Protein AF-A0AAW6E6S8-F1 (afdb_monomer_lite)

Organism: NCBI:txid1160721

Foldseek 3Di:
DVVVVVVVCPVVVVVVVVVVVVVVLVVVVVPDPVSVVVVVVVVVLVVVVVVVVVPDPDDDDPPLVVVCCSPVVVVVVVVVVVVVVVVVCVVVVVVCVVVVDDDPPDPVPPVVVCVVVVVVVVVVVVVVSVVVVVVVVVVVVDDDDDPVVVVVVVPPFDFLLNVQVVCCVQQNPVLDDPQFDFFWDAADRGHGFQAEAEFQDQALQNLVLCLVVVGQEYEYAHRLPSDDDPDQDCSRSRNSQNVSNHIYGYHYSSQQQGDVGLQVLLCVLLVWAFDAALDDDPNTGGWGKTFDPDFDPVVSLVSLCVSLVFPDKDKDDDGDDFTIETEGAAPCLVSLVSCLVVVGQEYEYAPHDPVSCVVCVVSNYMYMHSHRCSSGRSVRVVVLVVCCVVPVSHHYDYRPPRDDPDDDD

Structure (mmCIF, N/CA/C/O backbone):
data_AF-A0AAW6E6S8-F1
#
_entry.id   AF-A0AAW6E6S8-F1
#
loop_
_atom_site.group_PDB
_atom_site.id
_atom_site.type_symbol
_atom_site.label_atom_id
_atom_site.label_alt_id
_atom_site.label_comp_id
_atom_site.label_asym_id
_atom_site.label_entity_id
_atom_site.label_seq_id
_atom_site.pdbx_PDB_ins_code
_atom_site.Cartn_x
_atom_site.Cartn_y
_atom_site.Cartn_z
_atom_site.occupancy
_atom_site.B_iso_or_equiv
_atom_site.auth_seq_id
_atom_site.auth_comp_id
_atom_site.auth_asym_id
_atom_site.auth_atom_id
_atom_site.pdbx_PDB_model_num
ATOM 1 N N . MET A 1 1 ? 9.461 46.692 -12.588 1.00 38.41 1 MET A N 1
ATOM 2 C CA . MET A 1 1 ? 9.759 45.950 -13.843 1.00 38.41 1 MET A CA 1
ATOM 3 C C . MET A 1 1 ? 9.637 46.789 -15.121 1.00 38.41 1 MET A C 1
ATOM 5 O O . MET A 1 1 ? 10.613 46.850 -15.856 1.00 38.41 1 MET A O 1
ATOM 9 N N . LYS A 1 2 ? 8.518 47.486 -15.397 1.00 34.72 2 LYS A N 1
ATOM 10 C CA . LYS A 1 2 ? 8.392 48.359 -16.593 1.00 34.72 2 LYS A CA 1
ATOM 11 C C . LYS A 1 2 ? 9.357 49.568 -16.599 1.00 34.72 2 LYS A C 1
ATOM 13 O O . LYS A 1 2 ? 9.852 49.933 -17.655 1.00 34.72 2 LYS A O 1
ATOM 18 N N . PHE A 1 3 ? 9.709 50.096 -15.423 1.00 32.66 3 PHE A N 1
ATOM 19 C CA . PHE A 1 3 ? 10.674 51.197 -15.240 1.00 32.66 3 PHE A CA 1
ATOM 20 C C . PHE A 1 3 ? 12.126 50.828 -15.612 1.00 32.66 3 PHE A C 1
ATOM 22 O O . PHE A 1 3 ? 12.855 51.644 -16.159 1.00 32.66 3 PHE A O 1
ATOM 29 N N . LEU A 1 4 ? 12.532 49.572 -15.393 1.00 37.94 4 LEU A N 1
ATOM 30 C CA . LEU A 1 4 ? 13.893 49.094 -15.687 1.00 37.94 4 LEU A CA 1
ATOM 31 C C . LEU A 1 4 ? 14.081 48.713 -17.165 1.00 37.94 4 LEU A C 1
ATOM 33 O O . LEU A 1 4 ? 15.164 48.894 -17.712 1.00 37.94 4 LEU A O 1
ATOM 37 N N . LYS A 1 5 ? 13.014 48.264 -17.846 1.00 41.66 5 LYS A N 1
ATOM 38 C CA . LYS A 1 5 ? 13.025 48.047 -19.305 1.00 41.66 5 LYS A CA 1
ATOM 39 C C . LYS A 1 5 ? 13.131 49.357 -20.102 1.00 41.66 5 LYS A C 1
ATOM 41 O O . LYS A 1 5 ? 13.679 49.335 -21.196 1.00 41.66 5 LYS A O 1
ATOM 46 N N . ALA A 1 6 ? 12.661 50.480 -19.553 1.00 40.22 6 ALA A N 1
ATOM 47 C CA . ALA A 1 6 ? 12.713 51.790 -20.209 1.00 40.22 6 ALA A CA 1
ATOM 48 C C . ALA A 1 6 ? 14.122 52.421 -20.250 1.00 40.22 6 ALA A C 1
ATOM 50 O O . ALA A 1 6 ? 14.358 53.315 -21.053 1.00 40.22 6 ALA A O 1
ATOM 51 N N . LEU A 1 7 ? 15.064 51.945 -19.426 1.00 38.94 7 LEU A N 1
ATOM 52 C CA . LEU A 1 7 ? 16.427 52.486 -19.342 1.00 38.94 7 LEU A CA 1
ATOM 53 C C . LEU A 1 7 ? 17.465 51.743 -20.214 1.00 38.94 7 LEU A C 1
ATOM 55 O O . LEU A 1 7 ? 18.630 52.127 -20.223 1.00 38.94 7 LEU A O 1
ATOM 59 N N . GLY A 1 8 ? 17.096 50.674 -20.935 1.00 38.06 8 GLY A N 1
ATOM 60 C CA . GLY A 1 8 ? 18.028 49.965 -21.834 1.00 38.06 8 GLY A CA 1
ATOM 61 C C . GLY A 1 8 ? 19.202 49.233 -21.147 1.00 38.06 8 GLY A C 1
ATOM 62 O O . GLY A 1 8 ? 20.184 48.890 -21.802 1.00 38.06 8 GLY A O 1
ATOM 63 N N . ILE A 1 9 ? 19.106 48.944 -19.843 1.00 44.66 9 ILE A N 1
ATOM 64 C CA . ILE A 1 9 ? 20.197 48.433 -18.972 1.00 44.66 9 ILE A CA 1
ATOM 65 C C . ILE A 1 9 ? 20.408 46.899 -19.110 1.00 44.66 9 ILE A C 1
ATOM 67 O O . ILE A 1 9 ? 20.858 46.223 -18.197 1.00 44.66 9 ILE A O 1
ATOM 71 N N . GLY A 1 10 ? 20.062 46.286 -20.244 1.00 44.72 10 GLY A N 1
ATOM 72 C CA . GLY A 1 10 ? 20.314 44.848 -20.460 1.00 44.72 10 GLY A CA 1
ATOM 73 C C . GLY A 1 10 ? 21.673 44.590 -21.107 1.00 44.72 10 GLY A C 1
ATOM 74 O O . GLY A 1 10 ? 22.517 43.875 -20.583 1.00 44.72 10 GLY A O 1
ATOM 75 N N . ILE A 1 11 ? 21.885 45.227 -22.257 1.00 43.56 11 ILE A N 1
ATOM 76 C CA . ILE A 1 11 ? 23.071 45.034 -23.102 1.00 43.56 11 ILE A CA 1
ATOM 77 C C . ILE A 1 11 ? 24.112 46.128 -22.828 1.00 43.56 11 ILE A C 1
ATOM 79 O O . ILE A 1 11 ? 25.312 45.872 -22.874 1.00 43.56 11 ILE A O 1
ATOM 83 N N . ALA A 1 12 ? 23.663 47.335 -22.466 1.00 36.81 12 ALA A N 1
ATOM 84 C CA . ALA A 1 12 ? 24.538 48.477 -22.208 1.00 36.81 12 ALA A CA 1
ATOM 85 C C . ALA A 1 12 ? 25.454 48.273 -20.988 1.00 36.81 12 ALA A C 1
ATOM 87 O O . ALA A 1 12 ? 26.575 48.765 -20.991 1.00 36.81 12 ALA A O 1
ATOM 88 N N . THR A 1 13 ? 25.006 47.526 -19.977 1.00 43.66 13 THR A N 1
ATOM 89 C CA . THR A 1 13 ? 25.727 47.257 -18.718 1.00 43.66 13 THR A CA 1
ATOM 90 C C . THR A 1 13 ? 26.785 46.170 -18.872 1.00 43.66 13 THR A C 1
ATOM 92 O O . THR A 1 13 ? 27.872 46.286 -18.321 1.00 43.66 13 THR A O 1
ATOM 95 N N . GLN A 1 14 ? 26.511 45.131 -19.666 1.00 45.56 14 GLN A N 1
ATOM 96 C CA . GLN A 1 14 ? 27.528 44.133 -20.014 1.00 45.56 14 GLN A CA 1
ATOM 97 C C . GLN A 1 14 ? 28.584 44.735 -20.943 1.00 45.56 14 GLN A C 1
ATOM 99 O O . GLN A 1 14 ? 29.777 44.567 -20.702 1.00 45.56 14 GLN A O 1
ATOM 104 N N . LEU A 1 15 ? 28.160 45.515 -21.944 1.00 41.28 15 LEU A N 1
ATOM 105 C CA . LEU A 1 15 ? 29.085 46.177 -22.859 1.00 41.28 15 LEU A CA 1
ATOM 106 C C . LEU A 1 15 ? 29.953 47.217 -22.131 1.00 41.28 15 LEU A C 1
ATOM 108 O O . LEU A 1 15 ? 31.149 47.297 -22.394 1.00 41.28 15 LEU A O 1
ATOM 112 N N . SER A 1 16 ? 29.397 47.965 -21.172 1.00 44.25 16 SER A N 1
ATOM 113 C CA . SER A 1 16 ? 30.157 48.948 -20.394 1.00 44.25 16 SER A CA 1
ATOM 114 C C . SER A 1 16 ? 31.145 48.308 -19.418 1.00 44.25 16 SER A C 1
ATOM 116 O O . SER A 1 16 ? 32.259 48.809 -19.299 1.00 44.25 16 SER A O 1
ATOM 118 N N . VAL A 1 17 ? 30.816 47.171 -18.794 1.00 48.09 17 VAL A N 1
ATOM 119 C CA . VAL A 1 17 ? 31.753 46.425 -17.931 1.00 48.09 17 VAL A CA 1
ATOM 120 C C . VAL A 1 17 ? 32.895 45.808 -18.743 1.00 48.09 17 VAL A C 1
ATOM 122 O O . VAL A 1 17 ? 34.052 45.866 -18.320 1.00 48.09 17 VAL A O 1
ATOM 125 N N . THR A 1 18 ? 32.611 45.268 -19.932 1.00 48.88 18 THR A N 1
ATOM 126 C CA . THR A 1 18 ? 33.648 44.733 -20.828 1.00 48.88 18 THR A CA 1
ATOM 127 C C . THR A 1 18 ? 34.546 45.843 -21.373 1.00 48.88 18 THR A C 1
ATOM 129 O O . THR A 1 18 ? 35.766 45.708 -21.335 1.00 48.88 18 THR A O 1
ATOM 132 N N . ILE A 1 19 ? 33.977 46.973 -21.806 1.00 47.78 19 ILE A N 1
ATOM 133 C CA . ILE A 1 19 ? 34.750 48.129 -22.283 1.00 47.78 19 ILE A CA 1
ATOM 134 C C . ILE A 1 19 ? 35.606 48.717 -21.153 1.00 47.78 19 ILE A C 1
ATOM 136 O O . ILE A 1 19 ? 36.784 48.990 -21.366 1.00 47.78 19 ILE A O 1
ATOM 140 N N . LEU A 1 20 ? 35.065 48.847 -19.937 1.00 46.47 20 LEU A N 1
ATOM 141 C CA . LEU A 1 20 ? 35.810 49.351 -18.780 1.00 46.47 20 LEU A CA 1
ATOM 142 C C . LEU A 1 20 ? 36.958 48.410 -18.385 1.00 46.47 20 LEU A C 1
ATOM 144 O O . LEU A 1 20 ? 38.052 48.874 -18.072 1.00 46.47 20 LEU A O 1
ATOM 148 N N . SER A 1 21 ? 36.739 47.096 -18.474 1.00 50.31 21 SER A N 1
ATOM 149 C CA . SER A 1 21 ? 37.761 46.078 -18.210 1.00 50.31 21 SER A CA 1
ATOM 150 C C . SER A 1 21 ? 38.881 46.108 -19.253 1.00 50.31 21 SER A C 1
ATOM 152 O O . SER A 1 21 ? 40.050 46.003 -18.893 1.00 50.31 21 SER A O 1
ATOM 154 N N . VAL A 1 22 ? 38.552 46.328 -20.531 1.00 51.09 22 VAL A N 1
ATOM 155 C CA . VAL A 1 22 ? 39.537 46.492 -21.614 1.00 51.09 22 VAL A CA 1
ATOM 156 C C . VAL A 1 22 ? 40.323 47.799 -21.462 1.00 51.09 22 VAL A C 1
ATOM 158 O O . VAL A 1 22 ? 41.541 47.790 -21.621 1.00 51.09 22 VAL A O 1
ATOM 161 N N . ILE A 1 23 ? 39.670 48.907 -21.096 1.00 50.66 23 ILE A N 1
ATOM 162 C CA . ILE A 1 23 ? 40.339 50.195 -20.839 1.00 50.66 23 ILE A CA 1
ATOM 163 C C . ILE A 1 23 ? 41.293 50.086 -19.641 1.00 50.66 23 ILE A C 1
ATOM 165 O O . ILE A 1 23 ? 42.424 50.561 -19.723 1.00 50.66 23 ILE A O 1
ATOM 169 N N . LEU A 1 24 ? 40.880 49.420 -18.557 1.00 51.12 24 LEU A N 1
ATOM 170 C CA . LEU A 1 24 ? 41.729 49.176 -17.386 1.00 51.12 24 LEU A CA 1
ATOM 171 C C . LEU A 1 24 ? 42.925 48.273 -17.720 1.00 51.12 24 LEU A C 1
ATOM 173 O O . LEU A 1 24 ? 44.038 48.563 -17.288 1.00 51.12 24 LEU A O 1
ATOM 177 N N . LEU A 1 25 ? 42.727 47.234 -18.539 1.00 50.59 25 LEU A N 1
ATOM 178 C CA . LEU A 1 25 ? 43.804 46.368 -19.034 1.00 50.59 25 LEU A CA 1
ATOM 179 C C . LEU A 1 25 ? 44.810 47.135 -19.902 1.00 50.59 25 LEU A C 1
ATOM 181 O O . LEU A 1 25 ? 46.016 47.000 -19.702 1.00 50.59 25 LEU A O 1
ATOM 185 N N . LEU A 1 26 ? 44.333 47.976 -20.824 1.00 48.44 26 LEU A N 1
ATOM 186 C CA . LEU A 1 26 ? 45.185 48.802 -21.685 1.00 48.44 26 LEU A CA 1
ATOM 187 C C . LEU A 1 26 ? 45.944 49.876 -20.888 1.00 48.44 26 LEU A C 1
ATOM 189 O O . LEU A 1 26 ? 47.128 50.085 -21.139 1.00 48.44 26 LEU A O 1
ATOM 193 N N . ALA A 1 27 ? 45.313 50.496 -19.886 1.00 49.50 27 ALA A N 1
ATOM 194 C CA . ALA A 1 27 ? 45.967 51.451 -18.989 1.00 49.50 27 ALA A CA 1
ATOM 195 C C . ALA A 1 27 ? 47.062 50.797 -18.121 1.00 49.50 27 ALA A C 1
ATOM 197 O O . ALA A 1 27 ? 48.077 51.428 -17.821 1.00 49.50 27 ALA A O 1
ATOM 198 N N . PHE A 1 28 ? 46.905 49.518 -17.764 1.00 46.47 28 PHE A N 1
ATOM 199 C CA . PHE A 1 28 ? 47.907 48.750 -17.015 1.00 46.47 28 PHE A CA 1
ATOM 200 C C . PHE A 1 28 ? 49.123 48.356 -17.877 1.00 46.47 28 PHE A C 1
ATOM 202 O O . PHE A 1 28 ? 50.246 48.267 -17.377 1.00 46.47 28 PHE A O 1
ATOM 209 N N . CYS A 1 29 ? 48.929 48.189 -19.192 1.00 45.34 29 CYS A N 1
ATOM 210 C CA . CYS A 1 29 ? 49.996 47.876 -20.153 1.00 45.34 29 CYS A CA 1
ATOM 211 C C . CYS A 1 29 ? 51.023 49.007 -20.314 1.00 45.34 29 CYS A C 1
ATOM 213 O O . CYS A 1 29 ? 52.169 48.745 -20.668 1.00 45.34 29 CYS A O 1
ATOM 215 N N . SER A 1 30 ? 50.646 50.250 -20.008 1.00 44.91 30 SER A N 1
ATOM 216 C CA . SER A 1 30 ? 51.549 51.409 -20.029 1.00 44.91 30 SER A CA 1
ATOM 217 C C . SER A 1 30 ? 52.580 51.429 -18.891 1.00 44.91 30 SER A C 1
ATOM 219 O O . SER A 1 30 ? 53.437 52.310 -18.885 1.00 44.91 30 SER A O 1
ATOM 221 N N . VAL A 1 31 ? 52.506 50.502 -17.922 1.00 42.50 31 VAL A N 1
ATOM 222 C CA . VAL A 1 31 ? 53.242 50.619 -16.647 1.00 42.50 31 VAL A CA 1
ATOM 223 C C . VAL A 1 31 ? 54.098 49.388 -16.290 1.00 42.50 31 VAL A C 1
ATOM 225 O O . VAL A 1 31 ? 54.861 49.452 -15.330 1.00 42.50 31 VAL A O 1
ATOM 228 N N . SER A 1 32 ? 54.037 48.268 -17.030 1.00 44.03 32 SER A N 1
ATOM 229 C CA . SER A 1 32 ? 54.835 47.070 -16.695 1.00 44.03 32 SER A CA 1
ATOM 230 C C . SER A 1 32 ? 55.087 46.108 -17.876 1.00 44.03 32 SER A C 1
ATOM 232 O O . SER A 1 32 ? 54.132 45.720 -18.555 1.00 44.03 32 SER A O 1
ATOM 234 N N . PRO A 1 33 ? 56.331 45.612 -18.071 1.00 46.34 33 PRO A N 1
ATOM 235 C CA . PRO A 1 33 ? 56.666 44.600 -19.084 1.00 46.34 33 PRO A CA 1
ATOM 236 C C . PRO A 1 33 ? 55.940 43.248 -18.923 1.00 46.34 33 PRO A C 1
ATOM 238 O O . PRO A 1 33 ? 55.877 42.470 -19.872 1.00 46.34 33 PRO A O 1
ATOM 241 N N . GLY A 1 34 ? 55.363 42.953 -17.749 1.00 47.44 34 GLY A N 1
ATOM 242 C CA . GLY A 1 34 ? 54.640 41.699 -17.484 1.00 47.44 34 GLY A CA 1
ATOM 243 C C . GLY A 1 34 ? 53.256 41.597 -18.146 1.00 47.44 34 GLY A C 1
ATOM 244 O O . GLY A 1 34 ? 52.708 40.496 -18.259 1.00 47.44 34 GLY A O 1
ATOM 245 N N . GLY A 1 35 ? 52.701 42.719 -18.627 1.00 46.22 35 GLY A N 1
ATOM 246 C CA . GLY A 1 35 ? 51.351 42.794 -19.201 1.00 46.22 35 GLY A CA 1
ATOM 247 C C . GLY A 1 35 ? 51.156 41.981 -20.487 1.00 46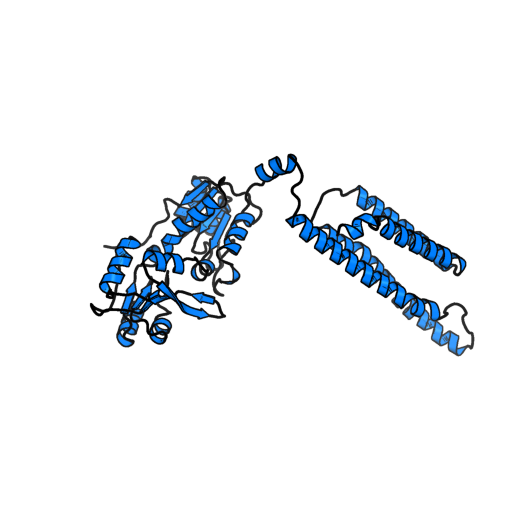.22 35 GLY A C 1
ATOM 248 O O . GLY A 1 35 ? 50.060 41.491 -20.746 1.00 46.22 35 GLY A O 1
ATOM 249 N N . ALA A 1 36 ? 52.221 41.742 -21.258 1.00 44.12 36 ALA A N 1
ATOM 250 C CA . ALA A 1 36 ? 52.139 41.000 -22.519 1.00 44.12 36 ALA A CA 1
ATOM 251 C C . ALA A 1 36 ? 51.740 39.520 -22.333 1.00 44.12 36 ALA A C 1
ATOM 253 O O . ALA A 1 36 ? 51.009 38.969 -23.157 1.00 44.12 36 ALA A O 1
ATOM 254 N N . SER A 1 37 ? 52.153 38.881 -21.230 1.00 49.00 37 SER A N 1
ATOM 255 C CA . SER A 1 37 ? 51.770 37.488 -20.929 1.00 49.00 37 SER A CA 1
ATOM 256 C C . SER A 1 37 ? 50.295 37.359 -20.517 1.00 49.00 37 SER A C 1
ATOM 258 O O . SER A 1 37 ? 49.628 36.370 -20.837 1.00 49.00 37 SER A O 1
ATOM 260 N N . VAL A 1 38 ? 49.758 38.399 -19.871 1.00 49.34 38 VAL A N 1
ATOM 261 C CA . VAL A 1 38 ? 48.351 38.499 -19.459 1.00 49.34 38 VAL A CA 1
ATOM 262 C C . VAL A 1 38 ? 47.446 38.701 -20.678 1.00 49.34 38 VAL A C 1
ATOM 264 O O . VAL A 1 38 ? 46.384 38.089 -20.766 1.00 49.34 38 VAL A O 1
ATOM 267 N N . ILE A 1 39 ? 47.893 39.475 -21.674 1.00 48.28 39 ILE A N 1
ATOM 268 C CA . ILE A 1 39 ? 47.180 39.612 -22.954 1.00 48.28 39 ILE A CA 1
ATOM 269 C C . ILE A 1 39 ? 47.127 38.270 -23.687 1.00 48.28 39 ILE A C 1
ATOM 271 O O . ILE A 1 39 ? 46.058 37.861 -24.133 1.00 48.28 39 ILE A O 1
ATOM 275 N N . LEU A 1 40 ? 48.256 37.562 -23.802 1.00 47.44 40 LEU A N 1
ATOM 276 C CA . LEU A 1 40 ? 48.305 36.319 -24.575 1.00 47.44 40 LEU A CA 1
ATOM 277 C C . LEU A 1 40 ? 47.418 35.226 -23.955 1.00 47.44 40 LEU A C 1
ATOM 279 O O . LEU A 1 40 ? 46.683 34.546 -24.667 1.00 47.44 40 LEU A O 1
ATOM 283 N N . SER A 1 41 ? 47.422 35.109 -22.626 1.00 51.03 41 SER A N 1
ATOM 284 C CA . SER A 1 41 ? 46.555 34.175 -21.896 1.00 51.03 41 SER A CA 1
ATOM 285 C C . SER A 1 41 ? 45.073 34.564 -21.968 1.00 51.03 41 SER A C 1
ATOM 287 O O . SER A 1 41 ? 44.230 33.697 -22.201 1.00 51.03 41 SER A O 1
ATOM 289 N N . GLY A 1 42 ? 44.747 35.858 -21.871 1.00 50.38 42 GLY A N 1
ATOM 290 C CA . GLY A 1 42 ? 43.381 36.362 -22.033 1.00 50.38 42 GLY A CA 1
ATOM 291 C C . GLY A 1 42 ? 42.817 36.152 -23.444 1.00 50.38 42 GLY A C 1
ATOM 292 O O . GLY A 1 42 ? 41.668 35.743 -23.595 1.00 50.38 42 GLY A O 1
ATOM 293 N N . VAL A 1 43 ? 43.631 36.355 -24.485 1.00 49.47 43 VAL A N 1
ATOM 294 C CA . VAL A 1 43 ? 43.241 36.133 -25.890 1.00 49.47 43 VAL A CA 1
ATOM 295 C C . VAL A 1 43 ? 43.029 34.645 -26.182 1.00 49.47 43 VAL A C 1
ATOM 297 O O . VAL A 1 43 ? 42.064 34.290 -26.858 1.00 49.47 43 VAL A O 1
ATOM 300 N N . VAL A 1 44 ? 43.870 33.761 -25.635 1.00 50.44 44 VAL A N 1
ATOM 301 C CA . VAL A 1 44 ? 43.699 32.302 -25.766 1.00 50.44 44 VAL A CA 1
ATOM 302 C C . VAL A 1 44 ? 42.439 31.823 -25.036 1.00 50.44 44 VAL A C 1
ATOM 304 O O . VAL A 1 44 ? 41.674 31.039 -25.598 1.00 50.44 44 VAL A O 1
ATOM 307 N N . ALA A 1 45 ? 42.165 32.337 -23.832 1.00 49.69 45 ALA A N 1
ATOM 308 C CA . ALA A 1 45 ? 40.943 32.029 -23.090 1.00 49.69 45 ALA A CA 1
ATOM 309 C C . ALA A 1 45 ? 39.679 32.525 -23.819 1.00 49.69 45 ALA A C 1
ATOM 311 O O . ALA A 1 45 ? 38.692 31.795 -23.911 1.00 49.69 45 ALA A O 1
ATOM 312 N N . LEU A 1 46 ? 39.723 33.726 -24.409 1.00 46.78 46 LEU A N 1
ATOM 313 C CA . LEU A 1 46 ? 38.622 34.285 -25.197 1.00 46.78 46 LEU A CA 1
ATOM 314 C C . LEU A 1 46 ? 38.393 33.507 -26.506 1.00 46.78 46 LEU A C 1
ATOM 316 O O . LEU A 1 46 ? 37.250 33.254 -26.882 1.00 46.78 46 LEU A O 1
ATOM 320 N N . GLY A 1 47 ? 39.463 33.074 -27.178 1.00 47.06 47 GLY A N 1
ATOM 321 C CA . GLY A 1 47 ? 39.383 32.220 -28.365 1.00 47.06 47 GLY A CA 1
ATOM 322 C C . GLY A 1 47 ? 38.789 30.840 -28.061 1.00 47.06 47 GLY A C 1
ATOM 323 O O . GLY A 1 47 ? 37.923 30.365 -28.799 1.00 47.06 47 GLY A O 1
ATOM 324 N N . ALA A 1 48 ? 39.184 30.228 -26.939 1.00 51.00 48 ALA A N 1
ATOM 325 C CA . ALA A 1 48 ? 38.603 28.976 -26.456 1.00 51.00 48 ALA A CA 1
ATOM 326 C C . ALA A 1 48 ? 37.118 29.143 -26.094 1.00 51.00 48 ALA A C 1
ATOM 328 O O . ALA A 1 48 ? 36.300 28.306 -26.474 1.00 51.00 48 ALA A O 1
ATOM 329 N N . TYR A 1 49 ? 36.757 30.255 -25.446 1.00 46.16 49 TYR A N 1
ATOM 330 C CA . TYR A 1 49 ? 35.377 30.613 -25.112 1.00 46.16 49 TYR A CA 1
ATOM 331 C C . TYR A 1 49 ? 34.488 30.749 -26.357 1.00 46.16 49 TYR A C 1
ATOM 333 O O . TYR A 1 49 ? 33.428 30.129 -26.430 1.00 46.16 49 TYR A O 1
ATOM 341 N N . ILE A 1 50 ? 34.939 31.495 -27.371 1.00 46.94 50 ILE A N 1
ATOM 342 C CA . ILE A 1 50 ? 34.206 31.679 -28.633 1.00 46.94 50 ILE A CA 1
ATOM 343 C C . ILE A 1 50 ? 34.053 30.335 -29.364 1.00 46.94 50 ILE A C 1
ATOM 345 O O . ILE A 1 50 ? 32.956 29.990 -29.804 1.00 46.94 50 ILE A O 1
ATOM 349 N N . GLY A 1 51 ? 35.120 29.532 -29.436 1.00 48.84 51 GLY A N 1
ATOM 350 C CA . GLY A 1 51 ? 35.079 28.202 -30.050 1.00 48.84 51 GLY A CA 1
ATOM 351 C C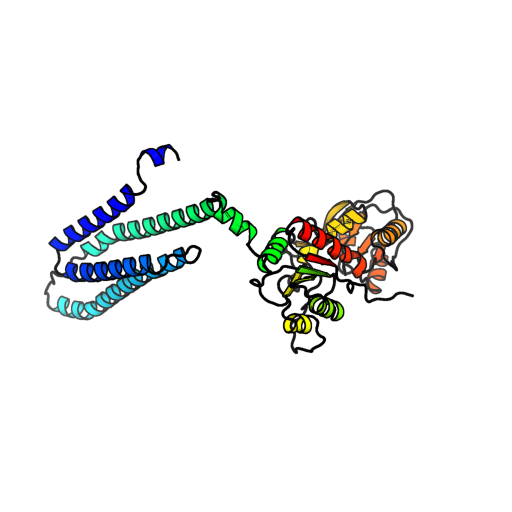 . GLY A 1 51 ? 34.109 27.239 -29.356 1.00 48.84 51 GLY A C 1
ATOM 352 O O . GLY A 1 51 ? 33.417 26.472 -30.025 1.00 48.84 51 GLY A O 1
ATOM 353 N N . PHE A 1 52 ? 34.005 27.303 -28.026 1.00 46.84 52 PHE A N 1
ATOM 354 C CA . PHE A 1 52 ? 33.084 26.471 -27.247 1.00 46.84 52 PHE A CA 1
ATOM 355 C C . PHE A 1 52 ? 31.627 26.948 -27.363 1.00 46.84 52 PHE A C 1
ATOM 357 O O . PHE A 1 52 ? 30.723 26.128 -27.535 1.00 46.84 52 PHE A O 1
ATOM 364 N N . TYR A 1 53 ? 31.407 28.270 -27.353 1.00 43.94 53 TYR A N 1
ATOM 365 C CA . TYR A 1 53 ? 30.093 28.909 -27.487 1.00 43.94 53 TYR A CA 1
ATOM 366 C C . TYR A 1 53 ? 29.399 28.551 -28.809 1.00 43.94 53 TYR A C 1
ATOM 368 O O . TYR A 1 53 ? 28.198 28.280 -28.830 1.00 43.94 53 TYR A O 1
ATOM 376 N N . PHE A 1 54 ? 30.150 28.487 -29.914 1.00 44.91 54 PHE A N 1
ATOM 377 C CA . PHE A 1 54 ? 29.586 28.147 -31.224 1.00 44.91 54 PHE A CA 1
ATOM 378 C C . PHE A 1 54 ? 29.437 26.637 -31.474 1.00 44.91 54 PHE A C 1
ATOM 380 O O . PHE A 1 54 ? 28.631 26.250 -32.321 1.00 44.91 54 PHE A O 1
ATOM 387 N N . LYS A 1 55 ? 30.157 25.773 -30.742 1.00 40.38 55 LYS A N 1
ATOM 388 C CA . LYS A 1 55 ? 30.161 24.318 -30.985 1.00 40.38 55 LYS A CA 1
ATOM 389 C C . LYS A 1 55 ? 29.061 23.549 -30.238 1.00 40.38 55 LYS A C 1
ATOM 391 O O . LYS A 1 55 ? 28.685 22.470 -30.686 1.00 40.38 55 LYS A O 1
ATOM 396 N N . PHE A 1 56 ? 28.493 24.094 -29.158 1.00 45.25 56 PHE A N 1
ATOM 397 C CA . PHE A 1 56 ? 27.471 23.407 -28.353 1.00 45.25 56 PHE A CA 1
ATOM 398 C C . PHE A 1 56 ? 26.198 24.238 -28.179 1.00 45.25 56 PHE A C 1
ATOM 400 O O . PHE A 1 56 ? 25.983 24.921 -27.180 1.00 45.25 56 PHE A O 1
ATOM 407 N N . LYS A 1 57 ? 25.304 24.136 -29.165 1.00 40.72 57 LYS A N 1
ATOM 408 C CA . LYS A 1 57 ? 23.993 24.790 -29.160 1.00 40.72 57 LYS A CA 1
ATOM 409 C C . LYS A 1 57 ? 22.875 23.771 -28.879 1.00 40.72 57 LYS A C 1
ATOM 411 O O . LYS A 1 57 ? 22.208 23.365 -29.819 1.00 40.72 57 LYS A O 1
ATOM 416 N N . LYS A 1 58 ? 22.649 23.364 -27.615 1.00 36.75 58 LYS A N 1
ATOM 417 C CA . LYS A 1 58 ? 21.360 22.806 -27.112 1.00 36.75 58 LYS A CA 1
ATOM 418 C C . LYS A 1 58 ? 21.188 23.003 -25.588 1.00 36.75 58 LYS A C 1
ATOM 420 O O . LYS A 1 58 ? 22.186 23.248 -24.909 1.00 36.75 58 LYS A O 1
ATOM 425 N N . PRO A 1 59 ? 19.947 23.027 -25.053 1.00 50.12 59 PRO A N 1
ATOM 426 C CA . PRO A 1 59 ? 19.666 23.744 -23.817 1.00 50.12 59 PRO A CA 1
ATOM 427 C C . PRO A 1 59 ? 19.443 22.847 -22.587 1.00 50.12 59 PRO A C 1
ATOM 429 O O . PRO A 1 59 ? 18.789 21.816 -22.656 1.00 50.12 59 PRO A O 1
ATOM 432 N N . ASN A 1 60 ? 19.905 23.406 -21.468 1.00 50.44 60 ASN A N 1
ATOM 433 C CA . ASN A 1 60 ? 19.395 23.298 -20.102 1.00 50.44 60 ASN A CA 1
ATOM 434 C C . ASN A 1 60 ? 20.002 22.248 -19.156 1.00 50.44 60 ASN A C 1
ATOM 436 O O . ASN A 1 60 ? 20.346 21.130 -19.510 1.00 50.44 60 ASN A O 1
ATOM 440 N N . VAL A 1 61 ? 20.177 22.733 -17.923 1.00 46.00 61 VAL A N 1
ATOM 441 C CA . VAL A 1 61 ? 20.721 22.132 -16.693 1.00 46.00 61 VAL A CA 1
ATOM 442 C C . VAL A 1 61 ? 22.248 21.973 -16.594 1.00 46.00 61 VAL A C 1
ATOM 444 O O . VAL A 1 61 ? 22.808 22.304 -15.555 1.00 46.00 61 VAL A O 1
ATOM 447 N N . GLY A 1 62 ? 22.975 21.653 -17.670 1.00 43.84 62 GLY A N 1
ATOM 448 C CA . GLY A 1 62 ? 24.451 21.598 -17.606 1.00 43.84 62 GLY A CA 1
ATOM 449 C C . GLY A 1 62 ? 25.143 22.966 -17.456 1.00 43.84 62 GLY A C 1
ATOM 450 O O . GLY A 1 62 ? 26.240 23.075 -16.921 1.00 43.84 62 GLY A O 1
ATOM 451 N N . LYS A 1 63 ? 24.514 24.056 -17.900 1.00 49.59 63 LYS A N 1
ATOM 452 C CA . LYS A 1 63 ? 25.224 25.322 -18.159 1.00 49.59 63 LYS A CA 1
ATOM 453 C C . LYS A 1 63 ? 25.891 25.935 -16.917 1.00 49.59 63 LYS A C 1
ATOM 455 O O . LYS A 1 63 ? 27.045 26.334 -17.016 1.00 49.59 63 LYS A O 1
ATOM 460 N N . ALA A 1 64 ? 25.242 25.960 -15.752 1.00 46.84 64 ALA A N 1
ATOM 461 C CA . ALA A 1 64 ? 25.798 26.615 -14.559 1.00 46.84 64 ALA A CA 1
ATOM 462 C C . ALA A 1 64 ? 27.037 25.897 -13.985 1.00 46.84 64 ALA A C 1
ATOM 464 O O . ALA A 1 64 ? 28.003 26.549 -13.592 1.00 46.84 64 ALA A O 1
ATOM 465 N N . PHE A 1 65 ? 27.052 24.559 -14.005 1.00 44.38 65 PHE A N 1
ATOM 466 C CA . PHE A 1 65 ? 28.185 23.767 -13.510 1.00 44.38 65 PHE A CA 1
ATOM 467 C C . PHE A 1 65 ? 29.407 23.887 -14.438 1.00 44.38 65 PHE A C 1
ATOM 469 O O . PHE A 1 65 ? 30.548 23.969 -13.979 1.00 44.38 65 PHE A O 1
ATOM 476 N N . TYR A 1 66 ? 29.170 24.001 -15.750 1.00 49.41 66 TYR A N 1
ATOM 477 C CA . TYR A 1 66 ? 30.223 24.247 -16.740 1.00 49.41 66 TYR A CA 1
ATOM 478 C C . TYR A 1 66 ? 30.825 25.657 -16.622 1.00 49.41 66 TYR A C 1
ATOM 480 O O . TYR A 1 66 ? 32.041 25.805 -16.747 1.00 49.41 66 TYR A O 1
ATOM 488 N N . TRP A 1 67 ? 30.012 26.675 -16.316 1.00 48.66 67 TRP A N 1
ATOM 489 C CA . TRP A 1 67 ? 30.481 28.046 -16.075 1.00 48.66 67 TRP A CA 1
ATOM 490 C C . TRP A 1 67 ? 31.373 28.158 -14.835 1.00 48.66 67 TRP A C 1
ATOM 492 O O . TRP A 1 67 ? 32.433 28.783 -14.899 1.00 48.66 67 TRP A O 1
ATOM 502 N N . LEU A 1 68 ? 30.985 27.507 -13.732 1.00 46.81 68 LEU A N 1
ATOM 503 C CA . LEU A 1 68 ? 31.789 27.485 -12.508 1.00 46.81 68 LEU A CA 1
ATOM 504 C C . LEU A 1 68 ? 33.130 26.775 -12.744 1.00 46.81 68 LEU A C 1
ATOM 506 O O . LEU A 1 68 ? 34.177 27.263 -12.335 1.00 46.81 68 LEU A O 1
ATOM 510 N N . SER A 1 69 ? 33.115 25.663 -13.479 1.00 50.97 69 SER A N 1
ATOM 511 C CA . SER A 1 69 ? 34.321 24.869 -13.732 1.00 50.97 69 SER A CA 1
ATOM 512 C C . SER A 1 69 ? 35.324 25.602 -14.633 1.00 50.97 69 SER A C 1
ATOM 514 O O . SER A 1 69 ? 36.517 25.609 -14.348 1.00 50.97 69 SER A O 1
ATOM 516 N N . PHE A 1 70 ? 34.872 26.276 -15.696 1.00 50.38 70 PHE A N 1
ATOM 517 C CA . PHE A 1 70 ? 35.792 26.898 -16.659 1.00 50.38 70 PHE A CA 1
ATOM 518 C C . PHE A 1 70 ? 36.330 28.272 -16.246 1.00 50.38 70 PHE A C 1
ATOM 520 O O . PHE A 1 70 ? 37.422 28.626 -16.681 1.00 50.38 70 PHE A O 1
ATOM 527 N N . ALA A 1 71 ? 35.619 29.042 -15.418 1.00 53.47 71 ALA A N 1
ATOM 528 C CA . ALA A 1 71 ? 36.113 30.338 -14.940 1.00 53.47 71 ALA A CA 1
ATOM 529 C C . ALA A 1 71 ? 36.899 30.222 -13.621 1.00 53.47 71 ALA A C 1
ATOM 531 O O . ALA A 1 71 ? 37.884 30.932 -13.419 1.00 53.47 71 ALA A O 1
ATOM 532 N N . PHE A 1 72 ? 36.492 29.312 -12.730 1.00 52.12 72 PHE A N 1
ATOM 533 C CA . PHE A 1 72 ? 37.056 29.215 -11.383 1.00 52.12 72 PHE A CA 1
ATOM 534 C C . PHE A 1 72 ? 38.348 28.391 -11.346 1.00 52.12 72 PHE A C 1
ATOM 536 O O . PHE A 1 72 ? 39.292 28.763 -10.654 1.00 52.12 72 PHE A O 1
ATOM 543 N N . ILE A 1 73 ? 38.443 27.316 -12.140 1.00 50.28 73 ILE A N 1
ATOM 544 C CA . ILE A 1 73 ? 39.636 26.453 -12.168 1.00 50.28 73 ILE A CA 1
ATOM 545 C C . ILE A 1 73 ? 40.883 27.213 -12.662 1.00 50.28 73 ILE A C 1
ATOM 547 O O . ILE A 1 73 ? 41.903 27.151 -11.975 1.00 50.28 73 ILE A O 1
ATOM 551 N N . PRO A 1 74 ? 40.849 27.991 -13.765 1.00 52.47 74 PRO A N 1
ATOM 552 C CA . PRO A 1 74 ? 42.018 28.761 -14.193 1.00 52.47 74 PRO A CA 1
ATOM 553 C C . PRO A 1 74 ? 42.421 29.845 -13.191 1.00 52.47 74 PRO A C 1
ATOM 555 O O . PRO A 1 74 ? 43.612 30.089 -13.017 1.00 52.47 74 PRO A O 1
ATOM 558 N N . LEU A 1 75 ? 41.452 30.463 -12.505 1.00 52.97 75 LEU A N 1
ATOM 559 C CA . LEU A 1 75 ? 41.716 31.478 -11.485 1.00 52.97 75 LEU A CA 1
ATOM 560 C C . LEU A 1 75 ? 42.421 30.868 -10.266 1.00 52.97 75 LEU A C 1
ATOM 562 O O . LEU A 1 75 ? 43.440 31.393 -9.829 1.00 52.97 75 LEU A O 1
ATOM 566 N N . VAL A 1 76 ? 41.942 29.720 -9.775 1.00 50.91 76 VAL A N 1
ATOM 567 C CA . VAL A 1 76 ? 42.564 28.984 -8.661 1.00 50.91 76 VAL A CA 1
ATOM 568 C C . VAL A 1 76 ? 43.964 28.494 -9.037 1.00 50.91 76 VAL A C 1
ATOM 570 O O . VAL A 1 76 ? 44.899 28.663 -8.256 1.00 50.91 76 VAL A O 1
ATOM 573 N N . ILE A 1 77 ? 44.143 27.955 -10.248 1.00 53.47 77 ILE A N 1
ATOM 574 C CA . ILE A 1 77 ? 45.464 27.551 -10.753 1.00 53.47 77 ILE A CA 1
ATOM 575 C C . ILE A 1 77 ? 46.403 28.762 -10.829 1.00 53.47 77 ILE A C 1
ATOM 577 O O . ILE A 1 77 ? 47.545 28.673 -10.384 1.00 53.47 77 ILE A O 1
ATOM 581 N N . HIS A 1 78 ? 45.932 29.907 -11.330 1.00 61.31 78 HIS A N 1
ATOM 582 C CA . HIS A 1 78 ? 46.731 31.129 -11.403 1.00 61.31 78 HIS A CA 1
ATOM 583 C C . HIS A 1 78 ? 47.153 31.626 -10.013 1.00 61.31 78 HIS A C 1
ATOM 585 O O . HIS A 1 78 ? 48.321 31.958 -9.810 1.00 61.31 78 HIS A O 1
ATOM 591 N N . THR A 1 79 ? 46.244 31.609 -9.032 1.00 52.94 79 THR A N 1
ATOM 592 C CA . THR A 1 79 ? 46.554 31.963 -7.640 1.00 52.94 79 THR A CA 1
ATOM 593 C C . THR A 1 79 ? 47.589 31.015 -7.030 1.00 52.94 79 THR A C 1
ATOM 595 O O . THR A 1 79 ? 48.549 31.485 -6.425 1.00 52.94 79 THR A O 1
ATOM 598 N N . ILE A 1 80 ? 47.456 29.699 -7.230 1.00 53.12 80 ILE A N 1
ATOM 599 C CA . ILE A 1 80 ? 48.422 28.705 -6.731 1.00 53.12 80 ILE A CA 1
ATOM 600 C C . ILE A 1 80 ? 49.802 28.915 -7.365 1.00 53.12 80 ILE A C 1
ATOM 602 O O . ILE A 1 80 ? 50.807 28.910 -6.656 1.00 53.12 80 ILE A O 1
ATOM 606 N N . VAL A 1 81 ? 49.868 29.150 -8.679 1.00 52.12 81 VAL A N 1
ATOM 607 C CA . VAL A 1 81 ? 51.133 29.412 -9.384 1.00 52.12 81 VAL A CA 1
ATOM 608 C C . VAL A 1 81 ? 51.800 30.685 -8.860 1.00 52.12 81 VAL A C 1
ATOM 610 O O . VAL A 1 81 ? 52.999 30.667 -8.600 1.00 52.12 81 VAL A O 1
ATOM 613 N N . MET A 1 82 ? 51.043 31.762 -8.629 1.00 54.62 82 MET A N 1
ATOM 614 C CA . MET A 1 82 ? 51.590 33.005 -8.069 1.00 54.62 82 MET A CA 1
ATOM 615 C C . MET A 1 82 ? 52.122 32.822 -6.642 1.00 54.62 82 MET A C 1
ATOM 617 O O . MET A 1 82 ? 53.198 33.327 -6.327 1.00 54.62 82 MET A O 1
ATOM 621 N N . VAL A 1 83 ? 51.428 32.051 -5.798 1.00 50.88 83 VAL A N 1
ATOM 622 C CA . VAL A 1 83 ? 51.886 31.728 -4.434 1.00 50.88 83 VAL A CA 1
ATOM 623 C C . VAL A 1 83 ? 53.150 30.863 -4.455 1.00 50.88 83 VAL A C 1
ATOM 625 O O . VAL A 1 83 ? 54.085 31.121 -3.702 1.00 50.88 83 VAL A O 1
ATOM 628 N N . LEU A 1 84 ? 53.228 29.865 -5.337 1.00 47.56 84 LEU A N 1
ATOM 629 C CA . LEU A 1 84 ? 54.413 29.010 -5.455 1.00 47.56 84 LEU A CA 1
ATOM 630 C C . LEU A 1 84 ? 55.628 29.769 -6.004 1.00 47.56 84 LEU A C 1
ATOM 632 O O . LEU A 1 84 ? 56.734 29.569 -5.509 1.00 47.56 84 LEU A O 1
ATOM 636 N N . VAL A 1 85 ? 55.431 30.663 -6.978 1.00 51.84 85 VAL A N 1
ATOM 637 C CA . VAL A 1 85 ? 56.490 31.554 -7.485 1.00 51.84 85 VAL A CA 1
ATOM 638 C C . VAL A 1 85 ? 56.967 32.501 -6.382 1.00 51.84 85 VAL A C 1
ATOM 640 O O . VAL A 1 85 ? 58.171 32.668 -6.216 1.00 51.84 85 VAL A O 1
ATOM 643 N N . TYR A 1 86 ? 56.054 33.043 -5.571 1.00 52.12 86 TYR A N 1
ATOM 644 C CA . TYR A 1 86 ? 56.394 33.871 -4.412 1.00 52.12 86 TYR A CA 1
ATOM 645 C C . TYR A 1 86 ? 57.271 33.115 -3.395 1.00 52.12 86 TYR A C 1
ATOM 647 O O . TYR A 1 86 ? 58.339 33.601 -3.026 1.00 52.12 86 TYR A O 1
ATOM 655 N N . ILE A 1 87 ? 56.880 31.891 -3.016 1.00 48.47 87 ILE A N 1
ATOM 656 C CA . ILE A 1 87 ? 57.643 31.034 -2.087 1.00 48.47 87 ILE A CA 1
ATOM 657 C C . ILE A 1 87 ? 59.010 30.643 -2.674 1.00 48.47 87 ILE A C 1
ATOM 659 O O . ILE A 1 87 ? 60.000 30.541 -1.950 1.00 48.47 87 ILE A O 1
ATOM 663 N N . HIS A 1 88 ? 59.093 30.417 -3.989 1.00 46.66 88 HIS A N 1
ATOM 664 C CA . HIS A 1 88 ? 60.353 30.061 -4.643 1.00 46.66 88 HIS A CA 1
ATOM 665 C C . HIS A 1 88 ? 61.321 31.250 -4.719 1.00 46.66 88 HIS A C 1
ATOM 667 O O . HIS A 1 88 ? 62.516 31.074 -4.495 1.00 46.66 88 HIS A O 1
ATOM 673 N N . CYS A 1 89 ? 60.807 32.460 -4.964 1.00 51.53 89 CYS A N 1
ATOM 674 C CA . CYS A 1 89 ? 61.598 33.689 -4.961 1.00 51.53 89 CYS A CA 1
ATOM 675 C C . CYS A 1 89 ? 62.074 34.094 -3.554 1.00 51.53 89 CYS A C 1
ATOM 677 O O . CYS A 1 89 ? 63.116 34.731 -3.434 1.00 51.53 89 CYS A O 1
ATOM 679 N N . GLU A 1 90 ? 61.380 33.691 -2.485 1.00 46.88 90 GLU A N 1
ATOM 680 C CA . GLU A 1 90 ? 61.777 33.974 -1.095 1.00 46.88 90 GLU A CA 1
ATOM 681 C C . GLU A 1 90 ? 63.157 33.396 -0.719 1.00 46.88 90 GLU A C 1
ATOM 683 O O . GLU A 1 90 ? 63.865 33.982 0.105 1.00 46.88 90 GLU A O 1
ATOM 688 N N . LYS A 1 91 ? 63.592 32.300 -1.363 1.00 47.38 91 LYS A N 1
ATOM 689 C CA . LYS A 1 91 ? 64.928 31.722 -1.132 1.00 47.38 91 LYS A CA 1
ATOM 690 C C . LYS A 1 91 ? 66.072 32.648 -1.564 1.00 47.38 91 LYS A C 1
ATOM 692 O O . LYS A 1 91 ? 67.107 32.641 -0.906 1.00 47.38 91 LYS A O 1
ATOM 697 N N . ASP A 1 92 ? 65.863 33.485 -2.581 1.00 52.53 92 ASP A N 1
ATOM 698 C CA . ASP A 1 92 ? 66.854 34.469 -3.049 1.00 52.53 92 ASP A CA 1
ATOM 699 C C . ASP A 1 92 ? 66.742 35.825 -2.320 1.00 52.53 92 ASP A C 1
ATOM 701 O O . ASP A 1 92 ? 67.688 36.615 -2.298 1.00 52.53 92 ASP A O 1
ATOM 705 N N . VAL A 1 93 ? 65.606 36.105 -1.668 1.00 50.88 93 VAL A N 1
ATOM 706 C CA . VAL A 1 93 ? 65.365 37.369 -0.946 1.00 50.88 93 VAL A CA 1
ATOM 707 C C . VAL A 1 93 ? 66.177 37.448 0.351 1.00 50.88 93 VAL A C 1
ATOM 709 O O . VAL A 1 93 ? 66.721 38.508 0.667 1.00 50.88 93 VAL A O 1
ATOM 712 N N . ALA A 1 94 ? 66.318 36.337 1.082 1.00 50.47 94 ALA A N 1
ATOM 713 C CA . ALA A 1 94 ? 67.113 36.291 2.313 1.00 50.47 94 ALA A CA 1
ATOM 714 C C . ALA A 1 94 ? 68.611 36.554 2.052 1.00 50.47 94 ALA A C 1
ATOM 716 O O . ALA A 1 94 ? 69.263 37.275 2.813 1.00 50.47 94 ALA A O 1
ATOM 717 N N . GLU A 1 95 ? 69.146 36.033 0.944 1.00 52.34 95 GLU A N 1
ATOM 718 C CA . GLU A 1 95 ? 70.534 36.265 0.538 1.00 52.34 95 GLU A CA 1
ATOM 719 C C . GLU A 1 95 ? 70.742 37.695 0.006 1.00 52.34 95 GLU A C 1
ATOM 721 O O . GLU A 1 95 ? 71.738 38.339 0.344 1.00 52.34 95 GLU A O 1
ATOM 726 N N . ALA A 1 96 ? 69.780 38.252 -0.737 1.00 49.75 96 ALA A N 1
ATOM 727 C CA . ALA A 1 96 ? 69.842 39.625 -1.244 1.00 49.75 96 ALA A CA 1
ATOM 728 C C . ALA A 1 96 ? 69.733 40.698 -0.139 1.00 49.75 96 ALA A C 1
ATOM 730 O O . ALA A 1 96 ? 70.461 41.695 -0.178 1.00 49.75 96 ALA A O 1
ATOM 731 N N . LEU A 1 97 ? 68.892 40.483 0.883 1.00 50.44 97 LEU A N 1
ATOM 732 C CA . LEU A 1 97 ? 68.778 41.376 2.048 1.00 50.44 97 LEU A CA 1
ATOM 733 C C . LEU A 1 97 ? 70.077 41.427 2.863 1.00 50.44 97 LEU A C 1
ATOM 735 O O . LEU A 1 97 ? 70.457 42.494 3.344 1.00 50.44 97 LEU A O 1
ATOM 739 N N . SER A 1 98 ? 70.804 40.306 2.952 1.00 53.81 98 SER A N 1
ATOM 740 C CA . SER A 1 98 ? 72.102 40.239 3.639 1.00 53.81 98 SER A CA 1
ATOM 741 C C . SER A 1 98 ? 73.209 41.057 2.953 1.00 53.81 98 SER A C 1
ATOM 743 O O . SER A 1 98 ? 74.185 41.437 3.598 1.00 53.81 98 SER A O 1
ATOM 745 N N . ARG A 1 99 ? 73.046 41.375 1.657 1.00 54.56 99 ARG A N 1
ATOM 746 C CA . ARG A 1 99 ? 74.006 42.143 0.841 1.00 54.56 99 ARG A CA 1
ATOM 747 C C . ARG A 1 99 ? 73.620 43.618 0.655 1.00 54.56 99 ARG A C 1
ATOM 749 O O . ARG A 1 99 ? 74.325 44.345 -0.039 1.00 54.56 99 ARG A O 1
ATOM 756 N N . GLY A 1 100 ? 72.525 44.078 1.270 1.00 48.31 100 GLY A N 1
ATOM 757 C CA . GLY A 1 100 ? 72.115 45.490 1.272 1.00 48.31 100 GLY A CA 1
ATOM 758 C C . GLY A 1 100 ? 71.593 46.033 -0.066 1.00 48.31 100 GLY A C 1
ATOM 759 O O . GLY A 1 100 ? 71.398 47.241 -0.203 1.00 48.31 100 GLY A O 1
ATOM 760 N N . THR A 1 101 ? 71.348 45.180 -1.061 1.00 53.91 101 THR A N 1
ATOM 761 C CA . THR A 1 101 ? 70.811 45.593 -2.364 1.00 53.91 101 THR A CA 1
ATOM 762 C C . THR A 1 101 ? 69.284 45.570 -2.352 1.00 53.91 101 THR A C 1
ATOM 764 O O . THR A 1 101 ? 68.679 44.511 -2.202 1.00 53.91 101 THR A O 1
ATOM 767 N N . TRP A 1 102 ? 68.653 46.731 -2.545 1.00 49.06 102 TRP A N 1
ATOM 768 C CA . TRP A 1 102 ? 67.202 46.850 -2.715 1.00 49.06 102 TRP A CA 1
ATOM 769 C C . TRP A 1 102 ? 66.808 46.534 -4.165 1.00 49.06 102 TRP A C 1
ATOM 771 O O . TRP A 1 102 ? 67.304 47.172 -5.094 1.00 49.06 102 TRP A O 1
ATOM 781 N N . PHE A 1 103 ? 65.903 45.574 -4.375 1.00 46.91 103 PHE A N 1
ATOM 782 C CA . PHE A 1 103 ? 65.334 45.291 -5.698 1.00 46.91 103 PHE A CA 1
ATOM 783 C C . PHE A 1 103 ? 64.170 46.253 -6.021 1.00 46.91 103 PHE A C 1
ATOM 785 O O . PHE A 1 103 ? 63.239 46.346 -5.223 1.00 46.91 103 PHE A O 1
ATOM 792 N N . PRO A 1 104 ? 64.126 46.897 -7.208 1.00 45.00 104 PRO A N 1
ATOM 793 C CA . PRO A 1 104 ? 62.996 47.741 -7.626 1.00 45.00 104 PRO A CA 1
ATOM 794 C C . PRO A 1 104 ? 61.749 46.972 -8.106 1.00 45.00 104 PRO A C 1
ATOM 796 O O . PRO A 1 104 ? 60.767 47.594 -8.502 1.00 45.00 104 PRO A O 1
ATOM 799 N N . ALA A 1 105 ? 61.771 45.635 -8.136 1.00 45.62 105 ALA A N 1
ATOM 800 C CA . ALA A 1 105 ? 60.759 44.838 -8.842 1.00 45.62 105 ALA A CA 1
ATOM 801 C C . ALA A 1 105 ? 59.565 44.369 -7.987 1.00 45.62 105 ALA A C 1
ATOM 803 O O . ALA A 1 105 ? 58.627 43.794 -8.529 1.00 45.62 105 ALA A O 1
ATOM 804 N N . LEU A 1 106 ? 59.554 44.628 -6.678 1.00 45.78 106 LEU A N 1
ATOM 805 C CA . LEU A 1 106 ? 58.453 44.240 -5.789 1.00 45.78 106 LEU A CA 1
ATOM 806 C C . LEU A 1 106 ? 57.991 45.436 -4.959 1.00 45.78 106 LEU A C 1
ATOM 808 O O . LEU A 1 106 ? 58.168 45.510 -3.747 1.00 45.78 106 LEU A O 1
ATOM 812 N N . ASN A 1 107 ? 57.353 46.389 -5.637 1.00 45.03 107 ASN A N 1
ATOM 813 C CA . ASN A 1 107 ? 56.438 47.293 -4.957 1.00 45.03 107 ASN A CA 1
ATOM 814 C C . ASN A 1 107 ? 55.296 46.423 -4.406 1.00 45.03 107 ASN A C 1
ATOM 816 O O . ASN A 1 107 ? 54.608 45.769 -5.178 1.00 45.03 107 ASN A O 1
ATOM 820 N N . TYR A 1 108 ? 55.106 46.389 -3.087 1.00 45.88 108 TYR A N 1
ATOM 821 C CA . TYR A 1 108 ? 54.061 45.619 -2.385 1.00 45.88 108 TYR A CA 1
ATOM 822 C C . TYR A 1 108 ? 52.639 46.190 -2.606 1.00 45.88 108 TYR A C 1
ATOM 824 O O . TYR A 1 108 ? 51.635 45.598 -2.213 1.00 45.88 108 TYR A O 1
ATOM 832 N N . MET A 1 109 ? 52.541 47.360 -3.244 1.00 42.41 109 MET A N 1
ATOM 833 C CA . MET A 1 109 ? 51.288 48.081 -3.481 1.00 42.41 109 MET A CA 1
ATOM 834 C C . MET A 1 109 ? 50.307 47.452 -4.491 1.00 42.41 109 MET A C 1
ATOM 836 O O . MET A 1 109 ? 49.109 47.561 -4.240 1.00 42.41 109 MET A O 1
ATOM 840 N N . PRO A 1 110 ? 50.709 46.785 -5.595 1.00 53.31 110 PRO A N 1
ATOM 841 C CA . PRO A 1 110 ? 49.767 46.298 -6.598 1.00 53.31 110 PRO A CA 1
ATOM 842 C C . PRO A 1 110 ? 48.845 45.204 -6.059 1.00 53.31 110 PRO A C 1
ATOM 844 O O . PRO A 1 110 ? 47.655 45.235 -6.337 1.00 53.31 110 PRO A O 1
ATOM 847 N N . PHE A 1 111 ? 49.342 44.273 -5.236 1.00 44.47 111 PHE A N 1
ATOM 848 C CA . PHE A 1 111 ? 48.520 43.156 -4.752 1.00 44.47 111 PHE A CA 1
ATOM 849 C C . PHE A 1 111 ? 47.466 43.607 -3.729 1.00 44.47 111 PHE A C 1
ATOM 851 O O . PHE A 1 111 ? 46.291 43.258 -3.843 1.00 44.47 111 PHE A O 1
ATOM 858 N N . VAL A 1 112 ? 47.854 44.465 -2.778 1.00 44.94 112 VAL A N 1
ATOM 859 C CA . VAL A 1 112 ? 46.920 45.048 -1.799 1.00 44.94 112 VAL A CA 1
ATOM 860 C C . VAL A 1 112 ? 45.919 45.987 -2.486 1.00 44.94 112 VAL A C 1
ATOM 862 O O . VAL A 1 112 ? 44.744 45.993 -2.124 1.00 44.94 112 VAL A O 1
ATOM 865 N N . ALA A 1 113 ? 46.337 46.713 -3.530 1.00 50.38 113 ALA A N 1
ATOM 866 C CA . ALA A 1 113 ? 45.440 47.544 -4.337 1.00 50.38 113 ALA A CA 1
ATOM 867 C C . ALA A 1 113 ? 44.487 46.731 -5.240 1.00 50.38 113 ALA A C 1
ATOM 869 O O . ALA A 1 113 ? 43.416 47.225 -5.589 1.00 50.38 113 ALA A O 1
ATOM 870 N N . MET A 1 114 ? 44.839 45.492 -5.606 1.00 48.22 114 MET A N 1
ATOM 871 C CA . MET A 1 114 ? 44.019 44.611 -6.454 1.00 48.22 114 MET A CA 1
ATOM 872 C C . MET A 1 114 ? 42.965 43.808 -5.680 1.00 48.22 114 MET A C 1
ATOM 874 O O . MET A 1 114 ? 41.951 43.422 -6.264 1.00 48.22 114 MET A O 1
ATOM 878 N N . MET A 1 115 ? 43.158 43.575 -4.379 1.00 51.12 115 MET A N 1
ATOM 879 C CA . MET A 1 115 ? 42.225 42.803 -3.545 1.00 51.12 115 MET A CA 1
ATOM 880 C C . MET A 1 115 ? 40.777 43.327 -3.568 1.00 51.12 115 MET A C 1
ATOM 882 O O . MET A 1 115 ? 39.869 42.517 -3.760 1.00 51.12 115 MET A O 1
ATOM 886 N N . PRO A 1 116 ? 40.510 44.645 -3.460 1.00 50.41 116 PRO A N 1
ATOM 887 C CA . PRO A 1 116 ? 39.145 45.162 -3.551 1.00 50.41 116 PRO A CA 1
ATOM 888 C C . PRO A 1 116 ? 38.498 44.876 -4.912 1.00 50.41 116 PRO A C 1
ATOM 890 O O . PRO A 1 116 ? 37.334 44.491 -4.972 1.00 50.41 116 PRO A O 1
ATOM 893 N N . ALA A 1 117 ? 39.258 45.002 -6.005 1.00 51.56 117 ALA A N 1
ATOM 894 C CA . ALA A 1 117 ? 38.758 44.744 -7.353 1.00 51.56 117 ALA A CA 1
ATOM 895 C C . ALA A 1 117 ? 38.445 43.254 -7.572 1.00 51.56 117 ALA A C 1
ATOM 897 O O . ALA A 1 117 ? 37.404 42.923 -8.135 1.00 51.56 117 ALA A O 1
ATOM 898 N N . LEU A 1 118 ? 39.294 42.353 -7.071 1.00 53.28 118 LEU A N 1
ATOM 899 C CA . LEU A 1 118 ? 39.068 40.907 -7.151 1.00 53.28 118 LEU A CA 1
ATOM 900 C C . LEU A 1 118 ? 37.849 40.464 -6.333 1.00 53.28 118 LEU A C 1
ATOM 902 O O . LEU A 1 118 ? 37.057 39.654 -6.812 1.00 53.28 118 LEU A O 1
ATOM 906 N N . VAL A 1 119 ? 37.650 41.036 -5.142 1.00 55.41 119 VAL A N 1
ATOM 907 C CA . VAL A 1 119 ? 36.459 40.771 -4.320 1.00 55.41 119 VAL A CA 1
ATOM 908 C C . VAL A 1 119 ? 35.197 41.277 -5.018 1.00 55.41 119 VAL A C 1
ATOM 910 O O . VAL A 1 119 ? 34.211 40.548 -5.085 1.00 55.41 119 VAL A O 1
ATOM 913 N N . ILE A 1 120 ? 35.227 42.477 -5.607 1.00 54.53 120 ILE A N 1
ATOM 914 C CA . ILE A 1 120 ? 34.090 43.012 -6.371 1.00 54.53 120 ILE A CA 1
ATOM 915 C C . ILE A 1 120 ? 33.764 42.109 -7.564 1.00 54.53 120 ILE A C 1
ATOM 917 O O . ILE A 1 120 ? 32.593 41.806 -7.787 1.00 54.53 120 ILE A O 1
ATOM 921 N N . ILE A 1 121 ? 34.768 41.633 -8.306 1.00 54.56 121 ILE A N 1
ATOM 922 C CA . ILE A 1 121 ? 34.559 40.728 -9.446 1.00 54.56 121 ILE A CA 1
ATOM 923 C C . ILE A 1 121 ? 33.964 39.396 -8.980 1.00 54.56 121 ILE A C 1
ATOM 925 O O . ILE A 1 121 ? 32.994 38.928 -9.579 1.00 54.56 121 ILE A O 1
ATOM 929 N N . ALA A 1 122 ? 34.481 38.806 -7.900 1.00 52.59 122 ALA A N 1
ATOM 930 C CA . ALA A 1 122 ? 33.968 37.550 -7.356 1.00 52.59 122 ALA A CA 1
ATOM 931 C C . ALA A 1 122 ? 32.513 37.687 -6.875 1.00 52.59 122 ALA A C 1
ATOM 933 O O . ALA A 1 122 ? 31.661 36.879 -7.245 1.00 52.59 122 ALA A O 1
ATOM 934 N N . VAL A 1 123 ? 32.209 38.747 -6.121 1.00 53.47 123 VAL A N 1
ATOM 935 C CA . VAL A 1 123 ? 30.858 39.027 -5.613 1.00 53.47 123 VAL A CA 1
ATOM 936 C C . VAL A 1 123 ? 29.895 39.326 -6.759 1.00 53.47 123 VAL A C 1
ATOM 938 O O . VAL A 1 123 ? 28.795 38.783 -6.786 1.00 53.47 123 VAL A O 1
ATOM 941 N N . THR A 1 124 ? 30.307 40.124 -7.746 1.00 51.91 124 THR A N 1
ATOM 942 C CA . THR A 1 124 ? 29.460 40.447 -8.904 1.00 51.91 124 THR A CA 1
ATOM 943 C C . THR A 1 124 ? 29.178 39.198 -9.731 1.00 51.91 124 THR A C 1
ATOM 945 O O . THR A 1 124 ? 28.029 38.941 -10.064 1.00 51.91 124 THR A O 1
ATOM 948 N N . THR A 1 125 ? 30.190 38.365 -9.986 1.00 57.12 125 THR A N 1
ATOM 949 C CA . THR A 1 125 ? 30.021 37.108 -10.733 1.00 57.12 125 THR A CA 1
ATOM 950 C C . THR A 1 125 ? 29.095 36.141 -9.996 1.00 57.12 125 THR A C 1
ATOM 952 O O . THR A 1 125 ? 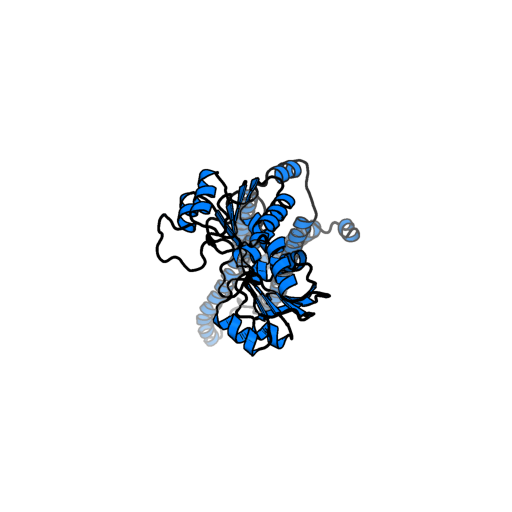28.220 35.538 -10.615 1.00 57.12 125 THR A O 1
ATOM 955 N N . PHE A 1 126 ? 29.235 36.032 -8.671 1.00 55.91 126 PHE A N 1
ATOM 956 C CA . PHE A 1 126 ? 28.358 35.207 -7.843 1.00 55.91 126 PHE A CA 1
ATOM 957 C C . PHE A 1 126 ? 26.912 35.714 -7.869 1.00 55.91 126 PHE A C 1
ATOM 959 O O . PHE A 1 126 ? 25.989 34.939 -8.107 1.00 55.91 126 PHE A O 1
ATOM 966 N N . ILE A 1 127 ? 26.710 37.022 -7.691 1.00 55.44 127 ILE A N 1
ATOM 967 C CA . ILE A 1 127 ? 25.386 37.645 -7.700 1.00 55.44 127 ILE A CA 1
ATOM 968 C C . ILE A 1 127 ? 24.731 37.510 -9.080 1.00 55.44 127 ILE A C 1
ATOM 970 O O . ILE A 1 127 ? 23.578 37.097 -9.163 1.00 55.44 127 ILE A O 1
ATOM 974 N N . THR A 1 128 ? 25.444 37.803 -10.171 1.00 56.03 128 THR A N 1
ATOM 975 C CA . THR A 1 128 ? 24.907 37.680 -11.535 1.00 56.03 128 THR A CA 1
ATOM 976 C C . THR A 1 128 ? 24.595 36.226 -11.885 1.00 56.03 128 THR A C 1
ATOM 978 O O . THR A 1 128 ? 23.509 35.955 -12.390 1.00 56.03 128 THR A O 1
ATOM 981 N N . GLY A 1 129 ? 25.473 35.280 -11.534 1.00 55.28 129 GLY A N 1
ATOM 982 C CA . GLY A 1 129 ? 25.210 33.851 -11.717 1.00 55.28 129 GLY A CA 1
ATOM 983 C C . GLY A 1 129 ? 24.001 33.365 -10.911 1.00 55.28 129 GLY A C 1
ATOM 984 O O . GLY A 1 129 ? 23.194 32.585 -11.413 1.00 55.28 129 GLY A O 1
ATOM 985 N N . PHE A 1 130 ? 23.820 33.877 -9.691 1.00 54.06 130 PHE A N 1
ATOM 986 C CA . PHE A 1 130 ? 22.659 33.569 -8.856 1.00 54.06 130 PHE A CA 1
ATOM 987 C C . PHE A 1 130 ? 21.360 34.174 -9.413 1.00 54.06 130 PHE A C 1
ATOM 989 O O . PHE A 1 130 ? 20.331 33.500 -9.438 1.00 54.06 130 PHE A O 1
ATOM 996 N N . TYR A 1 131 ? 21.399 35.409 -9.923 1.00 54.78 131 TYR A N 1
ATOM 997 C CA . TYR A 1 131 ? 20.250 36.038 -10.579 1.00 54.78 131 TYR A CA 1
ATOM 998 C C . TYR A 1 131 ? 19.854 35.328 -11.874 1.00 54.78 131 TYR A C 1
ATOM 1000 O O . TYR A 1 131 ? 18.663 35.157 -12.114 1.00 54.78 131 TYR A O 1
ATOM 1008 N N . GLU A 1 132 ? 20.809 34.874 -12.687 1.00 55.06 132 GLU A N 1
ATOM 1009 C CA . GLU A 1 132 ? 20.510 34.087 -13.889 1.00 55.06 132 GLU A CA 1
ATOM 1010 C C . GLU A 1 132 ? 19.941 32.705 -13.546 1.00 55.06 132 GLU A C 1
ATOM 1012 O O . GLU A 1 132 ? 19.041 32.226 -14.235 1.00 55.06 132 GLU A O 1
ATOM 1017 N N . LEU A 1 133 ? 20.394 32.085 -12.451 1.00 51.44 133 LEU A N 1
ATOM 1018 C CA . LEU A 1 133 ? 19.825 30.832 -11.948 1.00 51.44 133 LEU A CA 1
ATOM 1019 C C . LEU A 1 133 ? 18.375 31.023 -11.474 1.00 51.44 133 LEU A C 1
ATOM 1021 O O . LEU A 1 133 ? 17.509 30.203 -11.781 1.00 51.44 133 LEU A O 1
ATOM 1025 N N . LEU A 1 134 ? 18.097 32.117 -10.758 1.00 50.38 134 LEU A N 1
ATOM 1026 C CA . LEU A 1 134 ? 16.745 32.478 -10.332 1.00 50.38 134 LEU A CA 1
ATOM 1027 C C . LEU A 1 134 ? 15.848 32.827 -11.525 1.00 50.38 134 LEU A C 1
ATOM 1029 O O . LEU A 1 134 ? 14.720 32.348 -11.582 1.00 50.38 134 LEU A O 1
ATOM 1033 N N . ASP A 1 135 ? 16.337 33.599 -12.497 1.00 50.75 135 ASP A N 1
ATOM 1034 C CA . ASP A 1 135 ? 15.582 33.962 -13.702 1.00 50.75 135 ASP A CA 1
ATOM 1035 C C . ASP A 1 135 ? 15.303 32.734 -14.583 1.00 50.75 135 ASP A C 1
ATOM 1037 O O . ASP A 1 135 ? 14.202 32.603 -15.112 1.00 50.75 135 ASP A O 1
ATOM 1041 N N . ALA A 1 136 ? 16.235 31.777 -14.669 1.00 53.47 136 ALA A N 1
ATOM 1042 C CA . ALA A 1 136 ? 16.003 30.489 -15.321 1.00 53.47 136 ALA A CA 1
ATOM 1043 C C . ALA A 1 136 ? 14.917 29.677 -14.599 1.00 53.47 136 ALA A C 1
ATOM 1045 O O . ALA A 1 136 ? 13.995 29.194 -15.247 1.00 53.47 136 ALA A O 1
ATOM 1046 N N . LYS A 1 137 ? 14.965 29.595 -13.263 1.00 43.41 137 LYS A N 1
ATOM 1047 C CA . LYS A 1 137 ? 13.972 28.874 -12.444 1.00 43.41 137 LYS A CA 1
ATOM 1048 C C . LYS A 1 137 ? 12.585 29.540 -12.458 1.00 43.41 137 LYS A C 1
ATOM 1050 O O . LYS A 1 137 ? 11.574 28.866 -12.283 1.00 43.41 137 LYS A O 1
ATOM 1055 N N . ILE A 1 138 ? 12.529 30.858 -12.667 1.00 49.47 138 ILE A N 1
ATOM 1056 C CA . ILE A 1 138 ? 11.288 31.644 -12.771 1.00 49.47 138 ILE A CA 1
ATOM 1057 C C . ILE A 1 138 ? 10.710 31.602 -14.197 1.00 49.47 138 ILE A C 1
ATOM 1059 O O . ILE A 1 138 ? 9.491 31.528 -14.341 1.00 49.47 138 ILE A O 1
ATOM 1063 N N . LYS A 1 139 ? 11.542 31.612 -15.249 1.00 47.09 139 LYS A N 1
ATOM 1064 C CA . LYS A 1 139 ? 11.097 31.478 -16.652 1.00 47.09 139 LYS A CA 1
ATOM 1065 C C . LYS A 1 139 ? 10.649 30.064 -17.009 1.00 47.09 139 LYS A C 1
ATOM 1067 O O . LYS A 1 139 ? 9.697 29.935 -17.772 1.00 47.09 139 LYS A O 1
ATOM 1072 N N . ASP A 1 140 ? 11.254 29.042 -16.402 1.00 49.62 140 ASP A N 1
ATOM 1073 C CA . ASP A 1 140 ? 10.804 27.642 -16.487 1.00 49.62 140 ASP A CA 1
ATOM 1074 C C . ASP A 1 140 ? 9.379 27.457 -15.922 1.00 49.62 140 ASP A C 1
ATOM 1076 O O . ASP A 1 140 ? 8.660 26.548 -16.314 1.00 49.62 140 ASP A O 1
ATOM 1080 N N . ARG A 1 141 ? 8.919 28.378 -15.057 1.00 47.34 141 ARG A N 1
ATOM 1081 C CA . ARG A 1 141 ? 7.549 28.390 -14.517 1.00 47.34 141 ARG A CA 1
ATOM 1082 C C . ARG A 1 141 ? 6.533 29.225 -15.309 1.00 47.34 141 ARG A C 1
ATOM 1084 O O . ARG A 1 141 ? 5.353 29.100 -15.014 1.00 47.34 141 ARG A O 1
ATOM 1091 N N . ASN A 1 142 ? 6.934 30.105 -16.239 1.00 45.34 142 ASN A N 1
ATOM 1092 C CA . ASN A 1 142 ? 6.048 31.199 -16.692 1.00 45.34 142 ASN A CA 1
ATOM 1093 C C . ASN A 1 142 ? 6.067 31.566 -18.194 1.00 45.34 142 ASN A C 1
ATOM 1095 O O . ASN A 1 142 ? 5.596 32.650 -18.544 1.00 45.34 142 ASN A O 1
ATOM 1099 N N . THR A 1 143 ? 6.538 30.712 -19.109 1.00 40.97 143 THR A N 1
ATOM 1100 C CA . THR A 1 143 ? 6.405 31.002 -20.557 1.00 40.97 143 THR A CA 1
ATOM 1101 C C . THR A 1 143 ? 6.189 29.743 -21.405 1.00 40.97 143 THR A C 1
ATOM 1103 O O . THR A 1 143 ? 7.140 28.982 -21.556 1.00 40.97 143 THR A O 1
ATOM 1106 N N . PRO A 1 144 ? 4.996 29.542 -22.001 1.00 42.38 144 PRO A N 1
ATOM 1107 C CA . PRO A 1 144 ? 4.788 28.574 -23.080 1.00 42.38 144 PRO A CA 1
ATOM 1108 C C . PRO A 1 144 ? 5.148 29.216 -24.434 1.00 42.38 144 PRO A C 1
ATOM 1110 O O . PRO A 1 144 ? 4.671 30.319 -24.720 1.00 42.38 144 PRO A O 1
ATOM 1113 N N . ASP A 1 145 ? 5.976 28.570 -25.269 1.00 38.12 145 ASP A N 1
ATOM 1114 C CA . ASP A 1 145 ? 6.429 29.137 -26.550 1.00 38.12 145 ASP A CA 1
ATOM 1115 C C . ASP A 1 145 ? 5.985 28.309 -27.770 1.00 38.12 145 ASP A C 1
ATOM 1117 O O . ASP A 1 145 ? 6.650 27.395 -28.250 1.00 38.12 145 ASP A O 1
ATOM 1121 N N . SER A 1 146 ? 4.885 28.763 -28.372 1.00 43.44 146 SER A N 1
ATOM 1122 C CA . SER A 1 146 ? 4.488 28.506 -29.762 1.00 43.44 146 SER A CA 1
ATOM 1123 C C . SER A 1 146 ? 4.134 27.055 -30.136 1.00 43.44 146 SER A C 1
ATOM 1125 O O . SER A 1 146 ? 4.460 26.076 -29.483 1.00 43.44 146 SER A O 1
ATOM 1127 N N . THR A 1 147 ? 3.416 26.906 -31.244 1.00 47.56 147 THR A N 1
ATOM 1128 C CA . THR A 1 147 ? 2.836 25.671 -31.809 1.00 47.56 147 THR A CA 1
ATOM 1129 C C . THR A 1 147 ? 3.757 24.438 -31.934 1.00 47.56 147 THR A C 1
ATOM 1131 O O . THR A 1 147 ? 3.257 23.355 -32.241 1.00 47.56 147 THR A O 1
ATOM 1134 N N . SER A 1 148 ? 5.073 24.549 -31.701 1.00 44.47 148 SER A N 1
ATOM 1135 C CA . SER A 1 148 ? 5.964 23.393 -31.521 1.00 44.47 148 SER A CA 1
ATOM 1136 C C . SER A 1 148 ? 5.844 22.756 -30.142 1.00 44.47 148 SER A C 1
ATOM 1138 O O . SER A 1 148 ? 5.918 21.536 -30.062 1.00 44.47 148 SER A O 1
ATOM 1140 N N . ASP A 1 149 ? 5.621 23.546 -29.093 1.00 42.50 149 ASP A N 1
ATOM 1141 C CA . ASP A 1 149 ? 5.449 23.065 -27.722 1.00 42.50 149 ASP A CA 1
ATOM 1142 C C . ASP A 1 149 ? 4.101 22.375 -27.553 1.00 42.50 149 ASP A C 1
ATOM 1144 O O . ASP A 1 149 ? 4.056 21.316 -26.952 1.00 42.50 149 ASP A O 1
ATOM 1148 N N . ILE A 1 150 ? 3.052 22.831 -28.246 1.00 40.53 150 ILE A N 1
ATOM 1149 C CA . ILE A 1 150 ? 1.776 22.098 -28.320 1.00 40.53 150 ILE A CA 1
ATOM 1150 C C . ILE A 1 150 ? 1.994 20.694 -28.915 1.00 40.53 150 ILE A C 1
ATOM 1152 O O . ILE A 1 150 ? 1.452 19.718 -28.416 1.00 40.53 150 ILE A O 1
ATOM 1156 N N . LYS A 1 151 ? 2.852 20.547 -29.938 1.00 37.97 151 LYS A N 1
ATOM 1157 C CA . LYS A 1 151 ? 3.210 19.229 -30.505 1.00 37.97 151 LYS A CA 1
ATOM 1158 C C . LYS A 1 151 ? 4.177 18.414 -29.634 1.00 37.97 151 LYS A C 1
ATOM 1160 O O . LYS A 1 151 ? 4.219 17.194 -29.774 1.00 37.97 151 LYS A O 1
ATOM 1165 N N . LYS A 1 152 ? 4.968 19.066 -28.780 1.00 40.28 152 LYS A N 1
ATOM 1166 C CA . LYS A 1 152 ? 5.991 18.444 -27.925 1.00 40.28 152 LYS A CA 1
ATOM 1167 C C . LYS A 1 152 ? 5.438 18.031 -26.559 1.00 40.28 152 LYS A C 1
ATOM 1169 O O . LYS A 1 152 ? 5.824 16.987 -26.055 1.00 40.28 152 LYS A O 1
ATOM 1174 N N . GLU A 1 153 ? 4.490 18.789 -26.014 1.00 43.16 153 GLU A N 1
ATOM 1175 C CA . GLU A 1 153 ? 3.609 18.379 -24.914 1.00 43.16 153 GLU A CA 1
ATOM 1176 C C . GLU A 1 153 ? 2.739 17.196 -25.342 1.00 43.16 153 GLU A C 1
ATOM 1178 O O . GLU A 1 153 ? 2.608 16.243 -24.588 1.00 43.16 153 GLU A O 1
ATOM 1183 N N . LEU A 1 154 ? 2.270 17.180 -26.596 1.00 46.53 154 LEU A N 1
ATOM 1184 C CA . LEU A 1 154 ? 1.568 16.036 -27.197 1.00 46.53 154 LEU A CA 1
ATOM 1185 C C . LEU A 1 154 ? 2.461 14.800 -27.467 1.00 46.53 154 LEU A C 1
ATOM 1187 O O . LEU A 1 154 ? 1.959 13.805 -27.981 1.00 46.53 154 LEU A O 1
ATOM 1191 N N . THR A 1 155 ? 3.772 14.841 -27.183 1.00 53.25 155 THR A N 1
ATOM 1192 C CA . THR A 1 155 ? 4.705 13.713 -27.423 1.00 53.25 155 THR A CA 1
ATOM 1193 C C . THR A 1 155 ? 5.732 13.481 -26.308 1.00 53.25 155 THR A C 1
ATOM 1195 O O . THR A 1 155 ? 6.686 12.724 -26.509 1.00 53.25 155 THR A O 1
ATOM 1198 N N . LYS A 1 156 ? 5.575 14.086 -25.119 1.00 69.88 156 LYS A N 1
ATOM 1199 C CA . LYS A 1 156 ? 6.388 13.677 -23.965 1.00 69.88 156 LYS A CA 1
ATOM 1200 C C . LYS A 1 156 ? 5.833 12.345 -23.462 1.00 69.88 156 LYS A C 1
ATOM 1202 O O . LYS A 1 156 ? 4.835 12.318 -22.752 1.00 69.88 156 LYS A O 1
ATOM 1207 N N . MET A 1 157 ? 6.483 11.255 -23.859 1.00 85.56 157 MET A N 1
ATOM 1208 C CA . MET A 1 157 ? 6.198 9.922 -23.333 1.00 85.56 157 MET A CA 1
ATOM 1209 C C . MET A 1 157 ? 6.335 9.947 -21.809 1.00 85.56 157 MET A C 1
ATOM 1211 O O . MET A 1 157 ? 7.335 10.448 -21.288 1.00 85.56 157 MET A O 1
ATOM 1215 N N . THR A 1 158 ? 5.325 9.439 -21.103 1.00 96.50 158 THR A N 1
ATOM 1216 C CA . THR A 1 158 ? 5.395 9.249 -19.654 1.00 96.50 158 THR A CA 1
ATOM 1217 C C . THR A 1 158 ? 6.522 8.277 -19.337 1.00 96.50 158 THR A C 1
ATOM 1219 O O . THR A 1 158 ? 6.695 7.276 -20.028 1.00 96.50 158 THR A O 1
ATOM 1222 N N . THR A 1 159 ? 7.301 8.572 -18.306 1.00 98.31 159 THR A N 1
ATOM 1223 C CA . THR A 1 159 ? 8.392 7.715 -17.833 1.00 98.31 159 THR A CA 1
ATOM 1224 C C . THR A 1 159 ? 8.096 7.154 -16.449 1.00 98.31 159 THR A C 1
ATOM 1226 O O . THR A 1 159 ? 7.228 7.661 -15.735 1.00 98.31 159 THR A O 1
ATOM 1229 N N . VAL A 1 160 ? 8.858 6.143 -16.027 1.00 98.69 160 VAL A N 1
ATOM 1230 C CA . VAL A 1 160 ? 8.816 5.634 -14.646 1.00 98.69 160 VAL A CA 1
ATOM 1231 C C . VAL A 1 160 ? 9.063 6.766 -13.644 1.00 98.69 160 VAL A C 1
ATOM 1233 O O . VAL A 1 160 ? 8.393 6.818 -12.619 1.00 98.69 160 VAL A O 1
ATOM 1236 N N . TYR A 1 161 ? 9.948 7.718 -13.959 1.00 98.56 161 TYR A N 1
ATOM 1237 C CA . TYR A 1 161 ? 10.186 8.900 -13.132 1.00 98.56 161 TYR A CA 1
ATOM 1238 C C . TYR A 1 161 ? 8.954 9.800 -12.994 1.00 98.56 161 TYR A C 1
ATOM 1240 O O . TYR A 1 161 ? 8.722 10.338 -11.914 1.00 98.56 161 TYR A O 1
ATOM 1248 N N . ASP A 1 162 ? 8.161 9.979 -14.054 1.00 98.44 162 ASP A N 1
ATOM 1249 C CA . ASP A 1 162 ? 6.944 10.794 -13.974 1.00 98.44 162 ASP A CA 1
ATOM 1250 C C . ASP A 1 162 ? 5.908 10.124 -13.048 1.00 98.44 162 ASP A C 1
ATOM 1252 O O . ASP A 1 162 ? 5.275 10.815 -12.250 1.00 98.44 162 ASP A O 1
ATOM 1256 N N . ILE A 1 163 ? 5.791 8.786 -13.087 1.00 98.56 163 ILE A N 1
ATOM 1257 C CA . ILE A 1 163 ? 4.954 8.024 -12.141 1.00 98.56 163 ILE A CA 1
ATOM 1258 C C . ILE A 1 163 ? 5.518 8.125 -10.722 1.00 98.56 163 ILE A C 1
ATOM 1260 O O . ILE A 1 163 ? 4.796 8.503 -9.812 1.00 98.56 163 ILE A O 1
ATOM 1264 N N . TYR A 1 164 ? 6.811 7.861 -10.528 1.00 98.69 164 TYR A N 1
ATOM 1265 C CA . TYR A 1 164 ? 7.487 7.989 -9.233 1.00 98.69 164 TYR A CA 1
ATOM 1266 C C . TYR A 1 164 ? 7.292 9.381 -8.614 1.00 98.69 164 TYR A C 1
ATOM 1268 O O . TYR A 1 164 ? 7.013 9.504 -7.428 1.00 98.69 164 TYR A O 1
ATOM 1276 N N . SER A 1 165 ? 7.407 10.441 -9.417 1.00 98.44 165 SER A N 1
ATOM 1277 C CA . SER A 1 165 ? 7.228 11.819 -8.944 1.00 98.44 165 SER A CA 1
ATOM 1278 C C . SER A 1 165 ? 5.778 12.102 -8.561 1.00 98.44 165 SER A C 1
ATOM 1280 O O . SER A 1 165 ? 5.529 12.786 -7.576 1.00 98.44 165 SER A O 1
ATOM 1282 N N . PHE A 1 166 ? 4.817 11.548 -9.307 1.00 98.38 166 PHE A N 1
ATOM 1283 C CA . PHE A 1 166 ? 3.407 11.615 -8.929 1.00 98.38 166 PHE A CA 1
ATOM 1284 C C . PHE A 1 166 ? 3.145 10.921 -7.587 1.00 98.38 166 PHE A C 1
ATOM 1286 O O . PHE A 1 166 ? 2.402 11.444 -6.762 1.00 98.38 166 PHE A O 1
ATOM 1293 N N . ILE A 1 167 ? 3.792 9.778 -7.349 1.00 98.19 167 ILE A N 1
ATOM 1294 C CA . ILE A 1 167 ? 3.722 9.080 -6.064 1.00 98.19 167 ILE A CA 1
ATOM 1295 C C . ILE A 1 167 ? 4.334 9.928 -4.951 1.00 98.19 167 ILE A C 1
ATOM 1297 O O . ILE A 1 167 ? 3.717 10.046 -3.906 1.00 98.19 167 ILE A O 1
ATOM 1301 N N . GLU A 1 168 ? 5.496 10.547 -5.166 1.00 97.94 168 GLU A N 1
ATOM 1302 C CA . GLU A 1 168 ? 6.124 11.425 -4.167 1.00 97.94 168 GLU A CA 1
ATOM 1303 C C . GLU A 1 168 ? 5.222 12.609 -3.772 1.00 97.94 168 GLU A C 1
ATOM 1305 O O . GLU A 1 168 ? 5.242 13.029 -2.617 1.00 97.94 168 GLU A O 1
ATOM 1310 N N . ASP A 1 169 ? 4.417 13.134 -4.701 1.00 97.56 169 ASP A N 1
ATOM 1311 C CA . ASP A 1 169 ? 3.440 14.189 -4.406 1.00 97.56 169 ASP A CA 1
ATOM 1312 C C . ASP A 1 169 ? 2.233 13.663 -3.602 1.00 97.56 169 ASP A C 1
ATOM 1314 O O . ASP A 1 169 ? 1.729 14.363 -2.724 1.00 97.56 169 ASP A O 1
ATOM 1318 N N . LEU A 1 170 ? 1.761 12.451 -3.914 1.00 96.69 170 LEU A N 1
ATOM 1319 C CA . LEU A 1 170 ? 0.585 11.821 -3.299 1.00 96.69 170 LEU A CA 1
ATOM 1320 C C . LEU A 1 170 ? 0.890 11.219 -1.918 1.00 96.69 170 LEU A C 1
ATOM 1322 O O . LEU A 1 170 ? 0.144 11.412 -0.967 1.00 96.69 170 LEU A O 1
ATOM 1326 N N . ALA A 1 171 ? 1.988 10.478 -1.829 1.00 97.19 171 ALA A N 1
ATOM 1327 C CA . ALA A 1 171 ? 2.452 9.732 -0.670 1.00 97.19 171 ALA A CA 1
ATOM 1328 C C . ALA A 1 171 ? 3.987 9.827 -0.592 1.00 97.19 171 ALA A C 1
ATOM 1330 O O . ALA A 1 171 ? 4.693 8.937 -1.081 1.00 97.19 171 ALA A O 1
ATOM 1331 N N . PRO A 1 172 ? 4.527 10.911 -0.000 1.00 97.31 172 PRO A N 1
ATOM 1332 C CA . PRO A 1 172 ? 5.961 11.178 0.004 1.00 97.31 172 PRO A CA 1
ATOM 1333 C C . PRO A 1 172 ? 6.780 10.011 0.556 1.00 97.31 172 PRO A C 1
ATOM 1335 O O . PRO A 1 172 ? 6.544 9.551 1.671 1.00 97.31 172 PRO A O 1
ATOM 1338 N N . TYR A 1 173 ? 7.820 9.588 -0.160 1.00 96.81 173 TYR A N 1
ATOM 1339 C CA . TYR A 1 173 ? 8.690 8.477 0.232 1.00 96.81 173 TYR A CA 1
ATOM 1340 C C . TYR A 1 173 ? 9.413 8.718 1.562 1.00 96.81 173 TYR A C 1
ATOM 1342 O O . TYR A 1 173 ? 9.876 7.767 2.184 1.00 96.81 173 TYR A O 1
ATOM 1350 N N . ARG A 1 174 ? 9.502 9.970 2.034 1.00 96.00 174 ARG A N 1
ATOM 1351 C CA . ARG A 1 174 ? 10.017 10.295 3.377 1.00 96.00 174 ARG A CA 1
ATOM 1352 C C . ARG A 1 174 ? 9.125 9.811 4.528 1.00 96.00 174 ARG A C 1
ATOM 1354 O O . ARG A 1 174 ? 9.582 9.854 5.662 1.00 96.00 174 ARG A O 1
ATOM 1361 N N . LEU A 1 175 ? 7.872 9.448 4.246 1.00 96.19 175 LEU A N 1
ATOM 1362 C CA . LEU A 1 175 ? 6.931 8.896 5.225 1.00 96.19 175 LEU A CA 1
ATOM 1363 C C . LEU A 1 175 ? 7.105 7.387 5.409 1.00 96.19 175 LEU A C 1
ATOM 1365 O O . LEU A 1 175 ? 6.451 6.817 6.267 1.00 96.19 175 LEU A O 1
ATOM 1369 N N . GLN A 1 176 ? 7.939 6.733 4.596 1.00 95.50 176 GLN A N 1
ATOM 1370 C CA . GLN A 1 176 ? 8.155 5.302 4.753 1.00 95.50 176 GLN A CA 1
ATOM 1371 C C . GLN A 1 176 ? 8.909 4.995 6.050 1.00 95.50 176 GLN A C 1
ATOM 1373 O O . GLN A 1 176 ? 9.797 5.748 6.463 1.00 95.50 176 GLN A O 1
ATOM 1378 N N . GLU A 1 177 ? 8.603 3.847 6.636 1.00 92.81 177 GLU A N 1
ATOM 1379 C CA . GLU A 1 177 ? 9.310 3.326 7.795 1.00 92.81 177 GLU A CA 1
ATOM 1380 C C . GLU A 1 177 ? 10.774 3.005 7.479 1.00 92.81 177 GLU A C 1
ATOM 1382 O O . GLU A 1 177 ? 11.144 2.662 6.355 1.00 92.81 177 GLU A O 1
ATOM 1387 N N . GLY A 1 178 ? 11.639 3.048 8.495 1.00 91.38 178 GLY A N 1
ATOM 1388 C CA . GLY A 1 178 ? 13.084 2.857 8.304 1.00 91.38 178 GLY A CA 1
ATOM 1389 C C . GLY A 1 178 ? 13.491 1.474 7.770 1.00 91.38 178 GLY A C 1
ATOM 1390 O O . GLY A 1 178 ? 14.614 1.307 7.290 1.00 91.38 178 GLY A O 1
ATOM 1391 N N . TYR A 1 179 ? 12.604 0.480 7.867 1.00 91.94 179 TYR A N 1
ATOM 1392 C CA . TYR A 1 179 ? 12.807 -0.870 7.335 1.00 91.94 179 TYR A CA 1
ATOM 1393 C C . TYR A 1 179 ? 12.174 -1.089 5.953 1.00 91.94 179 TYR A C 1
ATOM 1395 O O . TYR A 1 179 ? 12.358 -2.167 5.382 1.00 91.94 179 TYR A O 1
ATOM 1403 N N . ASP A 1 180 ? 11.395 -0.127 5.457 1.00 96.06 180 ASP A N 1
ATOM 1404 C CA . ASP A 1 180 ? 10.621 -0.258 4.229 1.00 96.06 180 ASP A CA 1
ATOM 1405 C C . ASP A 1 180 ? 11.503 -0.164 2.966 1.00 96.06 180 ASP A C 1
ATOM 1407 O O . ASP A 1 180 ? 12.679 0.203 3.018 1.00 96.06 180 ASP A O 1
ATOM 1411 N N . ASN A 1 181 ? 10.939 -0.537 1.816 1.00 97.94 181 ASN A N 1
ATOM 1412 C CA . ASN A 1 181 ? 11.578 -0.442 0.508 1.00 97.94 181 ASN A CA 1
ATOM 1413 C C . ASN A 1 181 ? 10.616 0.084 -0.573 1.00 97.94 181 ASN A C 1
ATOM 1415 O O . ASN A 1 181 ? 10.452 -0.520 -1.643 1.00 97.94 181 ASN A O 1
ATOM 1419 N N . SER A 1 182 ? 9.974 1.215 -0.284 1.00 97.94 182 SER A N 1
ATOM 1420 C CA . SER A 1 182 ? 9.111 1.926 -1.229 1.00 97.94 182 SER A CA 1
ATOM 1421 C C . SER A 1 182 ? 9.931 2.638 -2.316 1.00 97.94 182 SER A C 1
ATOM 1423 O O . SER A 1 182 ? 11.059 3.080 -2.093 1.00 97.94 182 SER A O 1
ATOM 1425 N N . GLY A 1 183 ? 9.366 2.770 -3.518 1.00 98.25 183 GLY A N 1
ATOM 1426 C CA . GLY A 1 183 ? 10.018 3.368 -4.685 1.00 98.25 183 GLY A CA 1
ATOM 1427 C C . GLY A 1 183 ? 10.359 2.344 -5.766 1.00 98.25 183 GLY A C 1
ATOM 1428 O O . GLY A 1 183 ? 9.618 1.390 -5.987 1.00 98.25 183 GLY A O 1
ATOM 1429 N N . LEU A 1 184 ? 11.458 2.561 -6.494 1.00 98.50 184 LEU A N 1
ATOM 1430 C CA . LEU A 1 184 ? 11.870 1.682 -7.592 1.00 98.50 184 LEU A CA 1
ATOM 1431 C C . LEU A 1 184 ? 12.473 0.380 -7.073 1.00 98.50 184 LEU A C 1
ATOM 1433 O O . LEU A 1 184 ? 13.550 0.375 -6.484 1.00 98.50 184 LEU A O 1
ATOM 1437 N N . ASN A 1 185 ? 11.794 -0.733 -7.343 1.00 98.25 185 ASN A N 1
ATOM 1438 C CA . ASN A 1 185 ? 12.279 -2.071 -7.013 1.00 98.25 185 ASN A CA 1
ATOM 1439 C C . ASN A 1 185 ? 12.934 -2.768 -8.215 1.00 98.25 185 ASN A C 1
ATOM 1441 O O . ASN A 1 185 ? 13.917 -3.487 -8.039 1.00 98.25 185 ASN A O 1
ATOM 1445 N N . VAL A 1 186 ? 12.418 -2.562 -9.433 1.00 98.62 186 VAL A N 1
ATOM 1446 C CA . VAL A 1 186 ? 12.940 -3.184 -10.665 1.00 98.62 186 VAL A CA 1
ATOM 1447 C C . VAL A 1 186 ? 12.910 -2.179 -11.815 1.00 98.62 186 VAL A C 1
ATOM 1449 O O . VAL A 1 186 ? 11.915 -1.483 -11.992 1.00 98.62 186 VAL A O 1
ATOM 1452 N N . GLY A 1 187 ? 13.965 -2.141 -12.632 1.00 97.56 187 GLY A N 1
ATOM 1453 C CA . GLY A 1 187 ? 14.004 -1.354 -13.869 1.00 97.56 187 GLY A CA 1
ATOM 1454 C C . GLY A 1 187 ? 14.766 -0.034 -13.747 1.00 97.56 187 GLY A C 1
ATOM 1455 O O . GLY A 1 187 ? 15.733 0.062 -12.990 1.00 97.56 187 GLY A O 1
ATOM 1456 N N . GLU A 1 188 ? 14.363 0.973 -14.523 1.00 96.62 188 GLU A N 1
ATOM 1457 C CA . GLU A 1 188 ? 15.045 2.269 -14.593 1.00 96.62 188 GLU A CA 1
ATOM 1458 C C . GLU A 1 188 ? 14.064 3.451 -14.624 1.00 96.62 188 GLU A C 1
ATOM 1460 O O . GLU A 1 188 ? 13.014 3.400 -15.258 1.00 96.62 188 GLU A O 1
ATOM 1465 N N . MET A 1 189 ? 14.432 4.561 -13.975 1.00 98.19 189 MET A N 1
ATOM 1466 C CA . MET A 1 189 ? 13.588 5.766 -13.902 1.00 98.19 189 MET A CA 1
ATOM 1467 C C . MET A 1 189 ? 13.322 6.407 -15.274 1.00 98.19 189 MET A C 1
ATOM 1469 O O . MET A 1 189 ? 12.294 7.049 -15.471 1.00 98.19 189 MET A O 1
ATOM 1473 N N . SER A 1 190 ? 14.245 6.247 -16.223 1.00 97.50 190 SER A N 1
ATOM 1474 C CA . SER A 1 190 ? 14.146 6.793 -17.580 1.00 97.50 190 SER A CA 1
ATOM 1475 C C . SER A 1 190 ? 13.260 5.986 -18.526 1.00 97.50 190 SER A C 1
ATOM 1477 O O . SER A 1 190 ? 12.993 6.471 -19.625 1.00 97.50 190 SER A O 1
ATOM 1479 N N . ALA A 1 191 ? 12.827 4.779 -18.147 1.00 97.50 191 ALA A N 1
ATOM 1480 C CA . ALA A 1 191 ? 12.047 3.922 -19.031 1.00 97.50 191 ALA A CA 1
ATOM 1481 C C . ALA A 1 191 ? 10.695 4.560 -19.367 1.00 97.50 191 ALA A C 1
ATOM 1483 O O . ALA A 1 191 ? 10.020 5.106 -18.491 1.00 97.50 191 ALA A O 1
ATOM 1484 N N . GLU A 1 192 ? 10.302 4.471 -20.637 1.00 97.56 192 GLU A N 1
ATOM 1485 C CA . GLU A 1 192 ? 8.983 4.894 -21.099 1.00 97.56 192 GLU A CA 1
ATOM 1486 C C . GLU A 1 192 ? 7.902 3.945 -20.566 1.00 97.56 192 GLU A C 1
ATOM 1488 O O . GLU A 1 192 ? 8.066 2.725 -20.547 1.00 97.56 192 GLU A O 1
ATOM 1493 N N . VAL A 1 193 ? 6.774 4.517 -20.157 1.00 98.12 193 VAL A N 1
ATOM 1494 C CA . VAL A 1 193 ? 5.611 3.816 -19.623 1.00 98.12 193 VAL A CA 1
ATOM 1495 C C . VAL A 1 193 ? 4.414 4.196 -20.480 1.00 98.12 193 VAL A C 1
ATOM 1497 O O . VAL A 1 193 ? 4.047 5.363 -20.569 1.00 98.12 193 VAL A O 1
ATOM 1500 N N . ARG A 1 194 ? 3.798 3.204 -21.119 1.00 98.00 194 ARG A N 1
ATOM 1501 C CA . ARG A 1 194 ? 2.519 3.332 -21.842 1.00 98.00 194 ARG A CA 1
ATOM 1502 C C . ARG A 1 194 ? 1.408 2.578 -21.118 1.00 98.00 194 ARG A C 1
ATOM 1504 O O . ARG A 1 194 ? 0.225 2.783 -21.388 1.00 98.00 194 ARG A O 1
ATOM 1511 N N . SER A 1 195 ? 1.786 1.685 -20.208 1.00 98.62 195 SER A N 1
ATOM 1512 C CA . SER A 1 195 ? 0.876 0.799 -19.507 1.00 98.62 195 SER A CA 1
ATOM 1513 C C . SER A 1 195 ? 1.362 0.472 -18.095 1.00 98.62 195 SER A C 1
ATOM 1515 O O . SER A 1 195 ? 2.545 0.201 -17.876 1.00 98.62 195 SER A O 1
ATOM 1517 N N . VAL A 1 196 ? 0.427 0.487 -17.144 1.00 98.88 196 VAL A N 1
ATOM 1518 C CA . VAL A 1 196 ? 0.661 0.189 -15.727 1.00 98.88 196 VAL A CA 1
ATOM 1519 C C . VAL A 1 196 ? -0.271 -0.933 -15.281 1.00 98.88 196 VAL A C 1
ATOM 1521 O O . VAL A 1 196 ? -1.490 -0.830 -15.438 1.00 98.88 196 VAL A O 1
ATOM 1524 N N . LEU A 1 197 ? 0.309 -1.996 -14.728 1.00 98.94 197 LEU A N 1
ATOM 1525 C CA . LEU A 1 197 ? -0.418 -3.060 -14.047 1.00 98.94 197 LEU A CA 1
ATOM 1526 C C . LEU A 1 197 ? -0.371 -2.807 -12.540 1.00 98.94 197 LEU A C 1
ATOM 1528 O O . LEU A 1 197 ? 0.709 -2.752 -11.959 1.00 98.94 197 LEU A O 1
ATOM 1532 N N . VAL A 1 198 ? -1.529 -2.656 -11.913 1.00 98.94 198 VAL A N 1
ATOM 1533 C CA . VAL A 1 198 ? -1.661 -2.416 -10.473 1.00 98.94 198 VAL A CA 1
ATOM 1534 C C . VAL A 1 198 ? -1.958 -3.728 -9.749 1.00 98.94 198 VAL A C 1
ATOM 1536 O O . VAL A 1 198 ? -2.778 -4.519 -10.218 1.00 98.94 198 VAL A O 1
ATOM 1539 N N . ALA A 1 199 ? -1.320 -3.962 -8.606 1.00 98.81 199 ALA A N 1
ATOM 1540 C CA . ALA A 1 199 ? -1.628 -5.079 -7.711 1.00 98.81 199 ALA A CA 1
ATOM 1541 C C . ALA A 1 199 ? -1.347 -4.698 -6.252 1.00 98.81 199 ALA A C 1
ATOM 1543 O O . ALA A 1 199 ? -0.564 -3.789 -6.000 1.00 98.81 199 ALA A O 1
ATOM 1544 N N . LEU A 1 200 ? -1.935 -5.405 -5.288 1.00 98.62 200 LEU A N 1
ATOM 1545 C CA . LEU A 1 200 ? -1.524 -5.282 -3.890 1.00 98.62 200 LEU A CA 1
ATOM 1546 C C . LEU A 1 200 ? -0.140 -5.926 -3.721 1.00 98.62 200 LEU A C 1
ATOM 1548 O O . LEU A 1 200 ? 0.833 -5.254 -3.380 1.00 98.62 200 LEU A O 1
ATOM 1552 N N . ASP A 1 201 ? -0.057 -7.203 -4.106 1.00 98.19 201 ASP A N 1
ATOM 1553 C CA . ASP A 1 201 ? 1.138 -8.042 -4.066 1.00 98.19 201 ASP A CA 1
ATOM 1554 C C . ASP A 1 201 ? 1.632 -8.402 -5.470 1.00 98.19 201 ASP A C 1
ATOM 1556 O O . ASP A 1 201 ? 0.887 -8.928 -6.302 1.00 98.19 201 ASP A O 1
ATOM 1560 N N . CYS A 1 202 ? 2.932 -8.237 -5.728 1.00 98.25 202 CYS A N 1
ATOM 1561 C CA . CYS A 1 202 ? 3.542 -8.756 -6.953 1.00 98.25 202 CYS A CA 1
ATOM 1562 C C . CYS A 1 202 ? 3.900 -10.237 -6.784 1.00 98.25 202 CYS A C 1
ATOM 1564 O O . CYS A 1 202 ? 5.049 -10.596 -6.527 1.00 98.25 202 CYS A O 1
ATOM 1566 N N . THR A 1 203 ? 2.918 -11.126 -6.923 1.00 98.12 203 THR A N 1
ATOM 1567 C CA . THR A 1 203 ? 3.193 -12.568 -6.978 1.00 98.12 203 THR A CA 1
ATOM 1568 C C . THR A 1 203 ? 3.897 -12.948 -8.285 1.00 98.12 203 THR A C 1
ATOM 1570 O O . THR A 1 203 ? 3.905 -12.206 -9.268 1.00 98.12 203 THR A O 1
ATOM 1573 N N . ALA A 1 204 ? 4.445 -14.165 -8.354 1.00 98.06 204 ALA A N 1
ATOM 1574 C CA . ALA A 1 204 ? 5.009 -14.676 -9.603 1.00 98.06 204 ALA A CA 1
ATOM 1575 C C . ALA A 1 204 ? 3.953 -14.772 -10.728 1.00 98.06 204 ALA A C 1
ATOM 1577 O O . ALA A 1 204 ? 4.297 -14.713 -11.907 1.00 98.06 204 ALA A O 1
ATOM 1578 N N . GLU A 1 205 ? 2.672 -14.934 -10.376 1.00 98.38 205 GLU A N 1
ATOM 1579 C CA . GLU A 1 205 ? 1.555 -14.916 -11.324 1.00 98.38 205 GLU A CA 1
ATOM 1580 C C . GLU A 1 205 ? 1.316 -13.499 -11.865 1.00 98.38 205 GLU A C 1
ATOM 1582 O O . GLU A 1 205 ? 1.284 -13.337 -13.083 1.00 98.38 205 GLU A O 1
ATOM 1587 N N . VAL A 1 206 ? 1.311 -12.481 -10.995 1.00 98.75 206 VAL A N 1
ATOM 1588 C CA . VAL A 1 206 ? 1.214 -11.057 -11.377 1.00 98.75 206 VAL A CA 1
ATOM 1589 C C . VAL A 1 206 ? 2.387 -10.635 -12.263 1.00 98.75 206 VAL A C 1
ATOM 1591 O O . VAL A 1 206 ? 2.191 -10.024 -13.313 1.00 98.75 206 VAL A O 1
ATOM 1594 N N . ALA A 1 207 ? 3.615 -11.020 -11.907 1.00 98.81 207 ALA A N 1
ATOM 1595 C CA . ALA A 1 207 ? 4.797 -10.714 -12.710 1.00 98.81 207 ALA A CA 1
ATOM 1596 C C . ALA A 1 207 ? 4.737 -11.356 -14.111 1.00 98.81 207 ALA A C 1
ATOM 1598 O O . ALA A 1 207 ? 5.080 -10.726 -15.116 1.00 98.81 207 ALA A O 1
ATOM 1599 N N . ARG A 1 208 ? 4.266 -12.610 -14.203 1.00 98.75 208 ARG A N 1
ATOM 1600 C CA . ARG A 1 208 ? 4.049 -13.286 -15.492 1.00 98.75 208 ARG A CA 1
ATOM 1601 C C . ARG A 1 208 ? 2.924 -12.640 -16.287 1.00 98.75 208 ARG A C 1
ATOM 1603 O O . ARG A 1 208 ? 3.080 -12.485 -17.494 1.00 98.75 208 ARG A O 1
ATOM 1610 N N . GLU A 1 209 ? 1.835 -12.254 -15.634 1.00 98.75 209 GLU A N 1
ATOM 1611 C CA . GLU A 1 209 ? 0.722 -11.543 -16.256 1.00 98.75 209 GLU A CA 1
ATOM 1612 C C . GLU A 1 209 ? 1.200 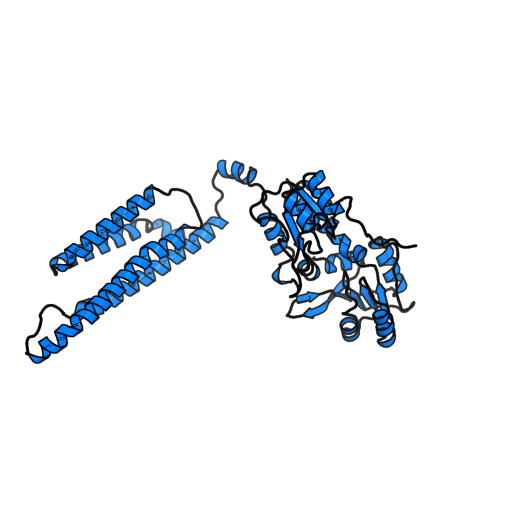-10.230 -16.891 1.00 98.75 209 GLU A C 1
ATOM 1614 O O . GLU A 1 209 ? 0.916 -9.985 -18.065 1.00 98.75 209 GLU A O 1
ATOM 1619 N N . ALA A 1 210 ? 1.994 -9.435 -16.165 1.00 98.81 210 ALA A N 1
ATOM 1620 C CA . ALA A 1 210 ? 2.596 -8.207 -16.682 1.00 98.81 210 ALA A CA 1
ATOM 1621 C C . ALA A 1 210 ? 3.421 -8.463 -17.951 1.00 98.81 210 ALA A C 1
ATOM 1623 O O . ALA A 1 210 ? 3.284 -7.748 -18.944 1.00 98.81 210 ALA A O 1
ATOM 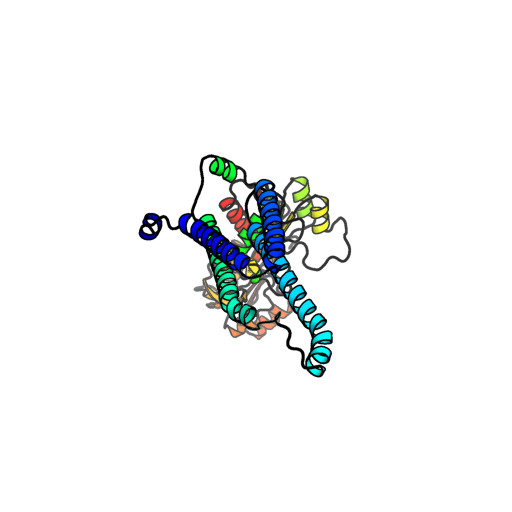1624 N N . CYS A 1 211 ? 4.237 -9.521 -17.952 1.00 98.56 211 CYS A N 1
ATOM 1625 C CA . CYS A 1 211 ? 5.042 -9.895 -19.114 1.00 98.56 211 CYS A CA 1
ATOM 1626 C C . CYS A 1 211 ? 4.183 -10.374 -20.294 1.00 98.56 211 CYS A C 1
ATOM 1628 O O . CYS A 1 211 ? 4.397 -9.950 -21.426 1.00 98.56 211 CYS A O 1
ATOM 1630 N N . GLN A 1 212 ? 3.201 -11.243 -20.043 1.00 98.56 212 GLN A N 1
ATOM 1631 C CA . GLN A 1 212 ? 2.348 -11.841 -21.076 1.00 98.56 212 GLN A CA 1
ATOM 1632 C C . GLN A 1 212 ? 1.421 -10.824 -21.743 1.00 98.56 212 GLN A C 1
ATOM 1634 O O . GLN A 1 212 ? 1.133 -10.938 -22.932 1.00 98.56 212 GLN A O 1
ATOM 1639 N N . ARG A 1 213 ? 0.942 -9.842 -20.975 1.00 98.50 213 ARG A N 1
ATOM 1640 C CA . ARG A 1 213 ? 0.010 -8.800 -21.434 1.00 98.50 213 ARG A CA 1
ATOM 1641 C C . ARG A 1 213 ? 0.712 -7.498 -21.830 1.00 98.50 213 ARG A C 1
ATOM 1643 O O . ARG A 1 213 ? 0.029 -6.507 -22.095 1.00 98.50 213 ARG A O 1
ATOM 1650 N N . ASP A 1 214 ? 2.043 -7.543 -21.870 1.00 97.88 214 ASP A N 1
ATOM 1651 C CA . ASP A 1 214 ? 2.963 -6.480 -22.264 1.00 97.88 214 ASP A CA 1
ATOM 1652 C C . ASP A 1 214 ? 2.761 -5.153 -21.516 1.00 97.88 214 ASP A C 1
ATOM 1654 O O . ASP A 1 214 ? 2.714 -4.086 -22.120 1.00 97.88 214 ASP A O 1
ATOM 1658 N N . PHE A 1 215 ? 2.645 -5.218 -20.188 1.00 98.75 215 PHE A N 1
ATOM 1659 C CA . PHE A 1 215 ? 2.685 -4.021 -19.347 1.00 98.75 215 PHE A CA 1
ATOM 1660 C C . PHE A 1 215 ? 4.116 -3.503 -19.210 1.00 98.75 215 PHE A C 1
ATOM 1662 O O . PHE A 1 215 ? 5.040 -4.309 -19.136 1.00 98.75 215 PHE A O 1
ATOM 1669 N N . ASP A 1 216 ? 4.320 -2.186 -19.175 1.00 98.69 216 ASP A N 1
ATOM 1670 C CA . ASP A 1 216 ? 5.660 -1.589 -19.056 1.00 98.69 216 ASP A CA 1
ATOM 1671 C C . ASP A 1 216 ? 6.095 -1.442 -17.582 1.00 98.69 216 ASP A C 1
ATOM 1673 O O . ASP A 1 216 ? 7.280 -1.578 -17.255 1.00 98.69 216 ASP A O 1
ATOM 1677 N N . LEU A 1 217 ? 5.132 -1.191 -16.688 1.00 98.88 217 LEU A N 1
ATOM 1678 C CA . LEU A 1 217 ? 5.332 -0.972 -15.255 1.00 98.88 217 LEU A CA 1
ATOM 1679 C C . LEU A 1 217 ? 4.330 -1.789 -14.429 1.00 98.88 217 LEU A C 1
ATOM 1681 O O . LEU A 1 217 ? 3.137 -1.789 -14.723 1.00 98.88 217 LEU A O 1
ATOM 1685 N N . VAL A 1 218 ? 4.804 -2.430 -13.361 1.00 98.94 218 VAL A N 1
ATOM 1686 C CA . VAL A 1 218 ? 3.965 -2.943 -12.271 1.00 98.94 218 VAL A CA 1
ATOM 1687 C C . VAL A 1 218 ? 4.031 -1.966 -11.098 1.00 98.94 218 VAL A C 1
ATOM 1689 O O . VAL A 1 218 ? 5.121 -1.615 -10.654 1.00 98.94 218 VAL A O 1
ATOM 1692 N N . LEU A 1 219 ? 2.883 -1.510 -10.607 1.00 98.88 219 LEU A N 1
ATOM 1693 C CA . LEU A 1 219 ? 2.785 -0.670 -9.416 1.00 98.88 219 LEU A CA 1
ATOM 1694 C C . LEU A 1 219 ? 2.125 -1.464 -8.294 1.00 98.88 219 LEU A C 1
ATOM 1696 O O . LEU A 1 219 ? 0.993 -1.922 -8.456 1.00 98.88 219 LEU A O 1
ATOM 1700 N N . THR A 1 220 ? 2.826 -1.617 -7.173 1.00 98.88 220 THR A N 1
ATOM 1701 C CA . THR A 1 220 ? 2.318 -2.362 -6.019 1.00 98.88 220 THR A CA 1
ATOM 1702 C C . THR A 1 220 ? 2.228 -1.549 -4.745 1.00 98.88 220 THR A C 1
ATOM 1704 O O . THR A 1 220 ? 2.903 -0.529 -4.601 1.00 98.88 220 THR A O 1
ATOM 1707 N N . HIS A 1 221 ? 1.402 -2.020 -3.813 1.00 98.69 221 HIS A N 1
ATOM 1708 C CA . HIS A 1 221 ? 1.480 -1.561 -2.435 1.00 98.69 221 HIS A CA 1
ATOM 1709 C C . HIS A 1 221 ? 2.715 -2.187 -1.786 1.00 98.69 221 HIS A C 1
ATOM 1711 O O . HIS A 1 221 ? 3.698 -1.497 -1.525 1.00 98.69 221 HIS A O 1
ATOM 1717 N N . HIS A 1 222 ? 2.735 -3.518 -1.672 1.00 98.44 222 HIS A N 1
ATOM 1718 C CA . HIS A 1 222 ? 3.843 -4.241 -1.060 1.00 98.44 222 HIS A CA 1
ATOM 1719 C C . HIS A 1 222 ? 5.097 -4.244 -1.943 1.00 98.44 222 HIS A C 1
ATOM 1721 O O . HIS A 1 222 ? 4.994 -4.511 -3.150 1.00 98.44 222 HIS A O 1
ATOM 1727 N N . PRO A 1 223 ? 6.298 -4.002 -1.376 1.00 98.44 223 PRO A N 1
ATOM 1728 C CA . PRO A 1 223 ? 7.540 -4.011 -2.135 1.00 98.44 223 PRO A CA 1
ATOM 1729 C C . PRO A 1 223 ? 7.797 -5.365 -2.792 1.00 98.44 223 PRO A C 1
ATOM 1731 O O . PRO A 1 223 ? 7.860 -6.398 -2.123 1.00 98.44 223 PRO A O 1
ATOM 1734 N N . VAL A 1 224 ? 8.031 -5.359 -4.108 1.00 98.31 224 VAL A N 1
ATOM 1735 C CA . VAL A 1 224 ? 8.410 -6.564 -4.871 1.00 98.31 224 VAL A CA 1
ATOM 1736 C C . VAL A 1 224 ? 9.698 -7.170 -4.312 1.00 98.31 224 VAL A C 1
ATOM 1738 O O . VAL A 1 224 ? 9.858 -8.388 -4.258 1.00 98.31 224 VAL A O 1
ATOM 1741 N N . ILE A 1 225 ? 10.618 -6.311 -3.866 1.00 98.06 225 ILE A N 1
ATOM 1742 C CA . ILE A 1 225 ? 11.814 -6.702 -3.123 1.00 98.06 225 ILE A CA 1
ATOM 1743 C C . ILE A 1 225 ? 11.692 -6.103 -1.726 1.00 98.06 225 ILE A C 1
ATOM 1745 O O . ILE A 1 225 ? 12.031 -4.947 -1.531 1.00 98.06 225 ILE A O 1
ATOM 1749 N N . PHE A 1 226 ? 11.243 -6.868 -0.734 1.00 96.38 226 PHE A N 1
ATOM 1750 C CA . PHE A 1 226 ? 11.206 -6.366 0.647 1.00 96.38 226 PHE A CA 1
ATOM 1751 C C . PHE A 1 226 ? 12.557 -6.514 1.364 1.00 96.38 226 PHE A C 1
ATOM 1753 O O . PHE A 1 226 ? 12.994 -5.647 2.113 1.00 96.38 226 PHE A O 1
ATOM 1760 N N . ARG A 1 227 ? 13.271 -7.618 1.112 1.00 95.25 227 ARG A N 1
ATOM 1761 C CA . ARG A 1 227 ? 14.620 -7.867 1.644 1.00 95.25 227 ARG A CA 1
ATOM 1762 C C . ARG A 1 227 ? 15.597 -8.082 0.502 1.00 95.25 227 ARG A C 1
ATOM 1764 O O . ARG A 1 227 ? 15.253 -8.702 -0.500 1.00 95.25 227 ARG A O 1
ATOM 1771 N N . GLY A 1 228 ? 16.838 -7.632 0.686 1.00 94.38 228 GLY A N 1
ATOM 1772 C CA . GLY A 1 228 ? 17.885 -7.763 -0.327 1.00 94.38 228 GLY A CA 1
ATOM 1773 C C . GLY A 1 228 ? 18.067 -9.206 -0.817 1.00 94.38 228 GLY A C 1
ATOM 1774 O O . GLY A 1 228 ? 18.340 -10.117 -0.027 1.00 94.38 228 GLY A O 1
ATOM 1775 N N . LEU A 1 229 ? 17.943 -9.402 -2.132 1.00 94.81 229 LEU A N 1
ATOM 1776 C CA . LEU A 1 229 ? 18.107 -10.700 -2.782 1.00 94.81 229 LEU A CA 1
ATOM 1777 C C . LEU A 1 229 ? 19.579 -11.132 -2.753 1.00 94.81 229 LEU A C 1
ATOM 1779 O O . LEU A 1 229 ? 20.465 -10.419 -3.219 1.00 94.81 229 LEU A O 1
ATOM 1783 N N . LYS A 1 230 ? 19.846 -12.337 -2.239 1.00 97.56 230 LYS A N 1
ATOM 1784 C CA . LYS A 1 230 ? 21.192 -12.947 -2.244 1.00 97.56 230 LYS A CA 1
ATOM 1785 C C . LYS A 1 230 ? 21.424 -13.876 -3.438 1.00 97.56 230 LYS A C 1
ATOM 1787 O O . LYS A 1 230 ? 22.551 -14.287 -3.701 1.00 97.56 230 LYS A O 1
ATOM 1792 N N . THR A 1 231 ? 20.360 -14.269 -4.129 1.00 97.06 231 THR A N 1
ATOM 1793 C CA . THR A 1 231 ? 20.377 -15.181 -5.278 1.00 97.06 231 THR A CA 1
ATOM 1794 C C . THR A 1 231 ? 19.188 -14.850 -6.170 1.00 97.06 231 THR A C 1
ATOM 1796 O O . THR A 1 231 ? 18.123 -14.516 -5.659 1.00 97.06 231 THR A O 1
ATOM 1799 N N . LEU A 1 232 ? 19.364 -14.949 -7.489 1.00 97.50 232 LEU A N 1
ATOM 1800 C CA . LEU A 1 232 ? 18.309 -14.692 -8.467 1.00 97.50 232 LEU A CA 1
ATOM 1801 C C . LEU A 1 232 ? 17.735 -16.025 -8.948 1.00 97.50 232 LEU A C 1
ATOM 1803 O O . LEU A 1 232 ? 18.411 -16.774 -9.654 1.00 97.50 232 LEU A O 1
ATOM 1807 N N . VAL A 1 233 ? 16.505 -16.334 -8.540 1.00 96.31 233 VAL A N 1
ATOM 1808 C CA . VAL A 1 233 ? 15.805 -17.560 -8.944 1.00 96.31 233 VAL A CA 1
ATOM 1809 C C . VAL A 1 233 ? 14.733 -17.242 -9.993 1.00 96.31 233 VAL A C 1
ATOM 1811 O O . VAL A 1 233 ? 14.036 -16.244 -9.846 1.00 96.31 233 VAL A O 1
ATOM 1814 N N . PRO A 1 234 ? 14.537 -18.073 -11.036 1.00 96.06 234 PRO A N 1
ATOM 1815 C CA . PRO A 1 234 ? 13.641 -17.733 -12.150 1.00 96.06 234 PRO A CA 1
ATOM 1816 C C . PRO A 1 234 ? 12.167 -17.502 -11.791 1.00 96.06 234 PRO A C 1
ATOM 1818 O O . PRO A 1 234 ? 11.443 -16.912 -12.583 1.00 96.06 234 PRO A O 1
ATOM 1821 N N . ASN A 1 235 ? 11.702 -18.006 -10.642 1.00 96.44 235 ASN A N 1
ATOM 1822 C CA . ASN A 1 235 ? 10.316 -17.843 -10.193 1.00 96.44 235 ASN A CA 1
ATOM 1823 C C . ASN A 1 235 ? 10.134 -16.680 -9.199 1.00 96.44 235 ASN A C 1
ATOM 1825 O O . ASN A 1 235 ? 9.026 -16.476 -8.712 1.00 96.44 235 ASN A O 1
ATOM 1829 N N . ASP A 1 236 ? 11.202 -15.950 -8.873 1.00 98.19 236 ASP A N 1
ATOM 1830 C CA . ASP A 1 236 ? 11.105 -14.736 -8.067 1.00 98.19 236 ASP A CA 1
ATOM 1831 C C . ASP A 1 236 ? 10.442 -13.615 -8.895 1.00 98.19 236 ASP A C 1
ATOM 1833 O O . ASP A 1 236 ? 10.842 -13.410 -10.048 1.00 98.19 236 ASP A O 1
ATOM 1837 N N . PRO A 1 237 ? 9.437 -12.895 -8.361 1.00 98.31 237 PRO A N 1
ATOM 1838 C CA . PRO A 1 237 ? 8.729 -11.850 -9.099 1.00 98.31 237 PRO A CA 1
ATOM 1839 C C . PRO A 1 237 ? 9.651 -10.767 -9.669 1.00 98.31 237 PRO A C 1
ATOM 1841 O O . PRO A 1 237 ? 9.486 -10.378 -10.826 1.00 98.31 237 PRO A O 1
ATOM 1844 N N . ALA A 1 238 ? 10.665 -10.327 -8.915 1.00 98.50 238 ALA A N 1
ATOM 1845 C CA . ALA A 1 238 ? 11.603 -9.313 -9.385 1.00 98.50 238 ALA A CA 1
ATOM 1846 C C . ALA A 1 238 ? 12.463 -9.835 -10.544 1.00 98.50 238 ALA A C 1
ATOM 1848 O O . ALA A 1 238 ? 12.725 -9.110 -11.504 1.00 98.50 238 ALA A O 1
ATOM 1849 N N . VAL A 1 239 ? 12.859 -11.112 -10.490 1.00 98.62 239 VAL A N 1
ATOM 1850 C CA . VAL A 1 239 ? 13.614 -11.771 -11.568 1.00 98.62 239 VAL A CA 1
ATOM 1851 C C . VAL A 1 239 ? 12.759 -11.929 -12.824 1.00 98.62 239 VAL A C 1
ATOM 1853 O O . VAL A 1 239 ? 13.255 -11.673 -13.920 1.00 98.62 239 VAL A O 1
ATOM 1856 N N . ILE A 1 240 ? 11.482 -12.304 -12.683 1.00 98.81 240 ILE A N 1
ATOM 1857 C CA . ILE A 1 240 ? 10.537 -12.410 -13.807 1.00 98.81 240 ILE A CA 1
ATOM 1858 C C . ILE A 1 240 ? 10.378 -11.049 -14.494 1.00 98.81 240 ILE A C 1
ATOM 1860 O O . ILE A 1 240 ? 10.516 -10.966 -15.714 1.00 98.81 240 ILE A O 1
ATOM 1864 N N . LEU A 1 241 ? 10.136 -9.986 -13.719 1.00 98.81 241 LEU A N 1
ATOM 1865 C CA . LEU A 1 241 ? 9.974 -8.629 -14.247 1.00 98.81 241 LEU A CA 1
ATOM 1866 C C . LEU A 1 241 ? 11.245 -8.143 -14.948 1.00 98.81 241 LEU A C 1
ATOM 1868 O O . LEU A 1 241 ? 11.180 -7.715 -16.099 1.00 98.81 241 LEU A O 1
ATOM 1872 N N . ALA A 1 242 ? 12.407 -8.281 -14.304 1.00 98.38 242 ALA A N 1
ATOM 1873 C CA . ALA A 1 242 ? 13.683 -7.860 -14.877 1.00 98.38 242 ALA A CA 1
ATOM 1874 C C . ALA A 1 242 ? 14.009 -8.614 -16.177 1.00 98.38 242 ALA A C 1
ATOM 1876 O O . ALA A 1 242 ? 14.381 -7.999 -17.175 1.00 98.38 242 ALA A O 1
ATOM 1877 N N . ALA A 1 243 ? 13.828 -9.940 -16.198 1.00 98.19 243 ALA A N 1
ATOM 1878 C CA . ALA A 1 243 ? 14.055 -10.758 -17.391 1.00 98.19 243 ALA A CA 1
ATOM 1879 C C . ALA A 1 243 ? 13.056 -10.449 -18.520 1.00 98.19 243 ALA A C 1
ATOM 1881 O O . ALA A 1 243 ? 13.397 -10.582 -19.695 1.00 98.19 243 ALA A O 1
ATOM 1882 N N . GLY A 1 244 ? 11.840 -10.021 -18.171 1.00 97.75 244 GLY A N 1
ATOM 1883 C CA . GLY A 1 244 ? 10.819 -9.555 -19.108 1.00 97.75 244 GLY A CA 1
ATOM 1884 C C . GLY A 1 244 ? 11.001 -8.110 -19.582 1.00 97.75 244 GLY A C 1
ATOM 1885 O O . GLY A 1 244 ? 10.181 -7.642 -20.371 1.00 97.75 244 GLY A O 1
ATOM 1886 N N . GLY A 1 245 ? 12.032 -7.397 -19.109 1.00 97.94 245 GLY A N 1
ATOM 1887 C CA . GLY A 1 245 ? 12.253 -5.981 -19.420 1.00 97.94 245 GLY A CA 1
ATOM 1888 C C . GLY A 1 245 ? 11.174 -5.061 -18.843 1.00 97.94 245 GLY A C 1
ATOM 1889 O O . GLY A 1 245 ? 10.829 -4.061 -19.468 1.00 97.94 245 GLY A O 1
ATOM 1890 N N . LYS A 1 246 ? 10.584 -5.438 -17.703 1.00 98.56 246 LYS A N 1
ATOM 1891 C CA . LYS A 1 246 ? 9.500 -4.710 -17.031 1.00 98.56 246 LYS A CA 1
ATOM 1892 C C . LYS A 1 246 ? 10.038 -3.925 -15.841 1.00 98.56 246 LYS A C 1
ATOM 1894 O O . LYS A 1 246 ? 11.039 -4.306 -15.236 1.00 98.56 246 LYS A O 1
ATOM 1899 N N . ASN A 1 247 ? 9.348 -2.845 -15.492 1.00 98.81 247 ASN A N 1
ATOM 1900 C CA . ASN A 1 247 ? 9.680 -2.010 -14.340 1.00 98.81 247 ASN A CA 1
ATOM 1901 C C . ASN A 1 247 ? 8.741 -2.321 -13.166 1.00 98.81 247 ASN A C 1
ATOM 1903 O O . ASN A 1 247 ? 7.625 -2.799 -13.380 1.00 98.81 247 ASN A O 1
ATOM 1907 N N . ALA A 1 248 ? 9.165 -2.019 -11.939 1.00 98.81 248 ALA A N 1
ATOM 1908 C CA . ALA A 1 248 ? 8.326 -2.116 -10.751 1.00 98.81 248 ALA A CA 1
ATOM 1909 C C . ALA A 1 248 ? 8.555 -0.952 -9.782 1.00 98.81 248 ALA A C 1
ATOM 1911 O O . ALA A 1 248 ? 9.692 -0.702 -9.367 1.00 98.81 248 ALA A O 1
ATOM 1912 N N . LEU A 1 249 ? 7.463 -0.288 -9.406 1.00 98.81 249 LEU A N 1
ATOM 1913 C CA . LEU A 1 249 ? 7.403 0.704 -8.336 1.00 98.81 249 LEU A CA 1
ATOM 1914 C C . LEU A 1 249 ? 6.538 0.162 -7.194 1.00 98.81 249 LEU A C 1
ATOM 1916 O O . LEU A 1 249 ? 5.543 -0.517 -7.450 1.00 98.81 249 LEU A O 1
ATOM 1920 N N . SER A 1 250 ? 6.876 0.521 -5.960 1.00 98.62 250 SER A N 1
ATOM 1921 C CA . SER A 1 250 ? 6.068 0.192 -4.785 1.00 98.62 250 SER A CA 1
ATOM 1922 C C . SER A 1 250 ? 5.796 1.417 -3.915 1.00 98.62 250 SER A C 1
ATOM 1924 O O . SER A 1 250 ? 6.611 2.342 -3.858 1.00 98.62 250 SER A O 1
ATOM 1926 N N . MET A 1 251 ? 4.635 1.431 -3.269 1.00 97.62 251 MET A N 1
ATOM 1927 C CA . MET A 1 251 ? 4.193 2.457 -2.323 1.00 97.62 251 MET A CA 1
ATOM 1928 C C . MET A 1 251 ? 3.515 1.772 -1.134 1.00 97.62 251 MET A C 1
ATOM 1930 O O . MET A 1 251 ? 2.322 1.477 -1.173 1.00 97.62 251 MET A O 1
ATOM 1934 N N . HIS A 1 252 ? 4.318 1.475 -0.121 1.00 98.12 252 HIS A N 1
ATOM 1935 C CA . HIS A 1 252 ? 3.957 0.659 1.031 1.00 98.12 252 HIS A CA 1
ATOM 1936 C C . HIS A 1 252 ? 3.641 1.570 2.221 1.00 98.12 252 HIS A C 1
ATOM 1938 O O . HIS A 1 252 ? 2.671 2.326 2.164 1.00 98.12 252 HIS A O 1
ATOM 1944 N N . THR A 1 253 ? 4.508 1.604 3.235 1.00 97.19 253 THR A N 1
ATOM 1945 C CA . THR A 1 253 ? 4.261 2.363 4.470 1.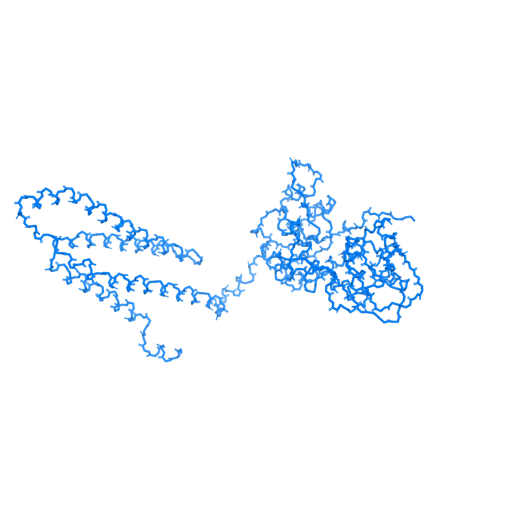00 97.19 253 THR A CA 1
ATOM 1946 C C . THR A 1 253 ? 4.143 3.871 4.242 1.00 97.19 253 THR A C 1
ATOM 1948 O O . THR A 1 253 ? 3.395 4.547 4.942 1.00 97.19 253 THR A O 1
ATOM 1951 N N . ASN A 1 254 ? 4.786 4.418 3.201 1.00 97.81 254 ASN A N 1
ATOM 1952 C CA . ASN A 1 254 ? 4.583 5.820 2.829 1.00 97.81 254 ASN A CA 1
ATOM 1953 C C . ASN A 1 254 ? 3.133 6.122 2.435 1.00 97.81 254 ASN A C 1
ATOM 1955 O O . ASN A 1 254 ? 2.672 7.233 2.677 1.00 97.81 254 ASN A O 1
ATOM 1959 N N . PHE A 1 255 ? 2.432 5.168 1.818 1.00 98.00 255 PHE A N 1
ATOM 1960 C CA . PHE A 1 255 ? 1.017 5.303 1.482 1.00 98.00 255 PHE A CA 1
ATOM 1961 C C . PHE A 1 255 ? 0.113 5.038 2.689 1.00 98.00 255 PHE A C 1
ATOM 1963 O O . PHE A 1 255 ? -0.932 5.676 2.806 1.00 98.00 255 PHE A O 1
ATOM 1970 N N . ASP A 1 256 ? 0.521 4.169 3.616 1.00 97.44 256 ASP A N 1
ATOM 1971 C CA . ASP A 1 256 ? -0.217 3.946 4.867 1.00 97.44 256 ASP A CA 1
ATOM 1972 C C . ASP A 1 256 ? -0.249 5.185 5.763 1.00 97.44 256 ASP A C 1
ATOM 1974 O O . ASP A 1 256 ? -1.264 5.452 6.414 1.00 97.44 256 ASP A O 1
ATOM 1978 N N . SER A 1 257 ? 0.843 5.950 5.759 1.00 96.25 257 SER A N 1
ATOM 1979 C CA . SER A 1 257 ? 1.036 7.159 6.565 1.00 96.25 257 SER A CA 1
ATOM 1980 C C . SER A 1 257 ? 0.678 8.470 5.858 1.00 96.25 257 SER A C 1
ATOM 1982 O O . SER A 1 257 ? 0.698 9.530 6.488 1.00 96.25 257 SER A O 1
ATOM 1984 N N . ALA A 1 258 ? 0.405 8.446 4.552 1.00 95.81 258 ALA A N 1
ATOM 1985 C CA . ALA A 1 258 ? 0.073 9.650 3.795 1.00 95.81 258 ALA A CA 1
ATOM 1986 C C . ALA A 1 258 ? -1.331 10.169 4.129 1.00 95.81 258 ALA A C 1
ATOM 1988 O O . ALA A 1 258 ? -2.263 9.391 4.293 1.00 95.81 258 ALA A O 1
ATOM 1989 N N . GLU A 1 259 ? -1.495 11.495 4.139 1.00 94.00 259 GLU A N 1
ATOM 1990 C CA . GLU A 1 259 ? -2.819 12.123 4.189 1.00 94.00 259 GLU A CA 1
ATOM 1991 C C . GLU A 1 259 ? -3.602 11.792 2.911 1.00 94.00 259 GLU A C 1
ATOM 1993 O O . GLU A 1 259 ? -3.130 12.027 1.797 1.00 94.00 259 GLU A O 1
ATOM 1998 N N . GLY A 1 260 ? -4.809 11.249 3.070 1.00 94.19 260 GLY A N 1
ATOM 1999 C CA . GLY A 1 260 ? -5.589 10.711 1.953 1.00 94.19 260 GLY A CA 1
ATOM 2000 C C . GLY A 1 260 ? -5.097 9.341 1.474 1.00 94.19 260 GLY A C 1
ATOM 2001 O O . GLY A 1 260 ? -5.506 8.900 0.398 1.00 94.19 260 GLY A O 1
ATOM 2002 N N . GLY A 1 261 ? -4.225 8.695 2.254 1.00 95.56 261 GLY A N 1
ATOM 2003 C CA . GLY A 1 261 ? -3.624 7.397 1.980 1.00 95.56 261 GLY A CA 1
ATOM 2004 C C . GLY A 1 261 ? -4.492 6.213 2.410 1.00 95.56 261 GLY A C 1
ATOM 2005 O O . GLY A 1 261 ? -5.716 6.319 2.534 1.00 95.56 261 GLY A O 1
ATOM 2006 N N . MET A 1 262 ? -3.859 5.061 2.646 1.00 97.31 262 MET A N 1
ATOM 2007 C CA . MET A 1 262 ? -4.554 3.793 2.914 1.00 97.31 262 MET A CA 1
ATOM 2008 C C . MET A 1 262 ? -5.550 3.906 4.074 1.00 97.31 262 MET A C 1
ATOM 2010 O O . MET A 1 262 ? -6.730 3.567 3.939 1.00 97.31 262 MET A O 1
ATOM 2014 N N . ASN A 1 263 ? -5.084 4.423 5.213 1.00 97.81 263 ASN A N 1
ATOM 2015 C CA . ASN A 1 263 ? -5.873 4.488 6.438 1.00 97.81 263 ASN A CA 1
ATOM 2016 C C . ASN A 1 263 ? -7.024 5.504 6.341 1.00 97.81 263 ASN A C 1
ATOM 2018 O O . ASN A 1 263 ? -8.099 5.248 6.889 1.00 97.81 263 ASN A O 1
ATOM 2022 N N . ASP A 1 264 ? -6.862 6.607 5.600 1.00 97.00 264 ASP A N 1
ATOM 2023 C CA . ASP A 1 264 ? -7.951 7.552 5.318 1.00 97.00 264 ASP A CA 1
ATOM 2024 C C . ASP A 1 264 ? -9.055 6.902 4.481 1.00 97.00 264 ASP A C 1
ATOM 2026 O O . ASP A 1 264 ? -10.246 7.024 4.794 1.00 97.00 264 ASP A O 1
ATOM 2030 N N . VAL A 1 265 ? -8.667 6.191 3.414 1.00 96.62 265 VAL A N 1
ATOM 2031 C CA . VAL A 1 265 ? -9.612 5.491 2.534 1.00 96.62 265 VAL A CA 1
ATOM 2032 C C . VAL A 1 265 ? -10.349 4.406 3.321 1.00 96.62 265 VAL A C 1
ATOM 2034 O O . VAL A 1 265 ? -11.578 4.327 3.232 1.00 96.62 265 VAL A O 1
ATOM 2037 N N . LEU A 1 266 ? -9.638 3.640 4.153 1.00 98.12 266 LEU A N 1
ATOM 2038 C CA . LEU A 1 266 ? -10.224 2.621 5.023 1.00 98.12 266 LEU A CA 1
ATOM 2039 C C . LEU A 1 266 ? -11.236 3.226 6.009 1.00 98.12 266 LEU A C 1
ATOM 2041 O O . LEU A 1 266 ? -12.380 2.769 6.077 1.00 98.12 266 LEU A O 1
ATOM 2045 N N . CYS A 1 267 ? -10.867 4.293 6.725 1.00 97.75 267 CYS A N 1
ATOM 2046 C CA . CYS A 1 267 ? -11.768 4.968 7.664 1.00 97.75 267 CYS A CA 1
ATOM 2047 C C . CYS A 1 267 ? -13.023 5.498 6.961 1.00 97.75 267 CYS A C 1
ATOM 2049 O O . CYS A 1 267 ? -14.144 5.283 7.433 1.00 97.75 267 CYS A O 1
ATOM 2051 N N . LYS A 1 268 ? -12.854 6.124 5.790 1.00 96.50 268 LYS A N 1
ATOM 2052 C CA . LYS A 1 268 ? -13.963 6.630 4.975 1.00 96.50 268 LYS A CA 1
ATOM 2053 C C . LYS A 1 268 ? -14.917 5.515 4.552 1.00 96.50 268 LYS A C 1
ATOM 2055 O O . LYS A 1 268 ? -16.130 5.700 4.638 1.00 96.50 268 LYS A O 1
ATOM 2060 N N . MET A 1 269 ? -14.393 4.372 4.109 1.00 96.12 269 MET A N 1
ATOM 2061 C CA . MET A 1 269 ? -15.207 3.217 3.718 1.00 96.12 269 MET A CA 1
ATOM 2062 C C . MET A 1 269 ? -16.008 2.660 4.900 1.00 96.12 269 MET A C 1
ATOM 2064 O O . MET A 1 269 ? -17.191 2.355 4.756 1.00 96.12 269 MET A O 1
ATOM 2068 N N . LEU A 1 270 ? -15.408 2.605 6.090 1.00 96.69 270 LEU A N 1
ATOM 2069 C CA . LEU A 1 270 ? -16.066 2.132 7.313 1.00 96.69 270 LEU A CA 1
ATOM 2070 C C . LEU A 1 270 ? -17.021 3.165 7.945 1.00 96.69 270 LEU A C 1
ATOM 2072 O O . LEU A 1 270 ? -17.752 2.844 8.891 1.00 96.69 270 LEU A O 1
ATOM 2076 N N . GLY A 1 271 ? -17.053 4.395 7.422 1.00 95.94 271 GLY A N 1
ATOM 2077 C CA . GLY A 1 271 ? -17.842 5.496 7.975 1.00 95.94 271 GLY A CA 1
ATOM 2078 C C . GLY A 1 271 ? -17.332 5.969 9.338 1.00 95.94 271 GLY A C 1
ATOM 2079 O O . GLY A 1 271 ? -18.127 6.413 10.165 1.00 95.94 271 GLY A O 1
ATOM 2080 N N . LEU A 1 272 ? -16.029 5.831 9.579 1.00 96.88 272 LEU A N 1
ATOM 2081 C CA . LEU A 1 272 ? -15.341 6.272 10.789 1.00 96.88 272 LEU A CA 1
ATOM 2082 C C . LEU A 1 272 ? -14.750 7.668 10.573 1.00 96.88 272 LEU A C 1
ATOM 2084 O O . LEU A 1 272 ? -14.377 8.025 9.454 1.00 96.88 272 LEU A O 1
ATOM 2088 N N . LYS A 1 273 ? -14.683 8.468 11.641 1.00 95.00 273 LYS A N 1
ATOM 2089 C CA . LYS A 1 273 ? -14.142 9.833 11.594 1.00 95.00 273 LYS A CA 1
ATOM 2090 C C . LYS A 1 273 ? -12.771 9.870 12.273 1.00 95.00 273 LYS A C 1
ATOM 2092 O O . LYS A 1 273 ? -12.741 9.763 13.499 1.00 95.00 273 LYS A O 1
ATOM 2097 N N . PRO A 1 274 ? -11.667 10.030 11.522 1.00 96.44 274 PRO A N 1
ATOM 2098 C CA . PRO A 1 274 ? -10.336 10.186 12.103 1.00 96.44 274 PRO A CA 1
ATOM 2099 C C . PRO A 1 274 ? -10.248 11.407 13.027 1.00 96.44 274 PRO A C 1
ATOM 2101 O O . PRO A 1 274 ? -10.710 12.491 12.673 1.00 96.44 274 PRO A O 1
ATOM 2104 N N . GLU A 1 275 ? -9.641 11.230 14.199 1.00 95.62 275 GLU A N 1
ATOM 2105 C CA . GLU A 1 275 ? -9.403 12.283 15.198 1.00 95.62 275 GLU A CA 1
ATOM 2106 C C . GLU A 1 275 ? -7.902 12.571 15.356 1.00 95.62 275 GLU A C 1
ATOM 2108 O O . GLU A 1 275 ? -7.480 13.725 15.385 1.00 95.62 275 GLU A O 1
ATOM 2113 N N . SER A 1 276 ? -7.084 11.521 15.468 1.00 96.31 276 SER A N 1
ATOM 2114 C CA . SER A 1 276 ? -5.630 11.615 15.653 1.00 96.31 276 SER A CA 1
ATOM 2115 C C . SER A 1 276 ? -4.938 10.334 15.184 1.00 96.31 276 SER A C 1
ATOM 2117 O O . SER A 1 276 ? -5.606 9.320 14.988 1.00 96.31 276 SER A O 1
ATOM 2119 N N . ALA A 1 277 ? -3.615 10.356 14.995 1.00 96.94 277 ALA A N 1
ATOM 2120 C CA . ALA A 1 277 ? -2.856 9.161 14.618 1.00 96.94 277 ALA A CA 1
ATOM 2121 C C . ALA A 1 277 ? -2.977 8.063 15.692 1.00 96.94 277 ALA A C 1
ATOM 2123 O O . ALA A 1 277 ? -2.979 8.375 16.886 1.00 96.94 277 ALA A O 1
ATOM 2124 N N . LEU A 1 278 ? -3.052 6.787 15.298 1.00 97.69 278 LEU A N 1
ATOM 2125 C CA . LEU A 1 278 ? -3.069 5.658 16.241 1.00 97.69 278 LEU A CA 1
ATOM 2126 C C . LEU A 1 278 ? -1.686 5.420 16.841 1.00 97.69 278 LEU A C 1
ATOM 2128 O O . LEU A 1 278 ? -1.565 5.316 18.057 1.00 97.69 278 LEU A O 1
ATOM 2132 N N . HIS A 1 279 ? -0.653 5.437 16.015 1.00 95.56 279 HIS A N 1
ATOM 2133 C CA . HIS A 1 279 ? 0.744 5.375 16.418 1.00 95.56 279 HIS A CA 1
ATOM 2134 C C . HIS A 1 279 ? 1.510 6.521 15.751 1.00 95.56 279 HIS A C 1
ATOM 2136 O O . HIS A 1 279 ? 1.109 6.987 14.686 1.00 95.56 279 HIS A O 1
ATOM 2142 N N . GLU A 1 280 ? 2.574 7.009 16.380 1.00 92.81 280 GLU A N 1
ATOM 2143 C CA . GLU A 1 280 ? 3.446 8.019 15.780 1.00 92.81 280 GLU A CA 1
ATOM 2144 C C . GLU A 1 280 ? 4.899 7.714 16.130 1.00 92.81 280 GLU A C 1
ATOM 2146 O O . GLU A 1 280 ? 5.268 7.678 17.305 1.00 92.81 280 GLU A O 1
ATOM 2151 N N . GLU A 1 281 ? 5.731 7.546 15.106 1.00 86.38 281 GLU A N 1
ATOM 2152 C CA . GLU A 1 281 ? 7.168 7.365 15.254 1.00 86.38 281 GLU A CA 1
ATOM 2153 C C . GLU A 1 281 ? 7.898 8.419 14.412 1.00 86.38 281 GLU A C 1
ATOM 2155 O O . GLU A 1 281 ? 7.595 8.643 13.245 1.00 86.38 281 GLU A O 1
ATOM 2160 N N . ASN A 1 282 ? 8.853 9.134 15.017 1.00 85.62 282 ASN A N 1
ATOM 2161 C CA . ASN A 1 282 ? 9.642 10.182 14.350 1.00 85.62 282 ASN A CA 1
ATOM 2162 C C . ASN A 1 282 ? 8.811 11.277 13.634 1.00 85.62 282 ASN A C 1
ATOM 2164 O O . ASN A 1 282 ? 9.282 11.886 12.671 1.00 85.62 282 ASN A O 1
ATOM 2168 N N . GLY A 1 283 ? 7.600 11.564 14.122 1.00 85.19 283 GLY A N 1
ATOM 2169 C CA . GLY A 1 283 ? 6.689 12.546 13.523 1.00 85.19 283 GLY A CA 1
ATOM 2170 C C . GLY A 1 283 ? 5.905 12.027 12.313 1.00 85.19 283 GLY A C 1
ATOM 2171 O O . GLY A 1 283 ? 5.295 12.828 11.604 1.00 85.19 283 GLY A O 1
ATOM 2172 N N . VAL A 1 284 ? 5.936 10.717 12.058 1.00 88.81 284 VAL A N 1
ATOM 2173 C CA . VAL A 1 284 ? 5.130 10.035 11.043 1.00 88.81 284 VAL A CA 1
ATOM 2174 C C . VAL A 1 284 ? 4.049 9.227 11.753 1.00 88.81 284 VAL A C 1
ATOM 2176 O O . VAL A 1 284 ? 4.345 8.381 12.594 1.00 88.81 284 VAL A O 1
ATOM 2179 N N . GLY A 1 285 ? 2.787 9.527 11.445 1.00 90.94 285 GLY A N 1
ATOM 2180 C CA . GLY A 1 285 ? 1.639 8.812 11.995 1.00 90.94 285 GLY A CA 1
ATOM 2181 C C . GLY A 1 285 ? 1.330 7.537 11.210 1.00 90.94 285 GLY A C 1
ATOM 2182 O O . GLY A 1 285 ? 1.460 7.516 9.988 1.00 90.94 285 GLY A O 1
ATOM 2183 N N . CYS A 1 286 ? 0.874 6.494 11.897 1.00 93.69 286 CYS A N 1
ATOM 2184 C CA . CYS A 1 286 ? 0.339 5.278 11.290 1.00 93.69 286 CYS A CA 1
ATOM 2185 C C . CYS A 1 286 ? -0.995 4.914 11.948 1.00 93.69 286 CYS A C 1
ATOM 2187 O O . CYS A 1 286 ? -1.124 4.946 13.178 1.00 93.69 286 CYS A O 1
ATOM 2189 N N . GLY A 1 287 ? -1.997 4.604 11.123 1.00 97.00 287 GLY A N 1
ATOM 2190 C CA . GLY A 1 287 ? -3.365 4.364 11.569 1.00 97.00 287 GLY A CA 1
ATOM 2191 C C . GLY A 1 287 ? -4.032 5.584 12.216 1.00 97.00 287 GLY A C 1
ATOM 2192 O O . GLY A 1 287 ? -3.433 6.647 12.396 1.00 97.00 287 GLY A O 1
ATOM 2193 N N . TYR A 1 288 ? -5.289 5.418 12.620 1.00 98.38 288 TYR A N 1
ATOM 2194 C CA . TYR A 1 288 ? -6.083 6.467 13.253 1.00 98.38 288 TYR A CA 1
ATOM 2195 C C . TYR A 1 288 ? -6.791 5.991 14.514 1.00 98.38 288 TYR A C 1
ATOM 2197 O O . TYR A 1 288 ? -7.312 4.882 14.581 1.00 98.38 288 TYR A O 1
ATOM 2205 N N . VAL A 1 289 ? -6.884 6.882 15.494 1.00 98.50 289 VAL A N 1
ATOM 2206 C CA . VAL A 1 289 ? -7.977 6.871 16.461 1.00 98.50 289 VAL A CA 1
ATOM 2207 C C . VAL A 1 289 ? -9.161 7.571 15.813 1.00 98.50 289 VAL A C 1
ATOM 2209 O O . VAL A 1 289 ? -9.024 8.676 15.284 1.00 98.50 289 VAL A O 1
ATOM 2212 N N . CYS A 1 290 ? -10.315 6.922 15.833 1.00 98.12 290 CYS A N 1
ATOM 2213 C CA . CYS A 1 290 ? -11.544 7.406 15.233 1.00 98.12 290 CYS A CA 1
ATOM 2214 C C . CYS A 1 290 ? -12.674 7.492 16.251 1.00 98.12 290 CYS A C 1
ATOM 2216 O O . CYS A 1 290 ? -12.815 6.626 17.117 1.00 98.12 290 CYS A O 1
ATOM 2218 N N . GLU A 1 291 ? -13.533 8.489 16.067 1.00 95.50 291 GLU A N 1
ATOM 2219 C CA . GLU A 1 291 ? -14.835 8.550 16.720 1.00 95.50 291 GLU A CA 1
ATOM 2220 C C . GLU A 1 291 ? -15.871 7.740 15.931 1.00 95.50 291 GLU A C 1
ATOM 2222 O O . GLU A 1 291 ? -15.861 7.693 14.692 1.00 95.50 291 GLU A O 1
ATOM 2227 N N . CYS A 1 292 ? -16.796 7.120 16.658 1.00 92.00 292 CYS A N 1
ATOM 2228 C CA . CYS A 1 292 ? -17.961 6.446 16.098 1.00 92.00 292 CYS A CA 1
ATOM 2229 C C . CYS A 1 292 ? -19.164 6.612 17.036 1.00 92.00 292 CYS A C 1
ATOM 2231 O O . CYS A 1 292 ? -18.984 6.792 18.233 1.00 92.00 292 CYS A O 1
ATOM 2233 N N . ASP A 1 293 ? -20.380 6.565 16.493 1.00 87.50 293 ASP A N 1
ATOM 2234 C CA . ASP A 1 293 ? -21.614 6.698 17.273 1.00 87.50 293 ASP A CA 1
ATOM 2235 C C . ASP A 1 293 ? -22.569 5.550 16.939 1.00 87.50 293 ASP A C 1
ATOM 2237 O O . ASP A 1 293 ? -22.685 5.160 15.769 1.00 87.50 293 ASP A O 1
ATOM 2241 N N . GLY A 1 294 ? -23.297 5.059 17.947 1.00 86.12 294 GLY A N 1
ATOM 2242 C CA . GLY A 1 294 ? -24.447 4.177 17.755 1.00 86.12 294 GLY A CA 1
ATOM 2243 C C . GLY A 1 294 ? -24.110 2.820 17.145 1.00 86.12 294 GLY A C 1
ATOM 2244 O O . GLY A 1 294 ? -24.886 2.324 16.327 1.00 86.12 294 GLY A O 1
ATOM 2245 N N . MET A 1 295 ? -22.957 2.241 17.495 1.00 93.81 295 MET A N 1
ATOM 2246 C CA . MET A 1 295 ? -22.629 0.866 17.123 1.00 93.81 295 MET A CA 1
ATOM 2247 C C . MET A 1 295 ? -21.852 0.130 18.215 1.00 93.81 295 MET A C 1
ATOM 2249 O O . MET A 1 295 ? -21.234 0.749 19.081 1.00 93.81 295 MET A O 1
ATOM 2253 N N . ASN A 1 296 ? -21.859 -1.197 18.150 1.00 96.62 296 ASN A N 1
ATOM 2254 C CA . ASN A 1 296 ? -21.005 -2.075 18.945 1.00 96.62 296 ASN A CA 1
ATOM 2255 C C . ASN A 1 296 ? -19.916 -2.759 18.091 1.00 96.62 296 ASN A C 1
ATOM 2257 O O . ASN A 1 296 ? -19.846 -2.597 16.870 1.00 96.62 296 ASN A O 1
ATOM 2261 N N . VAL A 1 297 ? -19.048 -3.547 18.734 1.00 97.12 297 VAL A N 1
ATOM 2262 C CA . VAL A 1 297 ? -17.919 -4.223 18.067 1.00 97.12 297 VAL A CA 1
ATOM 2263 C C . VAL A 1 297 ? -18.386 -5.199 16.985 1.00 97.12 297 VAL A C 1
ATOM 2265 O O . VAL A 1 297 ? -17.791 -5.256 15.909 1.00 97.12 297 VAL A O 1
ATOM 2268 N N . ARG A 1 298 ? -19.468 -5.949 17.233 1.00 96.75 298 ARG A N 1
ATOM 2269 C CA . ARG A 1 298 ? -20.031 -6.894 16.257 1.00 96.75 298 ARG A CA 1
ATOM 2270 C C . ARG A 1 298 ? -20.543 -6.164 15.020 1.00 96.75 298 ARG A C 1
ATOM 2272 O O . ARG A 1 298 ? -20.317 -6.632 13.907 1.00 96.75 298 ARG A O 1
ATOM 2279 N N . GLU A 1 299 ? -21.228 -5.042 15.199 1.00 96.88 299 GLU A N 1
ATOM 2280 C CA . GLU A 1 299 ? -21.750 -4.235 14.094 1.00 96.88 299 GLU A CA 1
ATOM 2281 C C . GLU A 1 299 ? -20.623 -3.615 13.266 1.00 96.88 299 GLU A C 1
ATOM 2283 O O . GLU A 1 299 ? -20.696 -3.631 12.037 1.00 96.88 299 GLU A O 1
ATOM 2288 N N . LEU A 1 300 ? -19.552 -3.141 13.912 1.00 97.69 300 LEU A N 1
ATOM 2289 C CA . LEU A 1 300 ? -18.358 -2.667 13.214 1.00 97.69 300 LEU A CA 1
ATOM 2290 C C . LEU A 1 300 ? -17.661 -3.803 12.448 1.00 97.69 300 LEU A C 1
ATOM 2292 O O . LEU A 1 300 ? -17.307 -3.625 11.284 1.00 97.69 300 LEU A O 1
ATOM 2296 N N . ALA A 1 301 ? -17.515 -4.983 13.055 1.00 97.69 301 ALA A N 1
ATOM 2297 C CA . ALA A 1 301 ? -16.933 -6.157 12.404 1.00 97.69 301 ALA A CA 1
ATOM 2298 C C . ALA A 1 301 ? -17.767 -6.613 11.194 1.00 97.69 301 ALA A C 1
ATOM 2300 O O . ALA A 1 301 ? -17.217 -6.922 10.136 1.00 97.69 301 ALA A O 1
ATOM 2301 N N . GLN A 1 302 ? -19.097 -6.612 11.323 1.00 97.19 302 GLN A N 1
ATOM 2302 C CA . GLN A 1 302 ? -20.011 -6.929 10.227 1.00 97.19 302 GLN A CA 1
ATOM 2303 C C . GLN A 1 302 ? -19.932 -5.877 9.115 1.00 97.19 302 GLN A C 1
ATOM 2305 O O . GLN A 1 302 ? -19.843 -6.231 7.943 1.00 97.19 302 GLN A O 1
ATOM 2310 N N . ARG A 1 303 ? -19.873 -4.588 9.468 1.00 97.38 303 ARG A N 1
ATOM 2311 C CA . ARG A 1 303 ? -19.670 -3.508 8.498 1.00 97.38 303 ARG A CA 1
ATOM 2312 C C . ARG A 1 303 ? -18.355 -3.670 7.745 1.00 97.38 303 ARG A C 1
ATOM 2314 O O . ARG A 1 303 ? -18.358 -3.550 6.526 1.00 97.38 303 ARG A O 1
ATOM 2321 N N . ALA A 1 304 ? -17.259 -3.959 8.446 1.00 97.81 304 ALA A N 1
ATOM 2322 C CA . ALA A 1 304 ? -15.965 -4.212 7.820 1.00 97.81 304 ALA A CA 1
ATOM 2323 C C . ALA A 1 304 ? -16.048 -5.388 6.845 1.00 97.81 304 ALA A C 1
ATOM 2325 O O . ALA A 1 304 ? -15.617 -5.263 5.702 1.00 97.81 304 ALA A O 1
ATOM 2326 N N . LYS A 1 305 ? -16.702 -6.483 7.255 1.00 98.00 305 LYS A N 1
ATOM 2327 C CA . LYS A 1 305 ? -16.942 -7.637 6.387 1.00 98.00 305 LYS A CA 1
ATOM 2328 C C . LYS A 1 305 ? -17.657 -7.253 5.092 1.00 98.00 305 LYS A C 1
ATOM 2330 O O . LYS A 1 305 ? -17.202 -7.624 4.013 1.00 98.00 305 LYS A O 1
ATOM 2335 N N . ASP A 1 306 ? -18.759 -6.521 5.202 1.00 97.94 306 ASP A N 1
ATOM 2336 C CA . ASP A 1 306 ? -19.622 -6.208 4.062 1.00 97.94 306 ASP A CA 1
ATOM 2337 C C . ASP A 1 306 ? -18.993 -5.166 3.129 1.00 97.94 306 ASP A C 1
ATOM 2339 O O . ASP A 1 306 ? -19.040 -5.313 1.909 1.00 97.94 306 ASP A O 1
ATOM 2343 N N . VAL A 1 307 ? -18.379 -4.126 3.696 1.00 97.25 307 VAL A N 1
ATOM 2344 C CA . VAL A 1 307 ? -17.789 -3.014 2.939 1.00 97.25 307 VAL A CA 1
ATOM 2345 C C . VAL A 1 307 ? -16.489 -3.418 2.248 1.00 97.25 307 VAL A C 1
ATOM 2347 O O . VAL A 1 307 ? -16.259 -3.017 1.108 1.00 97.25 307 VAL A O 1
ATOM 2350 N N . LEU A 1 308 ? -15.641 -4.199 2.920 1.00 96.81 308 LEU A N 1
ATOM 2351 C CA . LEU A 1 308 ? -14.345 -4.624 2.382 1.00 96.81 308 LEU A CA 1
ATOM 2352 C C . LEU A 1 308 ? -14.443 -5.941 1.594 1.00 96.81 308 LEU A C 1
ATOM 2354 O O . LEU A 1 308 ? -13.483 -6.353 0.946 1.00 96.81 308 LEU A O 1
ATOM 2358 N N . GLY A 1 309 ? -15.598 -6.615 1.640 1.00 95.56 309 GLY A N 1
ATOM 2359 C CA . GLY A 1 309 ? -15.808 -7.901 0.979 1.00 95.56 309 GLY A CA 1
ATOM 2360 C C . GLY A 1 309 ? -15.038 -9.054 1.630 1.00 95.56 309 GLY A C 1
ATOM 2361 O O . GLY A 1 309 ? -14.687 -10.017 0.944 1.00 95.56 309 GLY A O 1
ATOM 2362 N N . CYS A 1 310 ? -14.760 -8.972 2.937 1.00 96.12 310 CYS A N 1
ATOM 2363 C CA . CYS A 1 310 ? -14.023 -10.005 3.661 1.00 96.12 310 CYS A CA 1
ATOM 2364 C C . CYS A 1 310 ? -14.778 -11.339 3.622 1.00 96.12 310 CYS A C 1
ATOM 2366 O O . CYS A 1 310 ? -15.971 -11.422 3.933 1.00 96.12 310 CYS A O 1
ATOM 2368 N N . ARG A 1 311 ? -14.065 -12.434 3.349 1.00 94.44 311 ARG A N 1
ATOM 2369 C CA . ARG A 1 311 ? -14.648 -13.783 3.452 1.00 94.44 311 ARG A CA 1
ATOM 2370 C C . ARG A 1 311 ? -14.956 -14.140 4.911 1.00 94.44 311 ARG A C 1
ATOM 2372 O O . ARG A 1 311 ? -16.049 -14.615 5.239 1.00 94.44 311 ARG A O 1
ATOM 2379 N N . VAL A 1 312 ? -14.010 -13.845 5.802 1.00 95.38 312 VAL A N 1
ATOM 2380 C CA . VAL A 1 312 ? -14.085 -14.069 7.250 1.00 95.38 312 VAL A CA 1
ATOM 2381 C C . VAL A 1 312 ? -13.588 -12.818 7.966 1.00 95.38 312 VAL A C 1
ATOM 2383 O O . VAL A 1 312 ? -12.646 -12.181 7.515 1.00 95.38 312 VAL A O 1
ATOM 2386 N N . VAL A 1 313 ? -14.226 -12.498 9.090 1.00 97.62 313 VAL A N 1
ATOM 2387 C CA . VAL A 1 313 ? -13.754 -11.505 10.060 1.00 97.62 313 VAL A CA 1
ATOM 2388 C C . VAL A 1 313 ? -13.726 -12.198 11.415 1.00 97.62 313 VAL A C 1
ATOM 2390 O O . VAL A 1 313 ? -14.691 -12.880 11.776 1.00 97.62 313 VAL A O 1
ATOM 2393 N N . ARG A 1 314 ? -12.620 -12.063 12.148 1.00 97.50 314 ARG A N 1
ATOM 2394 C CA . ARG A 1 314 ? -12.491 -12.564 13.525 1.00 97.50 314 ARG A CA 1
ATOM 2395 C C . ARG A 1 314 ? -12.567 -11.377 14.467 1.00 97.50 314 ARG A C 1
ATOM 2397 O O . ARG A 1 314 ? -12.000 -10.336 14.166 1.00 97.50 314 ARG A O 1
ATOM 2404 N N . PHE A 1 315 ? -13.242 -11.513 15.599 1.00 97.44 315 PHE A N 1
ATOM 2405 C CA . PHE A 1 315 ? -13.268 -10.440 16.585 1.00 97.44 315 PHE A CA 1
ATOM 2406 C C . PHE A 1 315 ? -13.414 -10.969 18.015 1.00 97.44 315 PHE A C 1
ATOM 2408 O O . PHE A 1 315 ? -13.952 -12.060 18.220 1.00 97.44 315 PHE A O 1
ATOM 2415 N N . SER A 1 316 ? -12.929 -10.196 18.986 1.00 95.12 316 SER A N 1
ATOM 2416 C CA . SER A 1 316 ? -13.233 -10.326 20.418 1.00 95.12 316 SER A CA 1
ATOM 2417 C C . SER A 1 316 ? -14.169 -9.199 20.866 1.00 95.12 316 SER A C 1
ATOM 2419 O O . SER A 1 316 ? -14.383 -8.243 20.125 1.00 95.12 316 SER A O 1
ATOM 2421 N N . GLY A 1 317 ? -14.747 -9.305 22.064 1.00 84.19 317 GLY A N 1
ATOM 2422 C CA . GLY A 1 317 ? -15.666 -8.295 22.596 1.00 84.19 317 GLY A CA 1
ATOM 2423 C C . GLY A 1 317 ? -17.148 -8.555 22.313 1.00 84.19 317 GLY A C 1
ATOM 2424 O O . GLY A 1 317 ? -17.541 -9.600 21.790 1.00 84.19 317 GLY A O 1
ATOM 2425 N N . GLY A 1 318 ? -17.992 -7.613 22.745 1.00 73.50 318 GLY A N 1
ATOM 2426 C CA . GLY A 1 318 ? -19.435 -7.821 22.895 1.00 73.50 318 GLY A CA 1
ATOM 2427 C C . GLY A 1 318 ? -20.326 -6.714 22.331 1.00 73.50 318 GLY A C 1
ATOM 2428 O O . GLY A 1 318 ? -19.917 -5.900 21.508 1.00 73.50 318 GLY A O 1
ATOM 2429 N N . GLU A 1 319 ? -21.574 -6.711 22.805 1.00 76.25 319 GLU A N 1
ATOM 2430 C CA . GLU A 1 319 ? -22.676 -5.862 22.324 1.00 76.25 319 GLU A CA 1
ATOM 2431 C C . GLU A 1 319 ? -22.682 -4.443 22.928 1.00 76.25 319 GLU A C 1
ATOM 2433 O O . GLU A 1 319 ? -23.611 -3.673 22.688 1.00 76.25 319 GLU A O 1
ATOM 2438 N N . SER A 1 320 ? -21.675 -4.103 23.741 1.00 86.38 320 SER A N 1
ATOM 2439 C CA . SER A 1 320 ? -21.545 -2.776 24.345 1.00 86.38 320 SER A CA 1
ATOM 2440 C C . SER A 1 320 ? -21.289 -1.718 23.281 1.00 86.38 320 SER A C 1
ATOM 2442 O O . SER A 1 320 ? -20.498 -1.928 22.361 1.00 86.38 320 SER A O 1
ATOM 2444 N N . GLU A 1 321 ? -21.927 -0.566 23.450 1.00 93.81 321 GLU A N 1
ATOM 2445 C CA . GLU A 1 321 ? -21.715 0.581 22.577 1.00 93.81 321 GLU A CA 1
ATOM 2446 C C . GLU A 1 321 ? -20.265 1.071 22.676 1.00 93.81 321 GLU A C 1
ATOM 2448 O O . GLU A 1 321 ? -19.698 1.194 23.769 1.00 93.81 321 GLU A O 1
ATOM 2453 N N . ILE A 1 322 ? -19.671 1.323 21.514 1.00 95.50 322 ILE A N 1
ATOM 2454 C CA . ILE A 1 322 ? -18.333 1.885 21.368 1.00 95.50 322 ILE A CA 1
ATOM 2455 C C . ILE A 1 322 ? -18.441 3.311 20.836 1.00 95.50 322 ILE A C 1
ATOM 2457 O O . ILE A 1 322 ? -19.340 3.639 20.068 1.00 95.50 322 ILE A O 1
ATOM 2461 N N . SER A 1 323 ? -17.502 4.152 21.252 1.00 95.50 323 SER A N 1
ATOM 2462 C CA . SER A 1 323 ? -17.362 5.534 20.802 1.00 95.50 323 SER A CA 1
ATOM 2463 C C . SER A 1 323 ? -15.987 5.832 20.208 1.00 95.50 323 SER A C 1
ATOM 2465 O O . SER A 1 323 ? -15.838 6.808 19.477 1.00 95.50 323 SER A O 1
ATOM 2467 N N . ARG A 1 324 ? -14.973 5.007 20.506 1.00 97.19 324 ARG A N 1
ATOM 2468 C CA . ARG A 1 324 ? -13.586 5.225 20.079 1.00 97.19 324 ARG A CA 1
ATOM 2469 C C . ARG A 1 324 ? -12.946 3.943 19.543 1.00 97.19 324 ARG A C 1
ATOM 2471 O O . ARG A 1 324 ? -12.905 2.923 20.235 1.00 97.19 324 ARG A O 1
ATOM 2478 N N . VAL A 1 325 ? -12.425 4.018 18.322 1.00 98.31 325 VAL A N 1
ATOM 2479 C CA . VAL A 1 325 ? -11.891 2.889 17.544 1.00 98.31 325 VAL A CA 1
ATOM 2480 C C . VAL A 1 325 ? -10.462 3.202 17.123 1.00 98.31 325 VAL A C 1
ATOM 2482 O O . VAL A 1 325 ? -10.223 4.244 16.524 1.00 98.31 325 VAL A O 1
ATOM 2485 N N . GLY A 1 326 ? -9.522 2.302 17.389 1.00 98.44 326 GLY A N 1
ATOM 2486 C CA . GLY A 1 326 ? -8.222 2.302 16.726 1.00 98.44 326 GLY A CA 1
ATOM 2487 C C . GLY A 1 326 ? -8.344 1.589 15.383 1.00 98.44 326 GLY A C 1
ATOM 2488 O O . GLY A 1 326 ? -8.931 0.512 15.319 1.00 98.44 326 GLY A O 1
ATOM 2489 N N . VAL A 1 327 ? -7.817 2.170 14.312 1.00 98.56 327 VAL A N 1
ATOM 2490 C CA . VAL A 1 327 ? -7.845 1.613 12.955 1.00 98.56 327 VAL A CA 1
ATOM 2491 C C . VAL A 1 327 ? -6.434 1.614 12.392 1.00 98.56 327 VAL A C 1
ATOM 2493 O O . VAL A 1 327 ? -5.765 2.643 12.421 1.00 98.56 327 VAL A O 1
ATOM 2496 N N . CYS A 1 328 ? -5.997 0.483 11.853 1.00 98.25 328 CYS A N 1
ATOM 2497 C CA . CYS A 1 328 ? -4.763 0.378 11.083 1.00 98.25 328 CYS A CA 1
ATOM 2498 C C . CYS A 1 328 ? -4.940 -0.696 10.010 1.00 98.25 328 CYS A C 1
ATOM 2500 O O . CYS A 1 328 ? -5.236 -1.842 10.352 1.00 98.25 328 CYS A O 1
ATOM 2502 N N . SER A 1 329 ? -4.764 -0.356 8.733 1.00 98.00 329 SER A N 1
ATOM 2503 C CA . SER A 1 329 ? -4.679 -1.346 7.653 1.00 98.00 329 SER A CA 1
ATOM 2504 C C . SER A 1 329 ? -3.510 -2.317 7.869 1.00 98.00 329 SER A C 1
ATOM 2506 O O . SER A 1 329 ? -2.603 -2.048 8.663 1.00 98.00 329 SER A O 1
ATOM 2508 N N . GLY A 1 330 ? -3.559 -3.475 7.212 1.00 97.38 330 GLY A N 1
ATOM 2509 C CA . GLY A 1 330 ? -2.463 -4.439 7.248 1.00 97.38 330 GLY A CA 1
ATOM 2510 C C . GLY A 1 330 ? -2.293 -5.101 8.607 1.00 97.38 330 GLY A C 1
ATOM 2511 O O . GLY A 1 330 ? -3.263 -5.479 9.256 1.00 97.38 330 GLY A O 1
ATOM 2512 N N . SER A 1 331 ? -1.046 -5.257 9.050 1.00 96.62 331 SER A N 1
ATOM 2513 C CA . SER A 1 331 ? -0.683 -5.964 10.287 1.00 96.62 331 SER A CA 1
ATOM 2514 C C . SER A 1 331 ? -0.504 -5.018 11.489 1.00 96.62 331 SER A C 1
ATOM 2516 O O . SER A 1 331 ? 0.572 -4.946 12.087 1.00 96.62 331 SER A O 1
ATOM 2518 N N . GLY A 1 332 ? -1.564 -4.326 11.901 1.00 97.00 332 GLY A N 1
ATOM 2519 C CA . GLY A 1 332 ? -1.550 -3.336 12.989 1.00 97.00 332 GLY A CA 1
ATOM 2520 C C . GLY A 1 332 ? -1.683 -3.896 14.411 1.00 97.00 332 GLY A C 1
ATOM 2521 O O . GLY A 1 332 ? -1.851 -3.130 15.356 1.00 97.00 332 GLY A O 1
ATOM 2522 N N . GLY A 1 333 ? -1.613 -5.218 14.609 1.00 96.94 333 GLY A N 1
ATOM 2523 C CA . GLY A 1 333 ? -1.766 -5.838 15.936 1.00 96.94 333 GLY A CA 1
ATOM 2524 C C . GLY A 1 333 ? -0.734 -5.378 16.979 1.00 96.94 333 GLY A C 1
ATOM 2525 O O . GLY A 1 333 ? -1.010 -5.427 18.176 1.00 96.94 333 GLY A O 1
ATOM 2526 N N . SER A 1 334 ? 0.432 -4.886 16.545 1.00 96.44 334 SER A N 1
ATOM 2527 C CA . SER A 1 334 ? 1.442 -4.285 17.427 1.00 96.44 334 SER A CA 1
ATOM 2528 C C . SER A 1 334 ? 0.992 -2.975 18.078 1.00 96.44 334 SER A C 1
ATOM 2530 O O . SER A 1 334 ? 1.541 -2.618 19.115 1.00 96.44 334 SER A O 1
ATOM 2532 N N . PHE A 1 335 ? -0.017 -2.295 17.524 1.00 97.69 335 PHE A N 1
ATOM 2533 C CA . PHE A 1 335 ? -0.540 -1.023 18.037 1.00 97.69 335 PHE A CA 1
ATOM 2534 C C . PHE A 1 335 ? -1.663 -1.191 19.066 1.00 97.69 335 PHE A C 1
ATOM 2536 O O . PHE A 1 335 ? -2.352 -0.232 19.411 1.00 97.69 335 PHE A O 1
ATOM 2543 N N . LEU A 1 336 ? -1.876 -2.408 19.578 1.00 98.38 336 LEU A N 1
ATOM 2544 C CA . LEU A 1 336 ? -2.868 -2.660 20.623 1.00 98.38 336 LEU A CA 1
ATOM 2545 C C . LEU A 1 336 ? -2.603 -1.824 21.884 1.00 98.38 336 LEU A C 1
ATOM 2547 O O . LEU A 1 336 ? -3.542 -1.277 22.462 1.00 98.38 336 LEU A O 1
ATOM 2551 N N . ALA A 1 337 ? -1.336 -1.701 22.288 1.00 98.00 337 ALA A N 1
ATOM 2552 C CA . ALA A 1 337 ? -0.956 -0.882 23.435 1.00 98.00 337 ALA A CA 1
ATOM 2553 C C . ALA A 1 337 ? -1.251 0.606 23.182 1.00 98.00 337 ALA A C 1
ATOM 2555 O O . ALA A 1 337 ? -1.880 1.244 24.023 1.00 98.00 337 ALA A O 1
ATOM 2556 N N . ASP A 1 338 ? -0.902 1.133 22.002 1.00 98.31 338 ASP A N 1
ATOM 2557 C CA . ASP A 1 338 ? -1.225 2.512 21.618 1.00 98.31 338 ASP A CA 1
ATOM 2558 C C . ASP A 1 338 ? -2.741 2.765 21.617 1.00 98.31 338 ASP A C 1
ATOM 2560 O O . ASP A 1 338 ? -3.213 3.794 22.105 1.00 98.31 338 ASP A O 1
ATOM 2564 N N . ALA A 1 339 ? -3.524 1.807 21.108 1.00 98.31 339 ALA A N 1
ATOM 2565 C CA . ALA A 1 339 ? -4.982 1.877 21.108 1.00 98.31 339 ALA A CA 1
ATOM 2566 C C . ALA A 1 339 ? -5.530 1.974 22.540 1.00 98.31 339 ALA A C 1
ATOM 2568 O O . ALA A 1 339 ? -6.364 2.840 22.820 1.00 98.31 339 ALA A O 1
ATOM 2569 N N . ALA A 1 340 ? -5.033 1.127 23.447 1.00 97.94 340 ALA A N 1
ATOM 2570 C CA . ALA A 1 340 ? -5.413 1.128 24.857 1.00 97.94 340 ALA A CA 1
ATOM 2571 C C . ALA A 1 340 ? -5.050 2.452 25.547 1.00 97.94 340 ALA A C 1
ATOM 2573 O O . ALA A 1 340 ? -5.892 3.055 26.214 1.00 97.94 340 ALA A O 1
ATOM 2574 N N . GLU A 1 341 ? -3.826 2.947 25.343 1.00 97.94 341 GLU A N 1
ATOM 2575 C CA . GLU A 1 341 ? -3.355 4.222 25.900 1.00 97.94 341 GLU A CA 1
ATOM 2576 C C . GLU A 1 341 ? -4.181 5.414 25.406 1.00 97.94 341 GLU A C 1
ATOM 2578 O O . GLU A 1 341 ? -4.453 6.347 26.166 1.00 97.94 341 GLU A O 1
ATOM 2583 N N . LYS A 1 342 ? -4.648 5.363 24.154 1.00 97.88 342 LYS A N 1
ATOM 2584 C CA . LYS A 1 342 ? -5.520 6.383 23.552 1.00 97.88 342 LYS A CA 1
ATOM 2585 C C . LYS A 1 342 ? -7.007 6.183 23.864 1.00 97.88 342 LYS A C 1
ATOM 2587 O O . LYS A 1 342 ? -7.845 6.915 23.336 1.00 97.88 342 LYS A O 1
ATOM 2592 N N . GLY A 1 343 ? -7.345 5.227 24.731 1.00 97.00 343 GLY A N 1
ATOM 2593 C CA . GLY A 1 343 ? -8.708 4.973 25.194 1.00 97.00 343 GLY A CA 1
ATOM 2594 C C . GLY A 1 343 ? -9.625 4.358 24.136 1.00 97.00 343 GLY A C 1
ATOM 2595 O O . GLY A 1 343 ? -10.846 4.493 24.233 1.00 97.00 343 GLY A O 1
ATOM 2596 N N . CYS A 1 344 ? -9.067 3.721 23.106 1.00 97.88 344 CYS A N 1
ATOM 2597 C CA . CYS A 1 344 ? -9.856 2.978 22.132 1.00 97.88 344 CYS A CA 1
ATOM 2598 C C . CYS A 1 344 ? -10.494 1.761 22.806 1.00 97.88 344 CYS A C 1
ATOM 2600 O O . CYS A 1 344 ? -9.847 1.043 23.562 1.00 97.88 344 CYS A O 1
ATOM 2602 N N . GLN A 1 345 ? -11.761 1.504 22.498 1.00 97.62 345 GLN A N 1
ATOM 2603 C CA . GLN A 1 345 ? -12.489 0.337 23.010 1.00 97.62 345 GLN A CA 1
ATOM 2604 C C . GLN A 1 345 ? -12.319 -0.881 22.101 1.00 97.62 345 GLN A C 1
ATOM 2606 O O . GLN A 1 345 ? -12.588 -2.013 22.503 1.00 97.62 345 GLN A O 1
ATOM 2611 N N . VAL A 1 346 ? -11.883 -0.645 20.864 1.00 98.25 346 VAL A N 1
ATOM 2612 C CA . VAL A 1 346 ? -11.616 -1.677 19.871 1.00 98.25 346 VAL A CA 1
ATOM 2613 C C . VAL A 1 346 ? -10.471 -1.259 18.950 1.00 98.25 346 VAL A C 1
ATOM 2615 O O . VAL A 1 346 ? -10.372 -0.084 18.599 1.00 98.25 346 VAL A O 1
ATOM 2618 N N . LEU A 1 347 ? -9.634 -2.214 18.545 1.00 98.62 347 LEU A N 1
ATOM 2619 C CA . LEU A 1 347 ? -8.655 -2.089 17.464 1.00 98.62 347 LEU A CA 1
ATOM 2620 C C . LEU A 1 347 ? -9.137 -2.885 16.241 1.00 98.62 347 LEU A C 1
ATOM 2622 O O . LEU A 1 347 ? -9.317 -4.097 16.336 1.00 98.62 347 LEU A O 1
ATOM 2626 N N . LEU A 1 348 ? -9.325 -2.226 15.098 1.00 98.69 348 LEU A N 1
ATOM 2627 C CA . LEU A 1 348 ? -9.625 -2.842 13.806 1.00 98.69 348 LEU A CA 1
ATOM 2628 C C . LEU A 1 348 ? -8.371 -2.861 12.935 1.00 98.69 348 LEU A C 1
ATOM 2630 O O . LEU A 1 348 ? -7.809 -1.812 12.621 1.00 98.69 348 LEU A O 1
ATOM 2634 N N . THR A 1 349 ? -7.954 -4.059 12.531 1.00 98.69 349 THR A N 1
ATOM 2635 C CA . THR A 1 349 ? -6.774 -4.275 11.689 1.00 98.69 349 THR A CA 1
ATOM 2636 C C . THR A 1 349 ? -6.838 -5.628 10.962 1.00 98.69 349 THR A C 1
ATOM 2638 O O . THR A 1 349 ? -7.907 -6.234 10.897 1.00 98.69 349 THR A O 1
ATOM 2641 N N . GLY A 1 350 ? -5.734 -6.092 10.378 1.00 98.06 350 GLY A N 1
ATOM 2642 C CA . GLY A 1 350 ? -5.535 -7.423 9.803 1.00 98.06 350 GLY A CA 1
ATOM 2643 C C . GLY A 1 350 ? -4.410 -8.208 10.503 1.00 98.06 350 GLY A C 1
ATOM 2644 O O . GLY A 1 350 ? -3.717 -7.699 11.384 1.00 98.06 350 GLY A O 1
ATOM 2645 N N . ASP A 1 351 ? -4.236 -9.479 10.124 1.00 96.25 351 ASP A N 1
ATOM 2646 C CA . ASP A 1 351 ? -3.136 -10.361 10.569 1.00 96.25 351 ASP A CA 1
ATOM 2647 C C . ASP A 1 351 ? -2.960 -10.478 12.095 1.00 96.25 351 ASP A C 1
ATOM 2649 O O . ASP A 1 351 ? -1.860 -10.658 12.633 1.00 96.25 351 ASP A O 1
ATOM 2653 N N . VAL A 1 352 ? -4.071 -10.437 12.830 1.00 97.88 352 VAL A N 1
ATOM 2654 C CA . VAL A 1 352 ? -4.034 -10.463 14.293 1.00 97.88 352 VAL A CA 1
ATOM 2655 C C . VAL A 1 352 ? -3.678 -11.865 14.795 1.00 97.88 352 VAL A C 1
ATOM 2657 O O . VAL A 1 352 ? -4.350 -12.868 14.515 1.00 97.88 352 VAL A O 1
ATOM 2660 N N . LYS A 1 353 ? -2.610 -11.946 15.590 1.00 97.88 353 LYS A N 1
ATOM 2661 C CA . LYS A 1 353 ? -2.171 -13.187 16.236 1.00 97.88 353 LYS A CA 1
ATOM 2662 C C . LYS A 1 353 ? -3.020 -13.513 17.466 1.00 97.88 353 LYS A C 1
ATOM 2664 O O . LYS A 1 353 ? -3.679 -12.656 18.042 1.00 97.88 353 LYS A O 1
ATOM 2669 N N . HIS A 1 354 ? -3.003 -14.781 17.875 1.00 97.62 354 HIS A N 1
ATOM 2670 C CA . HIS A 1 354 ? -3.803 -15.258 19.005 1.00 97.62 354 HIS A CA 1
ATOM 2671 C C . HIS A 1 354 ? -3.493 -14.525 20.318 1.00 97.62 354 HIS A C 1
ATOM 2673 O O . HIS A 1 354 ? -4.414 -14.165 21.041 1.00 97.62 354 HIS A O 1
ATOM 2679 N N . ASP A 1 355 ? -2.216 -14.296 20.609 1.00 97.69 355 ASP A N 1
ATOM 2680 C CA . ASP A 1 355 ? -1.750 -13.564 21.787 1.00 97.69 355 ASP A CA 1
ATOM 2681 C C . ASP A 1 355 ? -2.286 -12.129 21.825 1.00 97.69 355 ASP A C 1
ATOM 2683 O O . ASP A 1 355 ? -2.763 -11.705 22.870 1.00 97.69 355 ASP A O 1
ATOM 2687 N N . VAL A 1 356 ? -2.355 -11.439 20.683 1.00 98.38 356 VAL A N 1
ATOM 2688 C CA . VAL A 1 356 ? -2.926 -10.082 20.602 1.00 98.38 356 VAL A CA 1
ATOM 2689 C C . VAL A 1 356 ? -4.411 -10.061 20.997 1.00 98.38 356 VAL A C 1
ATOM 2691 O O . VAL A 1 356 ? -4.852 -9.135 21.670 1.00 98.38 356 VAL A O 1
ATOM 2694 N N . PHE A 1 357 ? -5.194 -11.093 20.657 1.00 98.38 357 PHE A N 1
ATOM 2695 C CA . PHE A 1 357 ? -6.583 -11.193 21.134 1.00 98.38 357 PHE A CA 1
ATOM 2696 C C . PHE A 1 357 ? -6.669 -11.364 22.657 1.00 98.38 357 PHE A C 1
ATOM 2698 O O . PHE A 1 357 ? -7.559 -10.792 23.285 1.00 98.38 357 PHE A O 1
ATOM 2705 N N . ILE A 1 358 ? -5.764 -12.153 23.247 1.00 97.94 358 ILE A N 1
ATOM 2706 C CA . ILE A 1 358 ? -5.715 -12.377 24.699 1.00 97.94 358 ILE A CA 1
ATOM 2707 C C . ILE A 1 358 ? -5.267 -11.108 25.428 1.00 97.94 358 ILE A C 1
ATOM 2709 O O . ILE A 1 358 ? -5.863 -10.738 26.438 1.00 97.94 358 ILE A O 1
ATOM 2713 N N . ASP A 1 359 ? -4.254 -10.423 24.906 1.00 98.12 359 ASP A N 1
ATOM 2714 C CA . ASP A 1 359 ? -3.781 -9.159 25.462 1.00 98.12 359 ASP A CA 1
ATOM 2715 C C . ASP A 1 359 ? -4.863 -8.082 25.371 1.00 98.12 359 ASP A C 1
ATOM 2717 O O . ASP A 1 359 ? -5.076 -7.359 26.342 1.00 98.12 359 ASP A O 1
ATOM 2721 N N . GLY A 1 360 ? -5.618 -8.037 24.268 1.00 97.50 360 GLY A N 1
ATOM 2722 C CA . GLY A 1 360 ? -6.750 -7.125 24.113 1.00 97.50 360 GLY A CA 1
ATOM 2723 C C . GLY A 1 360 ? -7.812 -7.345 25.188 1.00 97.50 360 GLY A C 1
ATOM 2724 O O . GLY A 1 360 ? -8.199 -6.402 25.876 1.00 97.50 360 GLY A O 1
ATOM 2725 N N . GLU A 1 361 ? -8.209 -8.600 25.420 1.00 95.94 361 GLU A N 1
ATOM 2726 C CA . GLU A 1 361 ? -9.139 -8.961 26.499 1.00 95.94 361 GLU A CA 1
ATOM 2727 C C . GLU A 1 361 ? -8.617 -8.504 27.874 1.00 95.94 361 GLU A C 1
ATOM 2729 O O . GLU A 1 361 ? -9.349 -7.882 28.644 1.00 95.94 361 GLU A O 1
ATOM 2734 N N . ASN A 1 362 ? -7.332 -8.739 28.168 1.00 96.81 362 ASN A N 1
ATOM 2735 C CA . ASN A 1 362 ? -6.709 -8.328 29.431 1.00 96.81 362 ASN A CA 1
ATOM 2736 C C . ASN A 1 362 ? -6.632 -6.799 29.598 1.00 96.81 362 ASN A C 1
ATOM 2738 O O . ASN A 1 362 ? -6.676 -6.304 30.725 1.00 96.81 362 ASN A O 1
ATOM 2742 N N . MET A 1 363 ? -6.509 -6.055 28.496 1.00 96.50 363 MET A N 1
ATOM 2743 C CA . MET A 1 363 ? -6.472 -4.588 28.471 1.00 96.50 363 MET A CA 1
ATOM 2744 C C . MET A 1 363 ? -7.869 -3.952 28.414 1.00 96.50 363 MET A C 1
ATOM 2746 O O . MET A 1 363 ? -7.989 -2.737 28.562 1.00 96.50 363 MET A O 1
ATOM 2750 N N . GLY A 1 364 ? -8.926 -4.744 28.208 1.00 95.06 364 GLY A N 1
ATOM 2751 C CA . GLY A 1 364 ? -10.277 -4.233 27.976 1.00 95.06 364 GLY A CA 1
ATOM 2752 C C . GLY A 1 364 ? -10.459 -3.580 26.600 1.00 95.06 364 GLY A C 1
ATOM 2753 O O . GLY A 1 364 ? -11.356 -2.755 26.433 1.00 95.06 364 GLY A O 1
ATOM 2754 N N . VAL A 1 365 ? -9.624 -3.944 25.623 1.00 97.56 365 VAL A N 1
ATOM 2755 C CA . VAL A 1 365 ? -9.683 -3.472 24.235 1.00 97.56 365 VAL A CA 1
ATOM 2756 C C . VAL A 1 365 ? -10.068 -4.641 23.337 1.00 97.56 365 VAL A C 1
ATOM 2758 O O . VAL A 1 365 ? -9.337 -5.618 23.195 1.00 97.56 365 VAL A O 1
ATOM 2761 N N . SER A 1 366 ? -11.236 -4.544 22.708 1.00 98.12 366 SER A N 1
ATOM 2762 C CA . SER A 1 366 ? -11.669 -5.544 21.730 1.00 98.12 366 SER A CA 1
ATOM 2763 C C . SER A 1 366 ? -10.776 -5.502 20.490 1.00 98.12 366 SER A C 1
ATOM 2765 O O . SER A 1 366 ? -10.190 -4.473 20.169 1.00 98.12 366 SER A O 1
ATOM 2767 N N . VAL A 1 367 ? -10.683 -6.597 19.745 1.00 98.50 367 VAL A N 1
ATOM 2768 C CA . VAL A 1 367 ? -9.888 -6.635 18.512 1.00 98.50 367 VAL A CA 1
ATOM 2769 C C . VAL A 1 367 ? -10.748 -7.164 17.379 1.00 98.50 367 VAL A C 1
ATOM 2771 O O . VAL A 1 367 ? -11.456 -8.148 17.563 1.00 98.50 367 VAL A O 1
ATOM 2774 N N . ILE A 1 368 ? -10.692 -6.517 16.219 1.00 98.56 368 ILE A N 1
ATOM 2775 C CA . ILE A 1 368 ? -11.291 -6.961 14.962 1.00 98.56 368 ILE A CA 1
ATOM 2776 C C . ILE A 1 368 ? -10.150 -7.222 13.982 1.00 98.56 368 ILE A C 1
ATOM 2778 O O . ILE A 1 368 ? -9.379 -6.322 13.662 1.00 98.56 368 ILE A O 1
ATOM 2782 N N . ASP A 1 369 ? -10.086 -8.449 13.484 1.00 98.50 369 ASP A N 1
ATOM 2783 C CA . ASP A 1 369 ? -9.250 -8.854 12.363 1.00 98.50 369 ASP A CA 1
ATOM 2784 C C . ASP A 1 369 ? -10.118 -8.991 11.109 1.00 98.50 369 ASP A C 1
ATOM 2786 O O . ASP A 1 369 ? -10.867 -9.966 10.954 1.00 98.50 369 ASP A O 1
ATOM 2790 N N . ALA A 1 370 ? -10.024 -7.989 10.238 1.00 98.12 370 ALA A N 1
ATOM 2791 C CA . ALA A 1 370 ? -10.703 -7.923 8.951 1.00 98.12 370 ALA A CA 1
ATOM 2792 C C . ALA A 1 370 ? -9.869 -8.513 7.795 1.00 98.12 370 ALA A C 1
ATOM 2794 O O . ALA A 1 370 ? -10.314 -8.485 6.648 1.00 98.12 370 ALA A O 1
ATOM 2795 N N . GLY A 1 371 ? -8.700 -9.092 8.091 1.00 97.50 371 GLY A N 1
ATOM 2796 C CA . GLY A 1 371 ? -7.783 -9.687 7.125 1.00 97.50 371 GLY A CA 1
ATOM 2797 C C . GLY A 1 371 ? -6.938 -8.656 6.374 1.00 97.50 371 GLY A C 1
ATOM 2798 O O . GLY A 1 371 ? -7.454 -7.679 5.836 1.00 97.50 371 GLY A O 1
ATOM 2799 N N . HIS A 1 372 ? -5.635 -8.930 6.284 1.00 97.69 372 HIS A N 1
ATOM 2800 C CA . HIS A 1 372 ? -4.628 -8.052 5.679 1.00 97.69 372 HIS A CA 1
ATOM 2801 C C . HIS A 1 372 ? -5.015 -7.616 4.259 1.00 97.69 372 HIS A C 1
ATOM 2803 O O . HIS A 1 372 ? -5.216 -6.428 4.003 1.00 97.69 372 HIS A O 1
ATOM 2809 N N . PHE A 1 373 ? -5.262 -8.595 3.377 1.00 98.00 373 PHE A N 1
ATOM 2810 C CA . PHE A 1 373 ? -5.648 -8.349 1.986 1.00 98.00 373 PHE A CA 1
ATOM 2811 C C . PHE A 1 373 ? -6.860 -7.417 1.874 1.00 98.00 373 PHE A C 1
ATOM 2813 O O . PHE A 1 373 ? -6.843 -6.481 1.086 1.00 98.00 373 PHE A O 1
ATOM 2820 N N . TYR A 1 374 ? -7.919 -7.628 2.659 1.00 97.50 374 TYR A N 1
ATOM 2821 C CA . TYR A 1 374 ? -9.153 -6.844 2.522 1.00 97.50 374 TYR A CA 1
ATOM 2822 C C . TYR A 1 374 ? -9.000 -5.414 3.035 1.00 97.50 374 TYR A C 1
ATOM 2824 O O . TYR A 1 374 ? -9.587 -4.498 2.461 1.00 97.50 374 TYR A O 1
ATOM 2832 N N . THR A 1 375 ? -8.202 -5.212 4.087 1.00 98.19 375 THR A N 1
ATOM 2833 C CA . THR A 1 375 ? -7.940 -3.869 4.621 1.00 98.19 375 THR A CA 1
ATOM 2834 C C . THR A 1 375 ? -7.083 -3.006 3.700 1.00 98.19 375 THR A C 1
ATOM 2836 O O . THR A 1 375 ? -7.141 -1.786 3.814 1.00 98.19 375 THR A O 1
ATOM 2839 N N . GLU A 1 376 ? -6.339 -3.614 2.772 1.00 98.19 376 GLU A N 1
ATOM 2840 C CA . GLU A 1 376 ? -5.383 -2.899 1.921 1.00 98.19 376 GLU A CA 1
ATOM 2841 C C . GLU A 1 376 ? -5.689 -2.973 0.428 1.00 98.19 376 GLU A C 1
ATOM 2843 O O . GLU A 1 376 ? -5.284 -2.096 -0.324 1.00 98.19 376 GLU A O 1
ATOM 2848 N N . ASN A 1 377 ? -6.448 -3.962 -0.051 1.00 97.38 377 ASN A N 1
ATOM 2849 C CA . ASN A 1 377 ? -6.732 -4.110 -1.483 1.00 97.38 377 ASN A CA 1
ATOM 2850 C C . ASN A 1 377 ? -7.522 -2.919 -2.070 1.00 97.38 377 ASN A C 1
ATOM 2852 O O . ASN A 1 377 ? -7.543 -2.728 -3.288 1.00 97.38 377 ASN A O 1
ATOM 2856 N N . ILE A 1 378 ? -8.103 -2.073 -1.211 1.00 95.81 378 ILE A N 1
ATOM 2857 C CA . ILE A 1 378 ? -8.637 -0.743 -1.549 1.00 95.81 378 ILE A CA 1
ATOM 2858 C C . ILE A 1 378 ? -7.619 0.117 -2.321 1.00 95.81 378 ILE A C 1
ATOM 2860 O O . ILE A 1 378 ? -8.005 0.898 -3.193 1.00 95.81 378 ILE A O 1
ATOM 2864 N N . PHE A 1 379 ? -6.326 -0.108 -2.070 1.00 98.12 379 PHE A N 1
ATOM 2865 C CA . PHE A 1 379 ? -5.190 0.411 -2.818 1.00 98.12 379 PHE A CA 1
ATOM 2866 C C . PHE A 1 379 ? -5.371 0.322 -4.328 1.00 98.12 379 PHE A C 1
ATOM 2868 O O . PHE A 1 379 ? -5.172 1.309 -5.034 1.00 98.12 379 PHE A O 1
ATOM 2875 N N . CYS A 1 380 ? -5.741 -0.860 -4.831 1.00 98.25 380 CYS A N 1
ATOM 2876 C CA . CYS A 1 380 ? -5.678 -1.154 -6.257 1.00 98.25 380 CYS A CA 1
ATOM 2877 C C . CYS A 1 380 ? -6.625 -0.255 -7.053 1.00 98.25 380 CYS A C 1
ATOM 2879 O O . CYS A 1 380 ? -6.228 0.332 -8.058 1.00 98.25 380 CYS A O 1
ATOM 2881 N N . GLU A 1 381 ? -7.867 -0.127 -6.586 1.00 97.31 381 GLU A N 1
ATOM 2882 C CA . GLU A 1 381 ? -8.869 0.738 -7.214 1.00 97.31 381 GLU A CA 1
ATOM 2883 C C . GLU A 1 381 ? -8.523 2.217 -7.030 1.00 97.31 381 GLU A C 1
ATOM 2885 O O . GLU A 1 381 ? -8.634 2.995 -7.982 1.00 97.31 381 GLU A O 1
ATOM 2890 N N . PHE A 1 382 ? -8.044 2.599 -5.840 1.00 97.62 382 PHE A N 1
ATOM 2891 C CA . PHE A 1 382 ? -7.637 3.970 -5.548 1.00 97.62 382 PHE A CA 1
ATOM 2892 C C . PHE A 1 382 ? -6.534 4.444 -6.501 1.00 97.62 382 PHE A C 1
ATOM 2894 O O . PHE A 1 382 ? -6.731 5.396 -7.259 1.00 97.62 382 PHE A O 1
ATOM 2901 N N . ILE A 1 383 ? -5.395 3.746 -6.534 1.00 98.25 383 ILE A N 1
ATOM 2902 C CA . ILE A 1 383 ? -4.247 4.192 -7.325 1.00 98.25 383 ILE A CA 1
ATOM 2903 C C . ILE A 1 383 ? -4.490 4.032 -8.826 1.00 98.25 383 ILE A C 1
ATOM 2905 O O . ILE A 1 383 ? -4.030 4.856 -9.615 1.00 98.25 383 ILE A O 1
ATOM 2909 N N . ALA A 1 384 ? -5.262 3.023 -9.250 1.00 98.44 384 ALA A N 1
ATOM 2910 C CA . ALA A 1 384 ? -5.658 2.902 -10.648 1.00 98.44 384 ALA A CA 1
ATOM 2911 C C . ALA A 1 384 ? -6.526 4.090 -11.093 1.00 98.44 384 ALA A C 1
ATOM 2913 O O . ALA A 1 384 ? -6.361 4.576 -12.214 1.00 98.44 384 ALA A O 1
ATOM 2914 N N . GLY A 1 385 ? -7.431 4.568 -10.232 1.00 97.88 385 GLY A N 1
ATOM 2915 C CA . GLY A 1 385 ? -8.223 5.775 -10.468 1.00 97.88 385 GLY A CA 1
ATOM 2916 C C . GLY A 1 385 ? -7.354 7.028 -10.559 1.00 97.88 385 GLY A C 1
ATOM 2917 O O . GLY A 1 385 ? -7.430 7.760 -11.546 1.00 97.88 385 GLY A O 1
ATOM 2918 N N . GLU A 1 386 ? -6.474 7.228 -9.581 1.00 97.94 386 GLU A N 1
ATOM 2919 C CA . GLU A 1 386 ? -5.542 8.358 -9.532 1.00 97.94 386 GLU A CA 1
ATOM 2920 C C . GLU A 1 386 ? -4.619 8.414 -10.761 1.00 97.94 386 GLU A C 1
ATOM 2922 O O . GLU A 1 386 ? -4.482 9.460 -11.402 1.00 97.94 386 GLU A O 1
ATOM 2927 N N . LEU A 1 387 ? -4.065 7.272 -11.180 1.00 98.12 387 LEU A N 1
ATOM 2928 C CA . LEU A 1 387 ? -3.247 7.185 -12.390 1.00 98.12 387 LEU A CA 1
ATOM 2929 C C . LEU A 1 387 ? -4.041 7.491 -13.661 1.00 98.12 387 LEU A C 1
ATOM 2931 O O . LEU A 1 387 ? -3.543 8.224 -14.511 1.00 98.12 387 LEU A O 1
ATOM 2935 N N . LYS A 1 388 ? -5.269 6.974 -13.803 1.00 97.38 388 LYS A N 1
ATOM 2936 C CA . LYS A 1 388 ? -6.130 7.273 -14.965 1.00 97.38 388 LYS A CA 1
ATOM 2937 C C . LYS A 1 388 ? -6.504 8.752 -15.032 1.00 97.38 388 LYS A C 1
ATOM 2939 O O . LYS A 1 388 ? -6.563 9.317 -16.121 1.00 97.38 388 LYS A O 1
ATOM 2944 N N . ASN A 1 389 ? -6.738 9.376 -13.878 1.00 96.62 389 ASN A N 1
ATOM 2945 C CA . ASN A 1 389 ? -7.046 10.800 -13.782 1.00 96.62 389 ASN A CA 1
ATOM 2946 C C . ASN A 1 389 ? -5.834 11.663 -14.155 1.00 96.62 389 ASN A C 1
ATOM 2948 O O . ASN A 1 389 ? -5.979 12.665 -14.857 1.00 96.62 389 ASN A O 1
ATOM 2952 N N . LYS A 1 390 ? -4.639 11.284 -13.689 1.00 97.00 390 LYS A N 1
ATOM 2953 C CA . LYS A 1 390 ? -3.407 12.050 -13.908 1.00 97.00 390 LYS A CA 1
ATOM 2954 C C . LYS A 1 390 ? -2.791 11.829 -15.290 1.00 97.00 390 LYS A C 1
ATOM 2956 O O . LYS A 1 390 ? -2.266 12.776 -15.876 1.00 97.00 390 LYS A O 1
ATOM 2961 N N . PHE A 1 391 ? -2.839 10.600 -15.794 1.00 96.00 391 PHE A N 1
ATOM 2962 C CA . PHE A 1 391 ? -2.177 10.155 -17.015 1.00 96.00 391 PHE A CA 1
ATOM 2963 C C . PHE A 1 391 ? -3.194 9.493 -17.958 1.00 96.00 391 PHE A C 1
ATOM 2965 O O . PHE A 1 391 ? -3.247 8.270 -18.090 1.00 96.00 391 PHE A O 1
ATOM 2972 N N . SER A 1 392 ? -4.002 10.313 -18.635 1.00 90.69 392 SER A N 1
ATOM 2973 C CA . SER A 1 392 ? -5.129 9.857 -19.469 1.00 90.69 392 SER A CA 1
ATOM 2974 C C . SER A 1 392 ? -4.747 8.921 -20.619 1.00 90.69 392 SER A C 1
ATOM 2976 O O . SER A 1 392 ? -5.586 8.155 -21.089 1.00 90.69 392 SER A O 1
ATOM 2978 N N . ASP A 1 393 ? -3.496 8.986 -21.073 1.00 92.06 393 ASP A N 1
ATOM 2979 C CA . ASP A 1 393 ? -2.998 8.206 -22.208 1.00 92.06 393 ASP A CA 1
ATOM 2980 C C . ASP A 1 393 ? -2.418 6.841 -21.791 1.00 92.06 393 ASP A C 1
ATOM 2982 O O . ASP A 1 393 ? -2.070 6.030 -22.653 1.00 92.06 393 ASP A O 1
ATOM 2986 N N . LEU A 1 394 ? -2.317 6.560 -20.483 1.00 96.19 394 LEU A N 1
ATOM 2987 C CA . LEU A 1 394 ? -1.827 5.277 -19.987 1.00 96.19 394 LEU A CA 1
ATOM 2988 C C . LEU A 1 394 ? -2.927 4.222 -19.965 1.00 96.19 394 LEU A C 1
ATOM 2990 O O . LEU A 1 394 ? -4.021 4.414 -19.432 1.00 96.19 394 LEU A O 1
ATOM 2994 N N . ARG A 1 395 ? -2.579 3.027 -20.439 1.00 98.19 395 ARG A N 1
ATOM 2995 C CA . ARG A 1 395 ? -3.357 1.820 -20.164 1.00 98.19 395 ARG A CA 1
ATOM 2996 C C . ARG A 1 395 ? -3.125 1.399 -18.713 1.00 98.19 395 ARG A C 1
ATOM 2998 O O . ARG A 1 395 ? -2.097 0.803 -18.407 1.00 98.19 395 ARG A O 1
ATOM 3005 N N . VAL A 1 396 ? -4.081 1.676 -17.833 1.00 98.69 396 VAL A N 1
ATOM 3006 C CA . VAL A 1 396 ? -4.010 1.291 -16.415 1.00 98.69 396 VAL A CA 1
ATOM 3007 C C . VAL A 1 396 ? -5.032 0.204 -16.114 1.00 98.69 396 VAL A C 1
ATOM 3009 O O . VAL A 1 396 ? -6.237 0.401 -16.298 1.00 98.69 396 VAL A O 1
ATOM 3012 N N . GLU A 1 397 ? -4.556 -0.934 -15.622 1.00 98.75 397 GLU A N 1
ATOM 3013 C CA . GLU A 1 397 ? -5.398 -2.072 -15.261 1.00 98.75 397 GLU A CA 1
ATOM 3014 C C . GLU A 1 397 ? -4.960 -2.669 -13.927 1.00 98.75 397 GLU A C 1
ATOM 3016 O O . GLU A 1 397 ? -3.779 -2.660 -13.595 1.00 98.75 397 GLU A O 1
ATOM 3021 N N . ILE A 1 398 ? -5.915 -3.218 -13.180 1.00 98.81 398 ILE A N 1
ATOM 3022 C CA . ILE A 1 398 ? -5.631 -4.037 -12.001 1.00 98.81 398 ILE A CA 1
ATOM 3023 C C . ILE A 1 398 ? -5.386 -5.468 -12.485 1.00 98.81 398 ILE A C 1
ATOM 3025 O O . ILE A 1 398 ? -6.097 -5.955 -13.371 1.00 98.81 398 ILE A O 1
ATOM 3029 N N . ALA A 1 399 ? -4.361 -6.124 -11.945 1.00 98.62 399 ALA A N 1
ATOM 3030 C CA . ALA A 1 399 ? -4.014 -7.487 -12.319 1.00 98.62 399 ALA A CA 1
ATOM 3031 C C . ALA A 1 399 ? -5.181 -8.440 -12.053 1.00 98.62 399 ALA A C 1
ATOM 3033 O O . ALA A 1 399 ? -5.766 -8.443 -10.973 1.00 98.62 399 ALA A O 1
ATOM 3034 N N . VAL A 1 400 ? -5.496 -9.295 -13.026 1.00 97.94 400 VAL A N 1
ATOM 3035 C CA . VAL A 1 400 ? -6.532 -10.328 -12.853 1.00 97.94 400 VAL A CA 1
ATOM 3036 C C . VAL A 1 400 ? -6.069 -11.377 -11.840 1.00 97.94 400 VAL A C 1
ATOM 3038 O O . VAL A 1 400 ? -6.881 -11.971 -11.135 1.00 97.94 400 VAL A O 1
ATOM 3041 N N . SER A 1 401 ? -4.755 -11.581 -11.744 1.00 97.19 401 SER A N 1
ATOM 3042 C CA . SER A 1 401 ? -4.117 -12.432 -10.741 1.00 97.19 401 SER A CA 1
ATOM 3043 C C . SER A 1 401 ? -3.925 -11.767 -9.369 1.00 97.19 401 SER A C 1
ATOM 3045 O O . SER A 1 401 ? -3.406 -12.424 -8.465 1.00 97.19 401 SER A O 1
ATOM 3047 N N . ASN A 1 402 ? -4.360 -10.512 -9.172 1.00 97.06 402 ASN A N 1
ATOM 3048 C CA . ASN A 1 402 ? -4.418 -9.890 -7.846 1.00 97.06 402 ASN A CA 1
ATOM 3049 C C . ASN A 1 402 ? -5.571 -10.501 -7.040 1.00 97.06 402 ASN A C 1
ATOM 3051 O O . ASN A 1 402 ? -6.743 -10.195 -7.267 1.00 97.06 402 ASN A O 1
ATOM 3055 N N . ARG A 1 403 ? -5.233 -11.386 -6.104 1.00 94.56 403 ARG A N 1
ATOM 3056 C CA . ARG A 1 403 ? -6.190 -12.081 -5.244 1.00 94.56 403 ARG A CA 1
ATOM 3057 C C . ARG A 1 403 ? -5.578 -12.368 -3.884 1.00 94.56 403 ARG A C 1
ATOM 3059 O O . ARG A 1 403 ? -4.368 -12.555 -3.781 1.00 94.56 403 ARG A O 1
ATOM 3066 N N . ASP A 1 404 ? -6.447 -12.521 -2.895 1.00 94.75 404 ASP A N 1
ATOM 3067 C CA . ASP A 1 404 ? -6.093 -13.170 -1.641 1.00 94.75 404 ASP A CA 1
ATOM 3068 C C . ASP A 1 404 ? -5.683 -14.622 -1.933 1.00 94.75 404 ASP A C 1
ATOM 3070 O O . ASP A 1 404 ? -6.453 -15.396 -2.511 1.00 94.75 404 ASP A O 1
ATOM 3074 N N . ILE A 1 405 ? -4.445 -14.981 -1.592 1.00 91.88 405 ILE A N 1
ATOM 3075 C CA . ILE A 1 405 ? -3.938 -16.352 -1.750 1.00 91.88 405 ILE A CA 1
ATOM 3076 C C . ILE A 1 405 ? -4.431 -17.276 -0.632 1.00 91.88 405 ILE A C 1
ATOM 3078 O O . ILE A 1 405 ? -4.258 -18.495 -0.724 1.00 91.88 405 ILE A O 1
ATOM 3082 N N . VAL A 1 406 ? -5.007 -16.708 0.431 1.00 91.50 406 VAL A N 1
ATOM 3083 C CA . VAL A 1 406 ? -5.540 -17.450 1.565 1.00 91.50 406 VAL A CA 1
ATOM 3084 C C . VAL A 1 406 ? -6.977 -17.871 1.266 1.00 91.50 406 VAL A C 1
ATOM 3086 O O . VAL A 1 406 ? -7.878 -17.072 1.009 1.00 91.50 406 VAL A O 1
ATOM 3089 N N . GLU A 1 407 ? -7.202 -19.179 1.328 1.00 90.94 407 GLU A N 1
ATOM 3090 C CA . GLU A 1 407 ? -8.531 -19.771 1.233 1.00 90.94 407 GLU A CA 1
ATOM 3091 C C . GLU A 1 407 ? -9.061 -20.078 2.637 1.00 90.94 407 GLU A C 1
ATOM 3093 O O . GLU A 1 407 ? -8.326 -20.539 3.513 1.00 90.94 407 GLU A O 1
ATOM 3098 N N . VAL A 1 408 ? -10.350 -19.823 2.848 1.00 89.69 408 VAL A N 1
ATOM 3099 C CA . VAL A 1 408 ? -11.053 -20.049 4.118 1.00 89.69 408 VAL A CA 1
ATOM 3100 C C . VAL A 1 408 ? -12.160 -21.081 3.902 1.00 89.69 408 VAL A C 1
ATOM 3102 O O . VAL A 1 408 ? -12.783 -21.097 2.840 1.00 89.69 408 VAL A O 1
ATOM 3105 N N . ILE A 1 409 ? -12.377 -21.960 4.886 1.00 86.69 409 ILE A N 1
ATOM 3106 C CA . ILE A 1 409 ? -13.405 -23.019 4.870 1.00 86.69 409 ILE A CA 1
ATOM 3107 C C . ILE A 1 409 ? -14.528 -22.660 5.834 1.00 86.69 409 ILE A C 1
ATOM 3109 O O . ILE A 1 409 ? -14.198 -22.212 6.957 1.00 86.69 409 ILE A O 1
#

Sequence (409 aa):
MKFLKALGIGIATQLSVTILSVILLLAFCSVSPGGASVILSGVVALGAYIGFYFKFKKPNVGKAFYWLSFAFIPLVIHTIVMVLVYIHCEKDVAEALSRGTWFPALNYMPFVAMMPALVIIAVTTFITGFYELLDAKIKDRNTPDSTSDIKKELTKMTTVYDIYSFIEDLAPYRLQEGYDNSGLNVGEMSAEVRSVLVALDCTAEVAREACQRDFDLVLTHHPVIFRGLKTLVPNDPAVILAAGGKNALSMHTNFDSAEGGMNDVLCKMLGLKPESALHEENGVGCGYVCECDGMNVRELAQRAKDVLGCRVVRFSGGESEISRVGVCSGSGGSFLADAAEKGCQVLLTGDVKHDVFIDGENMGVSVIDAGHFYTENIFCEFIAGELKNKFSDLRVEIAVSNRDIVEVI

Secondary structure (DSSP, 8-state):
-HHHHTTTTTHHHHHHHHHHHHHHHHHHHTS-TTHHHHHHHHHHHHHHHHHHHHH----SSSHHHHHHHHHHHHHHHHHHHHHHHHHHHHHHHHHHHHTTPPPTT--SHHHHHHHHHHHHHHHHHHHHHHHHHHHHHHHTTT---HHHHHHHHTT---BHHHHHHHHHHHS-GGGS-TT---EEEES-TT-B-SEEEEESS--HHHHHHHHHTT-SEEEESS-S-SS--SS--TTSHHHHHHHTT-EEEE-SHHHHSSTTSHHHHHHHHHT-EEEEEEEEETTEEEEEEEEEEEEEHHHHHHHHHHHHT-S--EE---S-EEEEEEE-SSSGGGGHHHHHHTT-SEEEESS--HHHHHHHHHHT-EEEE--HHHHHTHHHHHHHHHHHHH-TTSEEEE-TT--------

InterPro domains:
  IPR002678 DUF34/NIF3 [PF01784] (159-402)
  IPR002678 DUF34/NIF3 [PTHR13799] (157-404)
  IPR002678 DUF34/NIF3 [TIGR00486] (161-403)
  IPR036069 DUF34/NIF3 superfamily [SSF102705] (157-399)

pLDDT: mean 78.1, std 23.91, range [32.66, 98.94]

Radius of gyration: 34.03 Å; chains: 1; bounding box: 98×76×61 Å